Protein AF-A0A3L8SCD1-F1 (afdb_monomer_lite)

Organism: Chloebia gouldiae (NCBI:txid44316)

Sequence (475 aa):
MYPRIKSLVLYIFSITLLAWVFYMKKEAKLAASSAEQKVDVVDHRLQPLVLDSAEHSKCVPNLTFANAFLSLPEPHRVFLTYKHCRNFSVLLRPSRCSKEMFLLLAIKSSPINVDRRVAIRNTWGKEVSIGGRRIRLVFLLGRSEAKIQLQPLHQLLAYENQEFDDILQWDFVDDFFNLTLKELHFLRWFTEDCQHARFVLKGDDDVFVNTYNIVEFLQELDPEQDLFVGDVIANARPIRNTKVKYFIPEPMYGATFYPLYAGGGGYVMSRETVRRLQSTAEDMELFPIDDVFVGMCLAKMSVIPKNHAGFKTFGIQRPFNPFDPCLYKELMVVHRLNPTEMWIMWTLVKDDSIRPSASSKRQVLGTILWALLLVLERRLDRAGTVVPCELLCQHFCDPLHDSQCKLRSTEHDVMSVVGLANLVSAFWDSSRTSCTCDFTTWMWLRAVTEAWPSSENTPTDRLSSQKQNVRAQHL

Secondary structure (DSSP, 8-state):
--HHHHHHHHHHHHHHHHHHHHHHHHHHHHHHHHHTS--------------------PPPP-HHHHHHTTTS-HHHHHHHHHTT-----EEE-PPPPPTTEEEEEEEE--TT-HHHHHHHHHTTT--EEETTEEEEEEEEEEE-S-GGGHHHHHHHHHHHHHHHS-EEEEEEE--STTHHHHHHHHHHHHHHH-TT-SEEEEEETTEEE-HHHHHHHHTTS-TTS--EEEEEE-SPPPB--TTSTTB--GGG--SSSPPPEEEEEEEEEEHHHHHHHHHHHHTSPP-SSHHHHHHHHHHHTTPPPEE-TTEETT---TTS-TT-HHHHHH-SEEE---HHHHHHHHHHHT-TT----SS----SHHHHHHHHHHHHHHHHTTT-----GGGSTTSS---S----------------HHHHHHHHHHHHTTS--------------------------------------------

Structure (mmCIF, N/CA/C/O backbone):
data_AF-A0A3L8SCD1-F1
#
_entry.id   AF-A0A3L8SCD1-F1
#
loop_
_atom_site.group_PDB
_atom_site.id
_atom_site.type_symbol
_atom_site.label_atom_id
_atom_site.label_alt_id
_atom_site.label_comp_id
_atom_site.label_asym_id
_atom_site.label_entity_id
_atom_site.label_seq_id
_atom_site.pdbx_PDB_ins_code
_atom_site.Cartn_x
_atom_site.Cartn_y
_atom_site.Cartn_z
_atom_site.occupancy
_atom_site.B_iso_or_equiv
_atom_site.auth_seq_id
_atom_site.auth_comp_id
_atom_site.auth_asym_id
_atom_site.auth_atom_id
_atom_site.pdbx_PDB_model_num
ATOM 1 N N . MET A 1 1 ? 8.278 74.220 -0.708 1.00 50.81 1 MET A N 1
ATOM 2 C CA . MET A 1 1 ? 9.365 73.435 -1.340 1.00 50.81 1 MET A CA 1
ATOM 3 C C . MET A 1 1 ? 10.064 72.475 -0.351 1.00 50.81 1 MET A C 1
ATOM 5 O O . MET A 1 1 ? 11.264 72.286 -0.444 1.00 50.81 1 MET A O 1
ATOM 9 N N . TYR A 1 2 ? 9.333 71.847 0.588 1.00 57.16 2 TYR A N 1
ATOM 10 C CA . TYR A 1 2 ? 9.911 71.039 1.687 1.00 57.16 2 TYR A CA 1
ATOM 11 C C . TYR A 1 2 ? 9.351 69.602 1.903 1.00 57.16 2 TYR A C 1
ATOM 13 O O . TYR A 1 2 ? 10.031 68.823 2.567 1.00 57.16 2 TYR A O 1
ATOM 21 N N . PRO A 1 3 ? 8.184 69.170 1.363 1.00 55.81 3 PRO A N 1
ATOM 22 C CA . PRO A 1 3 ? 7.676 67.815 1.643 1.00 55.81 3 PRO A CA 1
ATOM 23 C C . PRO A 1 3 ? 8.271 66.716 0.742 1.00 55.81 3 PRO A C 1
ATOM 25 O O . PRO A 1 3 ? 8.407 65.576 1.176 1.00 55.81 3 PRO A O 1
ATOM 28 N N . ARG A 1 4 ? 8.704 67.044 -0.485 1.00 55.81 4 ARG A N 1
ATOM 29 C CA . ARG A 1 4 ? 9.301 66.060 -1.413 1.00 55.81 4 ARG A CA 1
ATOM 30 C C . ARG A 1 4 ? 10.717 65.629 -1.013 1.00 55.81 4 ARG A C 1
ATOM 32 O O . ARG A 1 4 ? 11.086 64.485 -1.238 1.00 55.81 4 ARG A O 1
ATOM 39 N N . ILE A 1 5 ? 11.473 66.510 -0.355 1.00 66.75 5 ILE A N 1
ATOM 40 C CA . ILE A 1 5 ? 12.834 66.216 0.123 1.00 66.75 5 ILE A CA 1
ATOM 41 C C . ILE A 1 5 ? 12.788 65.259 1.321 1.00 66.75 5 ILE A C 1
ATOM 43 O O . ILE A 1 5 ? 13.566 64.315 1.373 1.00 66.75 5 ILE A O 1
ATOM 47 N N . LYS A 1 6 ? 11.823 65.423 2.240 1.00 65.31 6 LYS A N 1
ATOM 48 C CA . LYS A 1 6 ? 11.647 64.504 3.380 1.00 65.31 6 LYS A CA 1
ATOM 49 C C . LYS A 1 6 ? 11.296 63.081 2.936 1.00 65.31 6 LYS A C 1
ATOM 51 O O . LYS A 1 6 ? 11.843 62.126 3.473 1.00 65.31 6 LYS A O 1
ATOM 56 N N . SER A 1 7 ? 10.430 62.948 1.929 1.00 67.56 7 SER A N 1
ATOM 57 C CA . SER A 1 7 ? 10.075 61.642 1.362 1.00 67.56 7 SER A CA 1
ATOM 58 C C . SER A 1 7 ? 11.265 60.986 0.651 1.00 67.56 7 SER A C 1
ATOM 60 O O . SER A 1 7 ? 11.504 59.799 0.850 1.00 67.56 7 SER A O 1
ATOM 62 N N . LEU A 1 8 ? 12.077 61.765 -0.076 1.00 76.19 8 LEU A N 1
ATOM 63 C CA . LEU A 1 8 ? 13.293 61.266 -0.724 1.00 76.19 8 LEU A CA 1
ATOM 64 C C . LEU A 1 8 ? 14.342 60.788 0.297 1.00 76.19 8 LEU A C 1
ATOM 66 O O . LEU A 1 8 ? 14.936 59.730 0.116 1.00 76.19 8 LEU A O 1
ATOM 70 N N . VAL A 1 9 ? 14.535 61.529 1.393 1.00 83.50 9 VAL A N 1
ATOM 71 C CA . VAL A 1 9 ? 15.477 61.160 2.465 1.00 83.50 9 VAL A CA 1
ATOM 72 C C . VAL A 1 9 ? 15.037 59.878 3.176 1.00 83.50 9 VAL A C 1
ATOM 74 O O . VAL A 1 9 ? 15.868 59.005 3.412 1.00 83.50 9 VAL A O 1
ATOM 77 N N . LEU A 1 10 ? 13.738 59.713 3.450 1.00 80.75 10 LEU A N 1
ATOM 78 C CA . LEU A 1 10 ? 13.194 58.477 4.028 1.00 80.75 10 LEU A CA 1
ATOM 79 C C . LEU A 1 10 ? 13.369 57.274 3.091 1.00 80.75 10 LEU A C 1
ATOM 81 O O . LEU A 1 10 ? 13.710 56.183 3.547 1.00 80.75 10 LEU A O 1
ATOM 85 N N . TYR A 1 11 ? 13.194 57.476 1.783 1.00 82.25 11 TYR A N 1
ATOM 86 C CA . TYR A 1 11 ? 13.367 56.416 0.789 1.00 82.25 11 TYR A CA 1
ATOM 87 C C . TYR A 1 11 ? 14.831 55.981 0.662 1.00 82.25 11 TYR A C 1
ATOM 89 O O . TYR A 1 11 ? 15.129 54.788 0.643 1.00 82.25 11 TYR A O 1
ATOM 97 N N . ILE A 1 12 ? 15.757 56.945 0.646 1.00 89.88 12 ILE A N 1
ATOM 98 C CA . ILE A 1 12 ? 17.199 56.671 0.630 1.00 89.88 12 ILE A CA 1
ATOM 99 C C . ILE A 1 12 ? 17.605 55.930 1.907 1.00 89.88 12 ILE A C 1
ATOM 101 O O . ILE A 1 12 ? 18.295 54.919 1.817 1.00 89.88 12 ILE A O 1
ATOM 105 N N . PHE A 1 13 ? 17.111 56.361 3.072 1.00 89.81 13 PHE A N 1
ATOM 106 C CA . PHE A 1 13 ? 17.407 55.706 4.346 1.00 89.81 13 PHE A CA 1
ATOM 107 C C . PHE A 1 13 ? 16.894 54.255 4.384 1.00 89.81 13 PHE A C 1
ATOM 109 O O . PHE A 1 13 ? 17.611 53.350 4.815 1.00 89.81 13 PHE A O 1
ATOM 116 N N . SER A 1 14 ? 15.690 54.006 3.855 1.00 85.88 14 SER A N 1
ATOM 117 C CA . SER A 1 14 ? 15.107 52.662 3.742 1.00 85.88 14 SER A CA 1
ATOM 118 C C . SER A 1 14 ? 15.932 51.741 2.834 1.00 85.88 14 SER A C 1
ATOM 120 O O . SER A 1 14 ? 16.236 50.610 3.217 1.00 85.88 14 SER A O 1
ATOM 122 N N . ILE A 1 15 ? 16.376 52.237 1.673 1.00 89.69 15 ILE A N 1
ATOM 123 C CA . ILE A 1 15 ? 17.223 51.472 0.747 1.00 89.69 15 ILE A CA 1
ATOM 124 C C . ILE A 1 15 ? 18.590 51.178 1.376 1.00 89.69 15 ILE A C 1
ATOM 126 O O . ILE A 1 15 ? 19.076 50.051 1.274 1.00 89.69 15 ILE A O 1
ATOM 130 N N . THR A 1 16 ? 19.195 52.147 2.072 1.00 89.44 16 THR A N 1
ATOM 131 C CA . THR A 1 16 ? 20.474 51.924 2.762 1.00 89.44 16 THR A CA 1
ATOM 132 C C . THR A 1 16 ? 20.347 50.919 3.903 1.00 89.44 16 THR A C 1
ATOM 134 O O . THR A 1 16 ? 21.224 50.074 4.057 1.00 89.44 16 THR A O 1
ATOM 137 N N . LEU A 1 17 ? 19.239 50.939 4.653 1.00 88.94 17 LEU A N 1
ATOM 138 C CA . LEU A 1 17 ? 18.981 49.982 5.729 1.00 88.94 17 LEU A CA 1
ATOM 139 C C . LEU A 1 17 ? 18.789 48.564 5.175 1.00 88.94 17 LEU A C 1
ATOM 141 O O . LEU A 1 17 ? 19.383 47.621 5.689 1.00 88.94 17 LEU A O 1
ATOM 145 N N . LEU A 1 18 ? 18.025 48.412 4.088 1.00 85.75 18 LEU A N 1
ATOM 146 C CA . LEU A 1 18 ? 17.854 47.129 3.400 1.00 85.75 18 LEU A CA 1
ATOM 147 C C . LEU A 1 18 ? 19.187 46.597 2.866 1.00 85.75 18 LEU A C 1
ATOM 149 O O . LEU A 1 18 ? 19.517 45.436 3.102 1.00 85.75 18 LEU A O 1
ATOM 153 N N . ALA A 1 19 ? 19.985 47.440 2.206 1.00 86.38 19 ALA A N 1
ATOM 154 C CA . ALA A 1 19 ? 21.310 47.061 1.723 1.00 86.38 19 ALA A CA 1
ATOM 155 C C . ALA A 1 19 ? 22.234 46.627 2.872 1.00 86.38 19 ALA A C 1
ATOM 157 O O . ALA A 1 19 ? 22.950 45.634 2.740 1.00 86.38 19 ALA A O 1
ATOM 158 N N . TRP A 1 20 ? 22.169 47.309 4.019 1.00 88.88 20 TRP A N 1
ATOM 159 C CA . TRP A 1 20 ? 22.940 46.959 5.209 1.00 88.88 20 TRP A CA 1
ATOM 160 C C . TRP A 1 20 ? 22.483 45.631 5.827 1.00 88.88 20 TRP A C 1
ATOM 162 O O . TRP A 1 20 ? 23.317 44.795 6.160 1.00 88.88 20 TRP A O 1
ATOM 172 N N . VAL A 1 21 ? 21.175 45.357 5.876 1.00 86.50 21 VAL A N 1
ATOM 173 C CA . VAL A 1 21 ? 20.633 44.057 6.317 1.00 86.50 21 VAL A CA 1
ATOM 174 C C . VAL A 1 21 ? 21.069 42.924 5.382 1.00 86.50 21 VAL A C 1
ATOM 176 O O . VAL A 1 21 ? 21.469 41.858 5.851 1.00 86.50 21 VAL A O 1
ATOM 179 N N . PHE A 1 22 ? 21.051 43.140 4.062 1.00 81.19 22 PHE A N 1
ATOM 180 C CA . PHE A 1 22 ? 21.554 42.154 3.099 1.00 81.19 22 PHE A CA 1
ATOM 181 C C . PHE A 1 22 ? 23.067 41.941 3.223 1.00 81.19 22 PHE A C 1
ATOM 183 O O . PHE A 1 22 ? 23.522 40.800 3.135 1.00 81.19 22 PHE A O 1
ATOM 190 N N . TYR A 1 23 ? 23.831 43.006 3.477 1.00 83.38 23 TYR A N 1
ATOM 191 C CA . TYR A 1 23 ? 25.269 42.933 3.724 1.00 83.38 23 TYR A CA 1
ATOM 192 C C . TYR A 1 23 ? 25.578 42.139 5.001 1.00 83.38 23 TYR A C 1
ATOM 194 O O . TYR A 1 23 ? 26.328 41.168 4.950 1.00 83.38 23 TYR A O 1
ATOM 202 N N . MET A 1 24 ? 24.904 42.447 6.113 1.00 80.69 24 MET A N 1
ATOM 203 C CA . MET A 1 24 ? 25.061 41.726 7.382 1.00 80.69 24 MET A CA 1
ATOM 204 C C . MET A 1 24 ? 24.622 40.258 7.279 1.00 80.69 24 MET A C 1
ATOM 206 O O . MET A 1 24 ? 25.261 39.382 7.855 1.00 80.69 24 MET A O 1
ATOM 210 N N . LYS A 1 25 ? 23.583 39.945 6.491 1.00 74.44 25 LYS A N 1
ATOM 211 C CA . LYS A 1 25 ? 23.161 38.558 6.225 1.00 74.44 25 LYS A CA 1
ATOM 212 C C . LYS A 1 25 ? 24.168 37.795 5.355 1.00 74.44 25 LYS A C 1
ATOM 214 O O . LYS A 1 25 ? 24.305 36.581 5.508 1.00 74.44 25 LYS A O 1
ATOM 219 N N . LYS A 1 26 ? 24.867 38.485 4.447 1.00 73.56 26 LYS A N 1
ATOM 220 C CA . LYS A 1 26 ? 25.938 37.913 3.618 1.00 73.56 26 LYS A CA 1
ATOM 221 C C . LYS A 1 26 ? 27.187 37.626 4.455 1.00 73.56 26 LYS A C 1
ATOM 223 O O . LYS A 1 26 ? 27.716 36.524 4.353 1.00 73.56 26 LYS A O 1
ATOM 228 N N . GLU A 1 27 ? 27.580 38.555 5.325 1.00 72.56 27 GLU A N 1
ATOM 229 C CA . GLU A 1 27 ? 28.671 38.367 6.291 1.00 72.56 27 GLU A CA 1
ATOM 230 C C . GLU A 1 27 ? 28.351 37.254 7.298 1.00 72.56 27 GLU A C 1
ATOM 232 O O . GLU A 1 27 ? 29.182 36.384 7.522 1.00 72.56 27 GLU A O 1
ATOM 237 N N . ALA A 1 28 ? 27.117 37.165 7.812 1.00 65.69 28 ALA A N 1
ATOM 238 C CA . ALA A 1 28 ? 26.704 36.058 8.682 1.00 65.69 28 ALA A CA 1
ATOM 239 C C . ALA A 1 28 ? 26.766 34.687 7.974 1.00 65.69 28 ALA A C 1
ATOM 241 O O . ALA A 1 28 ? 27.137 33.689 8.589 1.00 65.69 28 ALA A O 1
ATOM 242 N N . LYS A 1 29 ? 26.451 34.626 6.670 1.00 61.31 29 LYS A N 1
ATOM 243 C CA . LYS A 1 29 ? 26.595 33.405 5.854 1.00 61.31 29 LYS A CA 1
ATOM 244 C C . LYS A 1 29 ? 28.058 33.036 5.582 1.00 61.31 29 LYS A C 1
ATOM 246 O O . LYS A 1 29 ? 28.377 31.851 5.548 1.00 61.31 29 LYS A O 1
ATOM 251 N N . LEU A 1 30 ? 28.931 34.025 5.391 1.00 59.03 30 LEU A N 1
ATOM 252 C CA . LEU A 1 30 ? 30.371 33.822 5.193 1.00 59.03 30 LEU A CA 1
ATOM 253 C C . LEU A 1 30 ? 31.078 33.446 6.507 1.00 59.03 30 LEU A C 1
ATOM 255 O O . LEU A 1 30 ? 31.928 32.561 6.508 1.00 59.03 30 LEU A O 1
ATOM 259 N N . ALA A 1 31 ? 30.659 34.025 7.634 1.00 59.00 31 ALA A N 1
ATOM 260 C CA . ALA A 1 31 ? 31.135 33.669 8.969 1.00 59.00 31 ALA A CA 1
ATOM 261 C C . ALA A 1 31 ? 30.688 32.256 9.388 1.00 59.00 31 ALA A C 1
ATOM 263 O O . ALA A 1 31 ? 31.495 31.506 9.929 1.00 59.00 31 ALA A O 1
ATOM 264 N N . ALA A 1 32 ? 29.453 31.846 9.064 1.00 54.84 32 ALA A N 1
ATOM 265 C CA . ALA A 1 32 ? 28.982 30.474 9.292 1.00 54.84 32 ALA A CA 1
ATOM 266 C C . ALA A 1 32 ? 29.767 29.439 8.461 1.00 54.84 32 ALA A C 1
ATOM 268 O O . ALA A 1 32 ? 30.098 28.374 8.966 1.00 54.84 32 ALA A O 1
ATOM 269 N N . SER A 1 33 ? 30.144 29.785 7.224 1.00 48.91 33 SER A N 1
ATOM 270 C CA . SER A 1 33 ? 31.006 28.955 6.367 1.00 48.91 33 SER A CA 1
ATOM 271 C C . SER A 1 33 ? 32.460 28.878 6.850 1.00 48.91 33 SER A C 1
ATOM 273 O O . SER A 1 33 ? 33.157 27.928 6.508 1.00 48.91 33 SER A O 1
ATOM 275 N N . SER A 1 34 ? 32.936 29.877 7.598 1.00 43.19 34 SER A N 1
ATOM 276 C CA . SER A 1 34 ? 34.303 29.937 8.134 1.00 43.19 34 SER A CA 1
ATOM 277 C C . SER A 1 34 ? 34.434 29.279 9.512 1.00 43.19 34 SER A C 1
ATOM 279 O O . SER A 1 34 ? 35.546 28.926 9.903 1.00 43.19 34 SER A O 1
ATOM 281 N N . ALA A 1 35 ? 33.336 29.140 10.261 1.00 41.75 35 ALA A N 1
ATOM 282 C CA . ALA A 1 35 ? 33.337 28.590 11.617 1.00 41.75 35 ALA A CA 1
ATOM 283 C C . ALA A 1 35 ? 33.267 27.050 11.662 1.00 41.75 35 ALA A C 1
ATOM 285 O O . ALA A 1 35 ? 33.524 26.461 12.706 1.00 41.75 35 ALA A O 1
ATOM 286 N N . GLU A 1 36 ? 32.984 26.383 10.539 1.00 42.34 36 GLU A N 1
ATOM 287 C CA . GLU A 1 36 ? 32.864 24.916 10.462 1.00 42.34 36 GLU A CA 1
ATOM 288 C C . GLU A 1 36 ? 34.211 24.195 10.229 1.00 42.34 36 GLU A C 1
ATOM 290 O O . GLU A 1 36 ? 34.262 22.981 10.052 1.00 42.34 36 GLU A O 1
ATOM 295 N N . GLN A 1 37 ? 35.332 24.926 10.281 1.00 37.56 37 GLN A N 1
ATOM 296 C CA . GLN A 1 37 ? 36.682 24.380 10.109 1.00 37.56 37 GLN A CA 1
ATOM 297 C C . GLN A 1 37 ? 37.613 24.768 11.269 1.00 37.56 37 GLN A C 1
ATOM 299 O O . GLN A 1 37 ? 38.680 25.338 11.061 1.00 37.56 37 GLN A O 1
ATOM 304 N N . LYS A 1 38 ? 37.202 24.479 12.510 1.00 36.12 38 LYS A N 1
ATOM 305 C CA . LYS A 1 38 ? 38.103 24.350 13.672 1.00 36.12 38 LYS A CA 1
ATOM 306 C C . LYS A 1 38 ? 37.355 23.755 14.869 1.00 36.12 38 LYS A C 1
ATOM 308 O O . LYS A 1 38 ? 36.740 24.482 15.639 1.00 36.12 38 LYS A O 1
ATOM 313 N N . VAL A 1 39 ? 37.432 22.437 15.040 1.00 28.58 39 VAL A N 1
ATOM 314 C CA . VAL A 1 39 ? 37.256 21.807 16.356 1.00 28.58 39 VAL A CA 1
ATOM 315 C C . VAL A 1 39 ? 38.375 20.791 16.532 1.00 28.58 39 VAL A C 1
ATOM 317 O O . VAL A 1 39 ? 38.550 19.886 15.716 1.00 28.58 39 VAL A O 1
ATOM 320 N N . ASP A 1 40 ? 39.158 21.038 17.576 1.00 28.59 40 ASP A N 1
ATOM 321 C CA . ASP A 1 40 ? 40.331 20.291 17.996 1.00 28.59 40 ASP A CA 1
ATOM 322 C C . ASP A 1 40 ? 39.981 18.884 18.495 1.00 28.59 40 ASP A C 1
ATOM 324 O O . ASP A 1 40 ? 38.968 18.643 19.153 1.00 28.59 40 ASP A O 1
ATOM 328 N N . VAL A 1 41 ? 40.884 17.959 18.181 1.00 32.47 41 VAL A N 1
ATOM 329 C CA . VAL A 1 41 ? 40.901 16.569 18.630 1.00 32.47 41 VAL A CA 1
ATOM 330 C C . VAL A 1 41 ? 41.228 16.529 20.124 1.00 32.47 41 VAL A C 1
ATOM 332 O O . VAL A 1 41 ? 42.333 16.892 20.523 1.00 32.47 41 VAL A O 1
ATOM 335 N N . VAL A 1 42 ? 40.304 16.021 20.942 1.00 29.77 42 VAL A N 1
ATOM 336 C CA . VAL A 1 42 ? 40.608 15.521 22.290 1.00 29.77 42 VAL A CA 1
ATOM 337 C C . VAL A 1 42 ? 40.140 14.072 22.379 1.00 29.77 42 VAL A C 1
ATOM 339 O O . VAL A 1 42 ? 38.955 13.763 22.274 1.00 29.77 42 VAL A O 1
ATOM 342 N N . ASP A 1 43 ? 41.128 13.193 22.518 1.00 30.45 43 ASP A N 1
ATOM 343 C CA . ASP A 1 43 ? 41.028 11.745 22.659 1.00 30.45 43 ASP A CA 1
ATOM 344 C C . ASP A 1 43 ? 40.399 11.370 24.008 1.00 30.45 43 ASP A C 1
ATOM 346 O O . ASP A 1 43 ? 41.013 11.514 25.066 1.00 30.45 43 ASP A O 1
ATOM 350 N N . HIS A 1 44 ? 39.178 10.842 23.965 1.00 30.98 44 HIS A N 1
ATOM 351 C CA . HIS A 1 44 ? 38.678 9.962 25.010 1.00 30.98 44 HIS A CA 1
ATOM 352 C C . HIS A 1 44 ? 38.287 8.625 24.385 1.00 30.98 44 HIS A C 1
ATOM 354 O O . HIS A 1 44 ? 37.199 8.459 23.837 1.00 30.98 44 HIS A O 1
ATOM 360 N N . ARG A 1 45 ? 39.199 7.653 24.516 1.00 33.31 45 ARG A N 1
ATOM 361 C CA . ARG A 1 45 ? 38.924 6.213 24.445 1.00 33.31 45 ARG A CA 1
ATOM 362 C C . ARG A 1 45 ? 37.601 5.872 25.142 1.00 33.31 45 ARG A C 1
ATOM 364 O O . ARG A 1 45 ? 37.564 5.718 26.362 1.00 33.31 45 ARG A O 1
ATOM 371 N N . LEU A 1 46 ? 36.560 5.624 24.355 1.00 29.59 46 LEU A N 1
ATOM 372 C CA . LEU A 1 46 ? 35.552 4.624 24.683 1.00 29.59 46 LEU A CA 1
ATOM 373 C C . LEU A 1 46 ? 35.695 3.461 23.701 1.00 29.59 46 LEU A C 1
ATOM 375 O O . LEU A 1 46 ? 35.859 3.646 22.497 1.00 29.59 46 LEU A O 1
ATOM 379 N N . GLN A 1 47 ? 35.720 2.261 24.269 1.00 27.61 47 GLN A N 1
ATOM 380 C CA . GLN A 1 47 ? 35.993 0.995 23.599 1.00 27.61 47 GLN A CA 1
ATOM 381 C C . GLN A 1 47 ? 35.012 0.733 22.441 1.00 27.61 47 GLN A C 1
ATOM 383 O O . GLN A 1 47 ? 33.817 0.994 22.597 1.00 27.61 47 GLN A O 1
ATOM 388 N N . PRO A 1 48 ? 35.468 0.160 21.311 1.00 27.86 48 PRO A N 1
ATOM 389 C CA . PRO A 1 48 ? 34.571 -0.296 20.262 1.00 27.86 48 PRO A CA 1
ATOM 390 C C . PRO A 1 48 ? 33.788 -1.502 20.782 1.00 27.86 48 PRO A C 1
ATOM 392 O O . PRO A 1 48 ? 34.364 -2.560 21.048 1.00 27.86 48 PRO A O 1
ATOM 395 N N . LEU A 1 49 ? 32.472 -1.345 20.923 1.00 30.84 49 LEU A N 1
ATOM 396 C CA . LEU A 1 49 ? 31.572 -2.488 20.952 1.00 30.84 49 LEU A CA 1
ATOM 397 C C . LEU A 1 49 ? 31.723 -3.207 19.612 1.00 30.84 49 LEU A C 1
ATOM 399 O O . LEU A 1 49 ? 31.507 -2.631 18.549 1.00 30.84 49 LEU A O 1
ATOM 403 N N . VAL A 1 50 ? 32.190 -4.445 19.722 1.00 27.83 50 VAL A N 1
ATOM 404 C CA . VAL A 1 50 ? 32.423 -5.434 18.677 1.00 27.83 50 VAL A CA 1
ATOM 405 C C . VAL A 1 50 ? 31.316 -5.370 17.621 1.00 27.83 50 VAL A C 1
ATOM 407 O O . VAL A 1 50 ? 30.193 -5.815 17.846 1.00 27.83 50 VAL A O 1
ATOM 410 N N . LEU A 1 51 ? 31.647 -4.793 16.464 1.00 33.47 51 LEU A N 1
ATOM 411 C CA . LEU A 1 51 ? 30.902 -4.997 15.231 1.00 33.47 51 LEU A CA 1
ATOM 412 C C . LEU A 1 51 ? 31.253 -6.409 14.770 1.00 33.47 51 LEU A C 1
ATOM 414 O O . LEU A 1 51 ? 32.274 -6.610 14.111 1.00 33.47 51 LEU A O 1
ATOM 418 N N . ASP A 1 52 ? 30.449 -7.381 15.194 1.00 29.06 52 ASP A N 1
ATOM 419 C CA . ASP A 1 52 ? 30.573 -8.750 14.718 1.00 29.06 52 ASP A CA 1
ATOM 420 C C . ASP A 1 52 ? 30.427 -8.738 13.194 1.00 29.06 52 ASP A C 1
ATOM 422 O O . ASP A 1 52 ? 29.410 -8.339 12.618 1.00 29.06 52 ASP A O 1
ATOM 426 N N . SER A 1 53 ? 31.516 -9.120 12.541 1.00 37.53 53 SER A N 1
ATOM 427 C CA . SER A 1 53 ? 31.653 -9.246 11.105 1.00 37.53 53 SER A CA 1
ATOM 428 C C . SER A 1 53 ? 30.813 -10.421 10.612 1.00 37.53 53 SER A C 1
ATOM 430 O O . SER A 1 53 ? 31.321 -11.521 10.408 1.00 37.53 53 SER A O 1
ATOM 432 N N . ALA A 1 54 ? 29.526 -10.183 10.383 1.00 33.28 54 ALA A N 1
ATOM 433 C CA . ALA A 1 54 ? 28.783 -10.942 9.394 1.00 33.28 54 ALA A CA 1
ATOM 434 C C . ALA A 1 54 ? 29.049 -10.284 8.035 1.00 33.28 54 ALA A C 1
ATOM 436 O O . ALA A 1 54 ? 28.529 -9.201 7.742 1.00 33.28 54 ALA A O 1
ATOM 437 N N . GLU A 1 55 ? 29.885 -10.912 7.205 1.00 39.53 55 GLU A N 1
ATOM 438 C CA . GLU A 1 55 ? 29.889 -10.649 5.766 1.00 39.53 55 GLU A CA 1
ATOM 439 C C . GLU A 1 55 ? 28.457 -10.853 5.260 1.00 39.53 55 GLU A C 1
ATOM 441 O O . GLU A 1 55 ? 28.004 -11.971 5.025 1.00 39.53 55 GLU A O 1
ATOM 446 N N . HIS A 1 56 ? 27.707 -9.757 5.143 1.00 50.19 56 HIS A N 1
ATOM 447 C CA . HIS A 1 56 ? 26.405 -9.764 4.506 1.00 50.19 56 HIS A CA 1
ATOM 448 C C . HIS A 1 56 ? 26.657 -10.218 3.074 1.00 50.19 56 HIS A C 1
ATOM 450 O O . HIS A 1 56 ? 27.361 -9.530 2.329 1.00 50.19 56 HIS A O 1
ATOM 456 N N . SER A 1 57 ? 26.143 -11.390 2.705 1.00 51.03 57 SER A N 1
ATOM 457 C CA . SER A 1 57 ? 26.265 -11.942 1.361 1.00 51.03 57 SER A CA 1
ATOM 458 C C . SER A 1 57 ? 25.735 -10.916 0.356 1.00 51.03 57 SER A C 1
ATOM 460 O O . SER A 1 57 ? 24.525 -10.796 0.153 1.00 51.03 57 SER A O 1
ATOM 462 N N . LYS A 1 58 ? 26.630 -10.120 -0.239 1.00 75.38 58 LYS A N 1
ATOM 463 C CA . LYS A 1 58 ? 26.271 -9.140 -1.264 1.00 75.38 58 LYS A CA 1
ATOM 464 C C . LYS A 1 58 ? 25.661 -9.918 -2.418 1.00 75.38 58 LYS A C 1
ATOM 466 O O . LYS A 1 58 ? 26.310 -10.810 -2.961 1.00 75.38 58 LYS A O 1
ATOM 471 N N . CYS A 1 59 ? 24.416 -9.612 -2.770 1.00 86.62 59 CYS A N 1
ATOM 472 C CA . CYS A 1 59 ? 23.771 -10.340 -3.848 1.00 86.62 59 CYS A CA 1
ATOM 473 C C . CYS A 1 59 ? 24.556 -10.176 -5.157 1.00 86.62 59 CYS A C 1
ATOM 475 O O . CYS A 1 59 ? 24.873 -9.059 -5.573 1.00 86.62 59 CYS A O 1
ATOM 477 N N . VAL A 1 60 ? 24.884 -11.299 -5.792 1.00 89.00 60 VAL A N 1
ATOM 478 C CA . VAL A 1 60 ? 25.693 -11.336 -7.014 1.00 89.00 60 VAL A CA 1
ATOM 479 C C . VAL A 1 60 ? 24.797 -11.063 -8.230 1.00 89.00 60 VAL A C 1
ATOM 481 O O . VAL A 1 60 ? 23.709 -11.642 -8.309 1.00 89.00 60 VAL A O 1
ATOM 484 N N . PRO A 1 61 ? 25.217 -10.207 -9.183 1.00 88.38 61 PRO A N 1
ATOM 485 C CA . PRO A 1 61 ? 24.438 -9.916 -10.385 1.00 88.38 61 PRO A CA 1
ATOM 486 C C . PRO A 1 61 ? 24.277 -11.147 -11.282 1.00 88.38 61 PRO A C 1
ATOM 488 O O . PRO A 1 61 ? 25.226 -11.901 -11.500 1.00 88.38 61 PRO A O 1
ATOM 491 N N . ASN A 1 62 ? 23.098 -11.308 -11.885 1.00 85.31 62 ASN A N 1
ATOM 492 C CA . ASN A 1 62 ? 22.882 -12.308 -12.926 1.00 85.31 62 ASN A CA 1
ATOM 493 C C . ASN A 1 62 ? 23.276 -11.741 -14.303 1.00 85.31 62 ASN A C 1
ATOM 495 O O . ASN A 1 62 ? 22.495 -11.066 -14.978 1.00 85.31 62 ASN A O 1
ATOM 499 N N . LEU A 1 63 ? 24.515 -12.018 -14.718 1.00 78.31 63 LEU A N 1
ATOM 500 C CA . LEU A 1 63 ? 25.114 -11.463 -15.940 1.00 78.31 63 LEU A CA 1
ATOM 501 C C . LEU A 1 63 ? 24.507 -12.011 -17.242 1.00 78.31 63 LEU A C 1
ATOM 503 O O . LEU A 1 63 ? 24.668 -11.388 -18.292 1.00 78.31 63 LEU A O 1
ATOM 507 N N . THR A 1 64 ? 23.763 -13.120 -17.186 1.00 73.38 64 THR A N 1
ATOM 508 C CA . THR A 1 64 ? 23.067 -13.681 -18.354 1.00 73.38 64 THR A CA 1
ATOM 509 C C . THR A 1 64 ? 22.014 -12.706 -18.895 1.00 73.38 64 THR A C 1
ATOM 511 O O . THR A 1 64 ? 21.830 -12.602 -20.105 1.00 73.38 64 THR A O 1
ATOM 514 N N . PHE A 1 65 ? 21.380 -11.921 -18.015 1.00 64.81 65 PHE A N 1
ATOM 515 C CA . PHE A 1 65 ? 20.398 -10.897 -18.392 1.00 64.81 65 PHE A CA 1
ATOM 516 C C . PHE A 1 65 ? 21.030 -9.534 -18.702 1.00 64.81 65 PHE A C 1
ATOM 518 O O . PHE A 1 65 ? 20.499 -8.787 -19.525 1.00 64.81 65 PHE A O 1
ATOM 525 N N . ALA A 1 66 ? 22.176 -9.215 -18.093 1.00 57.09 66 ALA A N 1
ATOM 526 C CA . ALA A 1 66 ? 22.830 -7.912 -18.232 1.00 57.09 66 ALA A CA 1
ATOM 527 C C . ALA A 1 66 ? 23.236 -7.584 -19.685 1.00 57.09 66 ALA A C 1
ATOM 529 O O . ALA A 1 66 ? 23.169 -6.421 -20.093 1.00 57.09 66 ALA A O 1
ATOM 530 N N . ASN A 1 67 ? 23.601 -8.608 -20.468 1.00 61.72 67 ASN A N 1
ATOM 531 C CA . ASN A 1 67 ? 24.049 -8.459 -21.857 1.00 61.72 67 ASN A CA 1
ATOM 532 C C . ASN A 1 67 ? 22.915 -8.580 -22.889 1.00 61.72 67 ASN A C 1
ATOM 534 O O . ASN A 1 67 ? 22.995 -7.973 -23.954 1.00 61.72 67 ASN A O 1
ATOM 538 N N . ALA A 1 68 ? 21.845 -9.321 -22.583 1.00 65.88 68 ALA A N 1
ATOM 539 C CA . ALA A 1 68 ? 20.743 -9.569 -23.519 1.00 65.88 68 ALA A CA 1
ATOM 540 C C . ALA A 1 68 ? 19.822 -8.348 -23.733 1.00 65.88 68 ALA A C 1
ATOM 542 O O . ALA A 1 68 ? 19.069 -8.305 -24.703 1.00 65.88 68 ALA A O 1
ATOM 543 N N . PHE A 1 69 ? 19.887 -7.345 -22.848 1.00 73.06 69 PHE A N 1
ATOM 544 C CA . PHE A 1 69 ? 18.911 -6.252 -22.785 1.00 73.06 69 PHE A CA 1
ATOM 545 C C . PHE A 1 69 ? 19.541 -4.855 -22.697 1.00 73.06 69 PHE A C 1
ATOM 547 O O . PHE A 1 69 ? 19.003 -3.962 -22.042 1.00 73.06 69 PHE A O 1
ATOM 554 N N . LEU A 1 70 ? 20.673 -4.630 -23.374 1.00 77.12 70 LEU A N 1
ATOM 555 C CA . LEU A 1 70 ? 21.335 -3.314 -23.416 1.00 77.12 70 LEU A CA 1
ATOM 556 C C . LEU A 1 70 ? 20.442 -2.189 -23.974 1.00 77.12 70 LEU A C 1
ATOM 558 O O . LEU A 1 70 ? 20.676 -1.024 -23.672 1.00 77.12 70 LEU A O 1
ATOM 562 N N . SER A 1 71 ? 19.410 -2.528 -24.753 1.00 84.12 71 SER A N 1
ATOM 563 C CA . SER A 1 71 ? 18.434 -1.578 -25.298 1.00 84.12 71 SER A CA 1
ATOM 564 C C . SER A 1 71 ? 17.365 -1.127 -24.297 1.00 84.12 71 SER A C 1
ATOM 566 O O . SER A 1 71 ? 16.574 -0.239 -24.618 1.00 84.12 71 SER A O 1
ATOM 568 N N . LEU A 1 72 ? 17.282 -1.750 -23.116 1.00 89.12 72 LEU A N 1
ATOM 569 C CA . LEU A 1 72 ? 16.308 -1.371 -22.098 1.00 89.12 72 LEU A CA 1
ATOM 570 C C . LEU A 1 72 ? 16.805 -0.183 -21.261 1.00 89.12 72 LEU A C 1
ATOM 572 O O . LEU A 1 72 ? 18.012 -0.052 -21.037 1.00 89.12 72 LEU A O 1
ATOM 576 N N . PRO A 1 73 ? 15.885 0.652 -20.740 1.00 91.81 73 PRO A N 1
ATOM 577 C CA . PRO A 1 73 ? 16.235 1.663 -19.752 1.00 91.81 73 PRO A CA 1
ATOM 578 C C . PRO A 1 73 ? 16.962 1.050 -18.549 1.00 91.81 73 PRO A C 1
ATOM 580 O O . PRO A 1 73 ? 16.717 -0.098 -18.169 1.00 91.81 73 PRO A O 1
ATOM 583 N N . GLU A 1 74 ? 17.846 1.833 -17.933 1.00 90.69 74 GLU A N 1
ATOM 584 C CA . GLU A 1 74 ? 18.672 1.392 -16.807 1.00 90.69 74 GLU A CA 1
ATOM 585 C C . GLU A 1 74 ? 17.869 0.748 -15.660 1.00 90.69 74 GLU A C 1
ATOM 587 O O . GLU A 1 74 ? 18.252 -0.356 -15.265 1.00 90.69 74 GLU A O 1
ATOM 592 N N . PRO A 1 75 ? 16.725 1.300 -15.195 1.00 91.69 75 PRO A N 1
ATOM 593 C CA . PRO A 1 75 ? 15.941 0.669 -14.130 1.00 91.69 75 PRO A CA 1
ATOM 594 C C . PRO A 1 75 ? 15.515 -0.768 -14.459 1.00 91.69 75 PRO A C 1
ATOM 596 O O . PRO A 1 75 ? 15.604 -1.658 -13.617 1.00 91.69 75 PRO A O 1
ATOM 599 N N . HIS A 1 76 ? 15.112 -1.037 -15.706 1.00 93.38 76 HIS A N 1
ATOM 600 C CA . HIS A 1 76 ? 14.712 -2.377 -16.154 1.00 93.38 76 HIS A CA 1
ATOM 601 C C . HIS A 1 76 ? 15.899 -3.333 -16.209 1.00 93.38 76 HIS A C 1
ATOM 603 O O . HIS A 1 76 ? 15.769 -4.494 -15.826 1.00 93.38 76 HIS A O 1
ATOM 609 N N . ARG A 1 77 ? 17.065 -2.852 -16.656 1.00 91.19 77 ARG A N 1
ATOM 610 C CA . ARG A 1 77 ? 18.302 -3.648 -16.678 1.00 91.19 77 ARG A CA 1
ATOM 611 C C . ARG A 1 77 ? 18.739 -4.022 -15.266 1.00 91.19 77 ARG A C 1
ATOM 613 O O . ARG A 1 77 ? 19.049 -5.187 -15.024 1.00 91.19 77 ARG A O 1
ATOM 620 N N . VAL A 1 78 ? 18.732 -3.060 -14.343 1.00 91.38 78 VAL A N 1
ATOM 621 C CA . VAL A 1 78 ? 19.062 -3.282 -12.929 1.00 91.38 78 VAL A CA 1
ATOM 622 C C . VAL A 1 78 ? 18.087 -4.286 -12.319 1.00 91.38 78 VAL A C 1
ATOM 624 O O . VAL A 1 78 ? 18.526 -5.296 -11.775 1.00 91.38 78 VAL A O 1
ATOM 627 N N . PHE A 1 79 ? 16.780 -4.092 -12.511 1.00 93.25 79 PHE A N 1
ATOM 628 C CA . PHE A 1 79 ? 15.768 -5.031 -12.030 1.00 93.25 79 PHE A CA 1
ATOM 629 C C . PHE A 1 79 ? 16.003 -6.454 -12.547 1.00 93.25 79 PHE A C 1
ATOM 631 O O . PHE A 1 79 ? 16.100 -7.387 -11.759 1.00 93.25 79 PHE A O 1
ATOM 638 N N . LEU A 1 80 ? 16.171 -6.642 -13.859 1.00 92.25 80 LEU A N 1
ATOM 639 C CA . LEU A 1 80 ? 16.411 -7.971 -14.436 1.00 92.25 80 LEU A CA 1
ATOM 640 C C . LEU A 1 80 ? 17.709 -8.618 -13.938 1.00 92.25 80 LEU A C 1
ATOM 642 O O . LEU A 1 80 ? 17.766 -9.839 -13.806 1.00 92.25 80 LEU A O 1
ATOM 646 N N . THR A 1 81 ? 18.728 -7.808 -13.651 1.00 91.56 81 THR A N 1
ATOM 647 C CA . THR A 1 81 ? 20.027 -8.269 -13.143 1.00 91.56 81 THR A CA 1
ATOM 648 C C . THR A 1 81 ? 19.947 -8.749 -11.694 1.00 91.56 81 THR A C 1
ATOM 650 O O . THR A 1 81 ? 20.709 -9.643 -11.329 1.00 91.56 81 THR A O 1
ATOM 653 N N . TYR A 1 82 ? 19.046 -8.182 -10.882 1.00 92.69 82 TYR A N 1
ATOM 654 C CA . TYR A 1 82 ? 18.976 -8.412 -9.433 1.00 92.69 82 TYR A CA 1
ATOM 655 C C . TYR A 1 82 ? 17.627 -8.955 -8.927 1.00 92.69 82 TYR A C 1
ATOM 657 O O . TYR A 1 82 ? 17.471 -9.148 -7.728 1.00 92.69 82 TYR A O 1
ATOM 665 N N . LYS A 1 83 ? 16.651 -9.273 -9.786 1.00 92.38 83 LYS A N 1
ATOM 666 C CA . LYS A 1 83 ? 15.321 -9.790 -9.377 1.00 92.38 83 LYS A CA 1
ATOM 667 C C . LYS A 1 83 ? 15.353 -11.094 -8.560 1.00 92.38 83 LYS A C 1
ATOM 669 O O . LYS A 1 83 ? 14.368 -11.444 -7.909 1.00 92.38 83 LYS A O 1
ATOM 674 N N . HIS A 1 84 ? 16.453 -11.850 -8.606 1.00 92.81 84 HIS A N 1
ATOM 675 C CA . HIS A 1 84 ? 16.670 -13.041 -7.770 1.00 92.81 84 HIS A CA 1
ATOM 676 C C . HIS A 1 84 ? 17.157 -12.698 -6.353 1.00 92.81 84 HIS A C 1
ATOM 678 O O . HIS A 1 84 ? 17.091 -13.541 -5.463 1.00 92.81 84 HIS A O 1
ATOM 684 N N . CYS A 1 85 ? 17.619 -11.469 -6.123 1.00 94.12 85 CYS A N 1
ATOM 685 C CA . CYS A 1 85 ? 18.055 -10.962 -4.829 1.00 94.12 85 CYS A CA 1
ATOM 686 C C . CYS A 1 85 ? 16.844 -10.594 -3.977 1.00 94.12 85 CYS A C 1
ATOM 688 O O . CYS A 1 85 ? 16.298 -9.504 -4.104 1.00 94.12 85 CYS A O 1
ATOM 690 N N . ARG A 1 86 ? 16.414 -11.513 -3.114 1.00 95.06 86 ARG A N 1
ATOM 691 C CA . ARG A 1 86 ? 15.171 -11.363 -2.336 1.00 95.06 86 ARG A CA 1
ATOM 692 C C . ARG A 1 86 ? 15.375 -11.198 -0.840 1.00 95.06 86 ARG A C 1
ATOM 694 O O . ARG A 1 86 ? 14.406 -10.999 -0.121 1.00 95.06 86 ARG A O 1
ATOM 701 N N . ASN A 1 87 ? 16.599 -11.362 -0.353 1.00 94.81 87 ASN A N 1
ATOM 702 C CA . ASN A 1 87 ? 16.873 -11.486 1.074 1.00 94.81 87 ASN A CA 1
ATOM 703 C C . ASN A 1 87 ? 17.689 -10.286 1.545 1.00 94.81 87 ASN A C 1
ATOM 705 O O . ASN A 1 87 ? 18.904 -10.246 1.364 1.00 94.81 87 ASN A O 1
ATOM 709 N N . PHE A 1 88 ? 16.998 -9.323 2.147 1.00 95.50 88 PHE A N 1
ATOM 710 C CA . PHE A 1 88 ? 17.586 -8.147 2.781 1.00 95.50 88 PHE A CA 1
ATOM 711 C C . PHE A 1 88 ? 17.348 -8.174 4.292 1.00 95.50 88 PHE A C 1
ATOM 713 O O . PHE A 1 88 ? 16.293 -8.613 4.759 1.00 95.50 88 PHE A O 1
ATOM 720 N N . SER A 1 89 ? 18.339 -7.719 5.057 1.00 95.31 89 SER A N 1
ATOM 721 C CA . SER A 1 89 ? 18.254 -7.638 6.513 1.00 95.31 89 SER A CA 1
ATOM 722 C C . SER A 1 89 ? 17.251 -6.570 6.953 1.00 95.31 89 SER A C 1
ATOM 724 O O . SER A 1 89 ? 16.992 -5.594 6.245 1.00 95.31 89 SER A O 1
ATOM 726 N N . VAL A 1 90 ? 16.671 -6.773 8.135 1.00 96.06 90 VAL A N 1
ATOM 727 C CA . VAL A 1 90 ? 15.825 -5.781 8.804 1.00 96.06 90 VAL A CA 1
ATOM 728 C C . VAL A 1 90 ? 16.737 -4.813 9.560 1.00 96.06 90 VAL A C 1
ATOM 730 O O . VAL A 1 90 ? 17.541 -5.250 10.378 1.00 96.06 90 VAL A O 1
ATOM 733 N N . LEU A 1 91 ? 16.619 -3.517 9.279 1.00 94.88 91 LEU A N 1
ATOM 734 C CA . LEU A 1 91 ? 17.365 -2.437 9.932 1.00 94.88 91 LEU A CA 1
ATOM 735 C C . LEU A 1 91 ? 16.615 -1.887 11.148 1.00 94.88 91 LEU A C 1
ATOM 737 O O . LEU A 1 91 ? 17.211 -1.673 12.199 1.00 94.88 91 LEU A O 1
ATOM 741 N N . LEU A 1 92 ? 15.303 -1.686 11.006 1.00 95.81 92 LEU A N 1
ATOM 742 C CA . LEU A 1 92 ? 14.401 -1.257 12.074 1.00 95.81 92 LEU A CA 1
ATOM 743 C C . LEU A 1 92 ? 13.218 -2.218 12.119 1.00 95.81 92 LEU A C 1
ATOM 745 O O . LEU A 1 92 ? 12.649 -2.556 11.076 1.00 95.81 92 LEU A O 1
ATOM 749 N N . ARG A 1 93 ? 12.888 -2.685 13.324 1.00 95.62 93 ARG A N 1
ATOM 750 C CA . ARG A 1 93 ? 11.828 -3.661 13.579 1.00 95.62 93 ARG A CA 1
ATOM 751 C C . ARG A 1 93 ? 10.998 -3.164 14.767 1.00 95.62 93 ARG A C 1
ATOM 753 O O . ARG A 1 93 ? 11.575 -3.025 15.846 1.00 95.62 93 ARG A O 1
ATOM 760 N N . PRO A 1 94 ? 9.690 -2.920 14.596 1.00 94.69 94 PRO A N 1
ATOM 761 C CA . PRO A 1 94 ? 8.821 -2.531 15.689 1.00 94.69 94 PRO A CA 1
ATOM 762 C C . PRO A 1 94 ? 8.511 -3.745 16.572 1.00 94.69 94 PRO A C 1
ATOM 764 O O . PRO A 1 94 ? 8.769 -4.899 16.201 1.00 94.69 94 PRO A O 1
ATOM 767 N N . SER A 1 95 ? 7.915 -3.507 17.738 1.00 93.81 95 SER A N 1
ATOM 768 C CA . SER A 1 95 ? 7.452 -4.585 18.612 1.00 93.81 95 SER A CA 1
ATOM 769 C C . SER A 1 95 ? 6.446 -5.511 17.916 1.00 93.81 95 SER A C 1
ATOM 771 O O . SER A 1 95 ? 5.711 -5.121 17.006 1.00 93.81 95 SER A O 1
ATOM 773 N N . ARG A 1 96 ? 6.359 -6.764 18.371 1.00 92.81 96 ARG A N 1
ATOM 774 C CA . ARG A 1 96 ? 5.416 -7.746 17.810 1.00 92.81 96 ARG A CA 1
ATOM 775 C C . ARG A 1 96 ? 3.964 -7.319 17.981 1.00 92.81 96 ARG A C 1
ATOM 777 O O . ARG A 1 96 ? 3.591 -6.681 18.964 1.00 92.81 96 ARG A O 1
ATOM 784 N N . CYS A 1 97 ? 3.117 -7.721 17.042 1.00 92.25 97 CYS A N 1
ATOM 785 C CA . CYS A 1 97 ? 1.689 -7.467 17.132 1.00 92.25 97 CYS A CA 1
ATOM 786 C C . CYS A 1 97 ? 1.042 -8.266 18.267 1.00 92.25 97 CYS A C 1
ATOM 788 O O . CYS A 1 97 ? 1.384 -9.417 18.542 1.00 92.25 97 CYS A O 1
ATOM 790 N N . SER A 1 98 ? 0.042 -7.659 18.905 1.00 88.69 98 SER A N 1
ATOM 791 C CA . SER A 1 98 ? -0.768 -8.341 19.909 1.00 88.69 98 SER A CA 1
ATOM 792 C C . SER A 1 98 ? -1.678 -9.401 19.281 1.00 88.69 98 SER A C 1
ATOM 794 O O . SER A 1 98 ? -2.124 -9.262 18.142 1.00 88.69 98 SER A O 1
ATOM 796 N N . LYS A 1 99 ? -2.018 -10.436 20.058 1.00 89.12 99 LYS A N 1
ATOM 797 C CA . LYS A 1 99 ? -2.861 -11.557 19.609 1.00 89.12 99 LYS A CA 1
ATOM 798 C C . LYS A 1 99 ? -4.300 -11.173 19.247 1.00 89.12 99 LYS A C 1
ATOM 800 O O . LYS A 1 99 ? -4.947 -11.921 18.526 1.00 89.12 99 LYS A O 1
ATOM 805 N N . GLU A 1 100 ? -4.806 -10.034 19.718 1.00 87.38 100 GLU A N 1
ATOM 806 C CA . GLU A 1 100 ? -6.185 -9.585 19.446 1.00 87.38 100 GLU A CA 1
ATOM 807 C C . GLU A 1 100 ? -6.220 -8.351 18.528 1.00 87.38 100 GLU A C 1
ATOM 809 O O . GLU A 1 100 ? -7.125 -7.520 18.604 1.00 87.38 100 GLU A O 1
ATOM 814 N N . MET A 1 101 ? -5.212 -8.200 17.667 1.00 94.94 101 MET A N 1
ATOM 815 C CA . MET A 1 101 ? -5.206 -7.145 16.659 1.00 94.94 101 MET A CA 1
ATOM 816 C C . MET A 1 101 ? -6.315 -7.378 15.630 1.00 94.94 101 MET A C 1
ATOM 818 O O . MET A 1 101 ? -6.410 -8.447 15.026 1.00 94.94 101 MET A O 1
ATOM 822 N N . PHE A 1 102 ? -7.150 -6.364 15.412 1.00 97.56 102 PHE A N 1
ATOM 823 C CA . PHE A 1 102 ? -8.205 -6.432 14.409 1.00 97.56 102 PHE A CA 1
ATOM 824 C C . PHE A 1 102 ? -7.673 -6.026 13.033 1.00 97.56 102 PHE A C 1
ATOM 826 O O . PHE A 1 102 ? -7.756 -6.812 12.094 1.00 97.56 102 PHE A O 1
ATOM 833 N N . LEU A 1 103 ? -7.083 -4.834 12.929 1.00 98.12 103 LEU A N 1
ATOM 834 C CA . LEU A 1 103 ? -6.619 -4.270 11.664 1.00 98.12 103 LEU A CA 1
ATOM 835 C C . LEU A 1 103 ? -5.169 -3.800 11.777 1.00 98.12 103 LEU A C 1
ATOM 837 O O . LEU A 1 103 ? -4.831 -3.023 12.669 1.00 98.12 103 LEU A O 1
ATOM 841 N N . LEU A 1 104 ? -4.334 -4.237 10.842 1.00 98.44 104 LEU A N 1
ATOM 842 C CA . LEU A 1 104 ? -3.008 -3.675 10.613 1.00 98.44 104 LEU A CA 1
ATOM 843 C C . LEU A 1 104 ? -3.070 -2.698 9.433 1.00 98.44 104 LEU A C 1
ATOM 845 O O . LEU A 1 104 ? -3.443 -3.088 8.329 1.00 98.44 104 LEU A O 1
ATOM 849 N N . LEU A 1 105 ? -2.680 -1.446 9.650 1.00 98.62 105 LEU A N 1
ATOM 850 C CA . LEU A 1 105 ? -2.436 -0.465 8.596 1.00 98.62 105 LEU A CA 1
ATOM 851 C C . LEU A 1 105 ? -0.961 -0.564 8.191 1.00 98.62 105 LEU A C 1
ATOM 853 O O . LEU A 1 105 ? -0.086 -0.158 8.952 1.00 98.62 105 LEU A O 1
ATOM 857 N N . ALA A 1 106 ? -0.685 -1.120 7.015 1.00 98.50 106 ALA A N 1
ATOM 858 C CA . ALA A 1 106 ? 0.658 -1.304 6.474 1.00 98.50 106 ALA A CA 1
ATOM 859 C C . ALA A 1 106 ? 0.917 -0.283 5.356 1.00 98.50 106 ALA A C 1
ATOM 861 O O . ALA A 1 106 ? 0.501 -0.465 4.209 1.00 98.50 106 ALA A O 1
ATOM 862 N N . ILE A 1 107 ? 1.574 0.825 5.695 1.00 98.62 107 ILE A N 1
ATOM 863 C CA . ILE A 1 107 ? 1.669 1.997 4.818 1.00 98.62 107 ILE A CA 1
ATOM 864 C C . ILE A 1 107 ? 3.050 2.083 4.172 1.00 98.62 107 ILE A C 1
ATOM 866 O O . ILE A 1 107 ? 4.065 2.242 4.852 1.00 98.62 107 ILE A O 1
ATOM 870 N N . LYS A 1 108 ? 3.102 2.011 2.839 1.00 98.50 108 LYS A N 1
ATOM 871 C CA . LYS A 1 108 ? 4.327 2.234 2.065 1.00 98.50 108 LYS A CA 1
ATOM 872 C C . LYS A 1 108 ? 4.763 3.692 2.223 1.00 98.50 108 LYS A C 1
ATOM 874 O O . LYS A 1 108 ? 4.025 4.602 1.867 1.00 98.50 108 LYS A O 1
ATOM 879 N N . SER A 1 109 ? 5.979 3.902 2.720 1.00 97.56 109 SER A N 1
ATOM 880 C CA . SER A 1 109 ? 6.597 5.226 2.864 1.00 97.56 109 SER A CA 1
ATOM 881 C C . SER A 1 109 ? 8.059 5.164 2.427 1.00 97.56 109 SER A C 1
ATOM 883 O O . SER A 1 109 ? 8.634 4.085 2.317 1.00 97.56 109 SER A O 1
ATOM 885 N N . SER A 1 110 ? 8.674 6.323 2.198 1.00 95.12 110 SER A N 1
ATOM 886 C CA . SER A 1 110 ? 10.128 6.462 2.029 1.00 95.12 110 SER A CA 1
ATOM 887 C C . SER A 1 110 ? 10.741 7.162 3.248 1.00 95.12 110 SER A C 1
ATOM 889 O O . SER A 1 110 ? 10.057 8.006 3.834 1.00 95.12 110 SER A O 1
ATOM 891 N N . PRO A 1 111 ? 12.010 6.898 3.627 1.00 94.19 111 PRO A N 1
ATOM 892 C CA . PRO A 1 111 ? 12.720 7.623 4.686 1.00 94.19 111 PRO A CA 1
ATOM 893 C C . PRO A 1 111 ? 12.482 9.137 4.714 1.00 94.19 111 PRO A C 1
ATOM 895 O O . PRO A 1 111 ? 12.195 9.693 5.772 1.00 94.19 111 PRO A O 1
ATOM 898 N N . ILE A 1 112 ? 12.514 9.780 3.543 1.00 93.00 112 ILE A N 1
ATOM 899 C CA . ILE A 1 112 ? 12.388 11.237 3.392 1.00 93.00 112 ILE A CA 1
ATOM 900 C C . ILE A 1 112 ? 10.978 11.786 3.681 1.00 93.00 112 ILE A C 1
ATOM 902 O O . ILE A 1 112 ? 10.847 12.966 3.988 1.00 93.00 112 ILE A O 1
ATOM 906 N N . ASN A 1 113 ? 9.934 10.952 3.633 1.00 95.50 113 ASN A N 1
ATOM 907 C CA . ASN A 1 113 ? 8.528 11.364 3.767 1.00 95.50 113 ASN A CA 1
ATOM 908 C C . ASN A 1 113 ? 8.082 11.485 5.238 1.00 95.50 113 ASN A C 1
ATOM 910 O O . ASN A 1 113 ? 7.041 10.964 5.642 1.00 95.50 113 ASN A O 1
ATOM 914 N N . VAL A 1 114 ? 8.897 12.140 6.065 1.00 95.00 114 VAL A N 1
ATOM 915 C CA . VAL A 1 114 ? 8.644 12.291 7.509 1.00 95.00 114 VAL A CA 1
ATOM 916 C C . VAL A 1 114 ? 7.339 13.056 7.759 1.00 95.00 114 VAL A C 1
ATOM 918 O O . VAL A 1 114 ? 6.546 12.682 8.618 1.00 95.00 114 VAL A O 1
ATOM 921 N N . ASP A 1 115 ? 7.076 14.100 6.975 1.00 96.44 115 ASP A N 1
ATOM 922 C CA . ASP A 1 115 ? 5.872 14.931 7.053 1.00 96.44 115 ASP A CA 1
ATOM 923 C C . ASP A 1 115 ? 4.581 14.147 6.764 1.00 96.44 115 ASP A C 1
ATOM 925 O O . ASP A 1 115 ? 3.584 14.321 7.471 1.00 96.44 115 ASP A O 1
ATOM 929 N N . ARG A 1 116 ? 4.611 13.243 5.776 1.00 98.19 116 ARG A N 1
ATOM 930 C CA . ARG A 1 116 ? 3.500 12.331 5.468 1.00 98.19 116 ARG A CA 1
ATOM 931 C C . ARG A 1 116 ? 3.228 11.391 6.632 1.00 98.19 116 ARG A C 1
ATOM 933 O O . ARG A 1 116 ? 2.095 11.329 7.103 1.00 98.19 116 ARG A O 1
ATOM 940 N N . ARG A 1 117 ? 4.264 10.732 7.162 1.00 98.12 117 ARG A N 1
ATOM 941 C CA . ARG A 1 117 ? 4.118 9.838 8.324 1.00 98.12 117 ARG A CA 1
ATOM 942 C C . ARG A 1 117 ? 3.566 10.573 9.543 1.00 98.12 117 ARG A C 1
ATOM 944 O O . ARG A 1 117 ? 2.635 10.090 10.183 1.00 98.12 117 ARG A O 1
ATOM 951 N N . VAL A 1 118 ? 4.064 11.780 9.823 1.00 97.62 118 VAL A N 1
ATOM 952 C CA . VAL A 1 118 ? 3.545 12.639 10.899 1.00 97.62 118 VAL A CA 1
ATOM 953 C C . VAL A 1 118 ? 2.068 12.977 10.683 1.00 97.62 118 VAL A C 1
ATOM 955 O O . VAL A 1 118 ? 1.289 12.878 11.632 1.00 97.62 118 VAL A O 1
ATOM 958 N N . ALA A 1 119 ? 1.651 13.346 9.469 1.00 98.38 119 ALA A N 1
ATOM 959 C CA . ALA A 1 119 ? 0.242 13.622 9.191 1.00 98.38 119 ALA A CA 1
ATOM 960 C C . ALA A 1 119 ? -0.640 12.390 9.411 1.00 98.38 119 ALA A C 1
ATOM 962 O O . ALA A 1 119 ? -1.671 12.493 10.074 1.00 98.38 119 ALA A O 1
ATOM 963 N N . ILE A 1 120 ? -0.202 11.219 8.951 1.00 98.56 120 ILE A N 1
ATOM 964 C CA . ILE A 1 120 ? -0.926 9.954 9.113 1.00 98.56 120 ILE A CA 1
ATOM 965 C C . ILE A 1 120 ? -1.104 9.604 10.595 1.00 98.56 120 ILE A C 1
ATOM 967 O O . ILE A 1 120 ? -2.237 9.390 11.033 1.00 98.56 120 ILE A O 1
ATOM 971 N N . ARG A 1 121 ? -0.027 9.633 11.394 1.00 97.75 121 ARG A N 1
ATOM 972 C CA . ARG A 1 121 ? -0.073 9.342 12.844 1.00 97.75 121 ARG A CA 1
ATOM 973 C C . ARG A 1 121 ? -1.051 10.225 13.607 1.00 97.75 121 ARG A C 1
ATOM 975 O O . ARG A 1 121 ? -1.665 9.794 14.578 1.00 97.75 121 ARG A O 1
ATOM 982 N N . ASN A 1 122 ? -1.177 11.479 13.188 1.00 96.62 122 ASN A N 1
ATOM 983 C CA . ASN A 1 122 ? -2.030 12.444 13.865 1.00 96.62 122 ASN A CA 1
ATOM 984 C C . ASN A 1 122 ? -3.446 12.541 13.275 1.00 96.62 122 ASN A C 1
ATOM 986 O O . ASN A 1 122 ? -4.283 13.273 13.808 1.00 96.62 122 ASN A O 1
ATOM 990 N N . THR A 1 123 ? -3.729 11.807 12.198 1.00 97.19 123 THR A N 1
ATOM 991 C CA . THR A 1 123 ? -5.039 11.787 11.544 1.00 97.19 123 THR A CA 1
ATOM 992 C C . THR A 1 123 ? -5.626 10.377 11.563 1.00 97.19 123 THR A C 1
ATOM 994 O O . THR A 1 123 ? -5.987 9.880 12.633 1.00 97.19 123 THR A O 1
ATOM 997 N N . TRP A 1 124 ? -5.750 9.737 10.403 1.00 96.75 124 TRP A N 1
ATOM 998 C CA . TRP A 1 124 ? -6.437 8.463 10.233 1.00 96.75 124 TRP A CA 1
ATOM 999 C C . TRP A 1 124 ? -5.623 7.253 10.686 1.00 96.75 124 TRP A C 1
ATOM 1001 O O . TRP A 1 124 ? -6.212 6.233 11.030 1.00 96.75 124 TRP A O 1
ATOM 1011 N N . GLY A 1 125 ? -4.294 7.358 10.714 1.00 96.25 125 GLY A N 1
ATOM 1012 C CA . GLY A 1 125 ? -3.397 6.282 11.134 1.00 96.25 125 GLY A CA 1
ATOM 1013 C C . GLY A 1 125 ? -3.147 6.240 12.639 1.00 96.25 125 GLY A C 1
ATOM 1014 O O . GLY A 1 125 ? -2.372 5.408 13.099 1.00 96.25 125 GLY A O 1
ATOM 1015 N N . LYS A 1 126 ? -3.771 7.133 13.415 1.00 91.31 126 LYS A N 1
ATOM 1016 C CA . LYS A 1 126 ? -3.620 7.149 14.869 1.00 91.31 126 LYS A CA 1
ATOM 1017 C C . LYS A 1 126 ? -4.019 5.792 15.448 1.00 91.31 126 LYS A C 1
ATOM 1019 O O . LYS A 1 126 ? -5.143 5.346 15.229 1.00 91.31 126 LYS A O 1
ATOM 1024 N N . GLU A 1 127 ? -3.125 5.170 16.214 1.00 80.19 127 GLU A N 1
ATOM 1025 C CA . GLU A 1 127 ? -3.436 3.936 16.934 1.00 80.19 127 GLU A CA 1
ATOM 1026 C C . GLU A 1 127 ? -4.580 4.196 17.921 1.00 80.19 127 GLU A C 1
ATOM 1028 O O . GLU A 1 127 ? -4.490 5.025 18.831 1.00 80.19 127 GLU A O 1
ATOM 1033 N N . VAL A 1 128 ? -5.701 3.521 17.679 1.00 84.06 128 VAL A N 1
ATOM 1034 C CA . VAL A 1 128 ? -6.934 3.650 18.451 1.00 84.06 128 VAL A CA 1
ATOM 1035 C C . VAL A 1 128 ? -7.668 2.313 18.483 1.00 84.06 128 VAL A C 1
ATOM 1037 O O . VAL A 1 128 ? -7.479 1.440 17.633 1.00 84.06 128 VAL A O 1
ATOM 1040 N N . SER A 1 129 ? -8.555 2.171 19.465 1.00 88.31 129 SER A N 1
ATOM 1041 C CA . SER A 1 129 ? -9.588 1.139 19.456 1.00 88.31 129 SER A CA 1
ATOM 1042 C C . SER A 1 129 ? -10.885 1.744 18.918 1.00 88.31 129 SER A C 1
ATOM 1044 O O . SER A 1 129 ? -11.398 2.701 19.498 1.00 88.31 129 SER A O 1
ATOM 1046 N N . ILE A 1 130 ? -11.414 1.209 17.814 1.00 91.00 130 ILE A N 1
ATOM 1047 C CA . ILE A 1 130 ? -12.703 1.627 17.237 1.00 91.00 130 ILE A CA 1
ATOM 1048 C C . ILE A 1 130 ? -13.729 0.541 17.552 1.00 91.00 130 ILE A C 1
ATOM 1050 O O . ILE A 1 130 ? -13.622 -0.578 17.060 1.00 91.00 130 ILE A O 1
ATOM 1054 N N . GLY A 1 131 ? -14.702 0.832 18.421 1.00 89.06 131 GLY A N 1
ATOM 1055 C CA . GLY A 1 131 ? -15.708 -0.159 18.827 1.00 89.06 131 GLY A CA 1
ATOM 1056 C C . GLY A 1 131 ? -15.095 -1.441 19.412 1.00 89.06 131 GLY A C 1
ATOM 1057 O O . GLY A 1 131 ? -15.515 -2.539 19.059 1.00 89.06 131 GLY A O 1
ATOM 1058 N N . GLY A 1 132 ? -14.039 -1.311 20.226 1.00 91.56 132 GLY A N 1
ATOM 1059 C CA . GLY A 1 132 ? -13.310 -2.444 20.815 1.00 91.56 132 GLY A CA 1
ATOM 1060 C C . GLY A 1 132 ? -12.306 -3.131 19.877 1.00 91.56 132 GLY A C 1
ATOM 1061 O O . GLY A 1 132 ? -11.599 -4.041 20.306 1.00 91.56 132 GLY A O 1
ATOM 1062 N N . ARG A 1 133 ? -12.208 -2.707 18.612 1.00 94.38 133 ARG A N 1
ATOM 1063 C CA . ARG A 1 133 ? -11.304 -3.289 17.613 1.00 94.38 133 ARG A CA 1
ATOM 1064 C C . ARG A 1 133 ? -9.991 -2.521 17.577 1.00 94.38 133 ARG A C 1
ATOM 1066 O O . ARG A 1 133 ? -9.963 -1.344 17.226 1.00 94.38 133 ARG A O 1
ATOM 1073 N N . ARG A 1 134 ? -8.904 -3.202 17.941 1.00 95.25 134 ARG A N 1
ATOM 1074 C CA . ARG A 1 134 ? -7.557 -2.622 17.993 1.00 95.25 134 ARG A CA 1
ATOM 1075 C C . ARG A 1 134 ? -6.959 -2.486 16.598 1.00 95.25 134 ARG A C 1
ATOM 1077 O O . ARG A 1 134 ? -6.920 -3.466 15.849 1.00 95.25 134 ARG A O 1
ATOM 1084 N N . ILE A 1 135 ? -6.476 -1.288 16.288 1.00 96.00 135 ILE A N 1
ATOM 1085 C CA . ILE A 1 135 ? -5.845 -0.945 15.014 1.00 96.00 135 ILE A CA 1
ATOM 1086 C C . ILE A 1 135 ? -4.396 -0.568 15.282 1.00 96.00 135 ILE A C 1
ATOM 1088 O O . ILE A 1 135 ? -4.156 0.265 16.149 1.00 96.00 135 ILE A O 1
ATOM 1092 N N . ARG A 1 136 ? -3.453 -1.129 14.525 1.00 95.75 136 ARG A N 1
ATOM 1093 C CA . ARG A 1 136 ? -2.038 -0.743 14.595 1.00 95.75 136 ARG A CA 1
ATOM 1094 C C . ARG A 1 136 ? -1.564 -0.197 13.262 1.00 95.75 136 ARG A C 1
ATOM 1096 O O . ARG A 1 136 ? -1.934 -0.726 12.219 1.00 95.75 136 ARG A O 1
ATOM 1103 N N . LEU A 1 137 ? -0.714 0.818 13.314 1.00 97.75 137 LEU A N 1
ATOM 1104 C CA . LEU A 1 137 ? -0.016 1.375 12.165 1.00 97.75 137 LEU A CA 1
ATOM 1105 C C . LEU A 1 137 ? 1.418 0.843 12.104 1.00 97.75 137 LEU A C 1
ATOM 1107 O O . LEU A 1 137 ? 2.083 0.747 13.132 1.00 97.75 137 LEU A O 1
ATOM 1111 N N . VAL A 1 138 ? 1.882 0.513 10.900 1.00 98.12 138 VAL A N 1
ATOM 1112 C CA . VAL A 1 138 ? 3.298 0.316 10.582 1.00 98.12 138 VAL A CA 1
ATOM 1113 C C . VAL A 1 138 ? 3.628 0.966 9.239 1.00 98.12 138 VAL A C 1
ATOM 1115 O O . VAL A 1 138 ? 2.871 0.853 8.271 1.00 98.12 138 VAL A O 1
ATOM 1118 N N . PHE A 1 139 ? 4.775 1.628 9.162 1.00 98.69 139 PHE A N 1
ATOM 1119 C CA . PHE A 1 139 ? 5.334 2.176 7.935 1.00 98.69 139 PHE A CA 1
ATOM 1120 C C . PHE A 1 139 ? 6.388 1.236 7.355 1.00 98.69 139 PHE A C 1
ATOM 1122 O O . PHE A 1 139 ? 7.258 0.746 8.070 1.00 98.69 139 PHE A O 1
ATOM 1129 N N . LEU A 1 140 ? 6.319 1.011 6.043 1.00 98.69 140 LEU A N 1
ATOM 1130 C CA . LEU A 1 140 ? 7.189 0.102 5.299 1.00 98.69 140 LEU A CA 1
ATOM 1131 C C . LEU A 1 140 ? 8.229 0.901 4.506 1.00 98.69 140 LEU A C 1
ATOM 1133 O O . LEU A 1 140 ? 7.874 1.590 3.542 1.00 98.69 140 LEU A O 1
ATOM 1137 N N . LEU A 1 141 ? 9.500 0.809 4.894 1.00 97.88 141 LEU A N 1
ATOM 1138 C CA . LEU A 1 141 ? 10.604 1.608 4.358 1.00 97.88 141 LEU A CA 1
ATOM 1139 C C . LEU A 1 141 ? 11.732 0.724 3.803 1.00 97.88 141 LEU A C 1
ATOM 1141 O O . LEU A 1 141 ? 12.039 -0.346 4.325 1.00 97.88 141 LEU A O 1
ATOM 1145 N N . GLY A 1 142 ? 12.403 1.218 2.767 1.00 96.00 142 GLY A N 1
ATOM 1146 C CA . GLY A 1 142 ? 13.772 0.828 2.438 1.00 96.00 142 GLY A CA 1
ATOM 1147 C C . GLY A 1 142 ? 14.780 1.866 2.942 1.00 96.00 142 GLY A C 1
ATOM 1148 O O . GLY A 1 142 ? 14.505 2.704 3.807 1.00 96.00 142 GLY A O 1
ATOM 1149 N N . ARG A 1 143 ? 15.974 1.850 2.366 1.00 92.50 143 ARG A N 1
ATOM 1150 C CA . ARG A 1 143 ? 16.985 2.896 2.515 1.00 92.50 143 ARG A CA 1
ATOM 1151 C C . ARG A 1 143 ? 16.754 4.025 1.530 1.00 92.50 143 ARG A C 1
ATOM 1153 O O . ARG A 1 143 ? 16.305 3.813 0.410 1.00 92.50 143 ARG A O 1
ATOM 1160 N N . SER A 1 144 ? 17.152 5.224 1.931 1.00 88.12 144 SER A N 1
ATOM 1161 C CA . SER A 1 144 ? 17.153 6.371 1.032 1.00 88.12 144 SER A CA 1
ATOM 1162 C C . SER A 1 144 ? 18.262 6.242 -0.014 1.00 88.12 144 SER A C 1
ATOM 1164 O O . SER A 1 144 ? 19.393 5.887 0.320 1.00 88.12 144 SER A O 1
ATOM 1166 N N . GLU A 1 145 ? 17.968 6.603 -1.263 1.00 75.81 145 GLU A N 1
ATOM 1167 C CA . GLU A 1 145 ? 18.983 6.795 -2.310 1.00 75.81 145 GLU A CA 1
ATOM 1168 C C . GLU A 1 145 ? 19.860 8.031 -2.071 1.00 75.81 145 GLU A C 1
ATOM 1170 O O . GLU A 1 145 ? 20.966 8.137 -2.611 1.00 75.81 145 GLU A O 1
ATOM 1175 N N . ALA A 1 146 ? 19.375 8.992 -1.278 1.00 70.94 146 ALA A N 1
ATOM 1176 C CA . ALA A 1 146 ? 19.970 10.315 -1.149 1.00 70.94 146 ALA A CA 1
ATOM 1177 C C . ALA A 1 146 ? 21.274 10.292 -0.332 1.00 70.94 146 ALA A C 1
ATOM 1179 O O . ALA A 1 146 ? 21.296 10.626 0.853 1.00 70.94 146 ALA A O 1
ATOM 1180 N N . LYS A 1 147 ? 22.392 9.967 -0.998 1.00 63.91 147 LYS A N 1
ATOM 1181 C CA . LYS A 1 147 ? 23.745 9.892 -0.408 1.00 63.91 147 LYS A CA 1
ATOM 1182 C C . LYS A 1 147 ? 24.144 11.126 0.411 1.00 63.91 147 LYS A C 1
ATOM 1184 O O . LYS A 1 147 ? 24.875 10.995 1.385 1.00 63.91 147 LYS A O 1
ATOM 1189 N N . ILE A 1 148 ? 23.656 12.307 0.031 1.00 59.84 148 ILE A N 1
ATOM 1190 C CA . ILE A 1 148 ? 24.058 13.600 0.609 1.00 59.84 148 ILE A CA 1
ATOM 1191 C C . ILE A 1 148 ? 23.449 13.838 2.007 1.00 59.84 148 ILE A C 1
ATOM 1193 O O . ILE A 1 148 ? 23.995 14.616 2.779 1.00 59.84 148 ILE A O 1
ATOM 1197 N N . GLN A 1 149 ? 22.359 13.153 2.377 1.00 63.50 149 GLN A N 1
ATOM 1198 C CA . GLN A 1 149 ? 21.645 13.374 3.649 1.00 63.50 149 GLN A CA 1
ATOM 1199 C C . GLN A 1 149 ? 21.528 12.107 4.511 1.00 63.50 149 GLN A C 1
ATOM 1201 O O . GLN A 1 149 ? 20.716 12.059 5.433 1.00 63.50 149 GLN A O 1
ATOM 1206 N N . LEU A 1 150 ? 22.334 11.075 4.231 1.00 70.56 150 LEU A N 1
ATOM 1207 C CA . LEU A 1 150 ? 22.154 9.752 4.834 1.00 70.56 150 LEU A CA 1
ATOM 1208 C C . LEU A 1 150 ? 22.279 9.768 6.369 1.00 70.56 150 LEU A C 1
ATOM 1210 O O . LEU A 1 150 ? 21.441 9.190 7.051 1.00 70.56 150 LEU A O 1
ATOM 1214 N N . GLN A 1 151 ? 23.286 10.455 6.922 1.00 75.38 151 GLN A N 1
ATOM 1215 C CA . GLN A 1 151 ? 23.553 10.428 8.369 1.00 75.38 151 GLN A CA 1
ATOM 1216 C C . GLN A 1 151 ? 22.481 11.156 9.205 1.00 75.38 151 GLN A C 1
ATOM 1218 O O . GLN A 1 151 ? 21.920 10.518 10.098 1.00 75.38 151 GLN A O 1
ATOM 1223 N N . PRO A 1 152 ? 22.106 12.422 8.913 1.00 83.50 152 PRO A N 1
ATOM 1224 C CA . PRO A 1 152 ? 21.023 13.083 9.645 1.00 83.50 152 PRO A CA 1
ATOM 1225 C C . PRO A 1 152 ? 19.683 12.355 9.501 1.00 83.50 152 PRO A C 1
ATOM 1227 O O . PRO A 1 152 ? 18.921 12.259 10.459 1.00 83.50 152 PRO A O 1
ATOM 1230 N N . LEU A 1 153 ? 19.404 11.798 8.317 1.00 85.62 153 LEU A N 1
ATOM 1231 C CA . LEU A 1 153 ? 18.167 11.063 8.070 1.00 85.62 153 LEU A CA 1
ATOM 1232 C C . LEU A 1 153 ? 18.112 9.744 8.850 1.00 85.62 153 LEU A C 1
ATOM 1234 O O . LEU A 1 153 ? 17.060 9.397 9.375 1.00 85.62 153 LEU A O 1
ATOM 1238 N N . HIS A 1 154 ? 19.231 9.024 8.963 1.00 86.06 154 HIS A N 1
ATOM 1239 C CA . HIS A 1 154 ? 19.309 7.807 9.776 1.00 86.06 154 HIS A CA 1
ATOM 1240 C C . HIS A 1 154 ? 19.085 8.103 11.262 1.00 86.06 154 HIS A C 1
ATOM 1242 O O . HIS A 1 154 ? 18.347 7.376 11.918 1.00 86.06 154 HIS A O 1
ATOM 1248 N N . GLN A 1 155 ? 19.673 9.183 11.785 1.00 88.56 155 GLN A N 1
ATOM 1249 C CA . GLN A 1 155 ? 19.450 9.605 13.172 1.00 88.56 155 GLN A CA 1
ATOM 1250 C C . GLN A 1 155 ? 17.989 9.999 13.414 1.00 88.56 155 GLN A C 1
ATOM 1252 O O . GLN A 1 155 ? 17.404 9.598 14.417 1.00 88.56 155 GLN A O 1
ATOM 1257 N N . LEU A 1 156 ? 17.379 10.725 12.471 1.00 90.81 156 LEU A N 1
ATOM 1258 C CA . LEU A 1 156 ? 15.969 11.096 12.548 1.00 90.81 156 LEU A CA 1
ATOM 1259 C C . LEU A 1 156 ? 15.048 9.870 12.523 1.00 90.81 156 LEU A C 1
ATOM 1261 O O . LEU A 1 156 ? 14.121 9.806 13.321 1.00 90.81 156 LEU A O 1
ATOM 1265 N N . LEU A 1 157 ? 15.314 8.890 11.654 1.00 92.88 157 LEU A N 1
ATOM 1266 C CA . LEU A 1 157 ? 14.555 7.636 11.613 1.00 92.88 157 LEU A CA 1
ATOM 1267 C C . LEU A 1 157 ? 14.733 6.803 12.885 1.00 92.88 157 LEU A C 1
ATOM 1269 O O . LEU A 1 157 ? 13.770 6.206 13.353 1.00 92.88 157 LEU A O 1
ATOM 1273 N N . ALA A 1 158 ? 15.941 6.761 13.452 1.00 92.06 158 ALA A N 1
ATOM 1274 C CA . ALA A 1 158 ? 16.191 6.066 14.711 1.00 92.06 158 ALA A CA 1
ATOM 1275 C C . ALA A 1 158 ? 15.396 6.702 15.862 1.00 92.06 158 ALA A C 1
ATOM 1277 O O . ALA A 1 158 ? 14.759 5.983 16.629 1.00 92.06 158 ALA A O 1
ATOM 1278 N N . TYR A 1 159 ? 15.377 8.037 15.929 1.00 94.31 159 TYR A N 1
ATOM 1279 C CA . TYR A 1 159 ? 14.546 8.779 16.875 1.00 94.31 159 TYR A CA 1
ATOM 1280 C C . TYR A 1 159 ? 13.054 8.510 16.643 1.00 94.31 159 TYR A C 1
ATOM 1282 O O . TYR A 1 159 ? 12.339 8.144 17.565 1.00 94.31 159 TYR A O 1
ATOM 1290 N N . GLU A 1 160 ? 12.587 8.602 15.397 1.00 95.75 160 GLU A N 1
ATOM 1291 C CA . GLU A 1 160 ? 11.193 8.328 15.041 1.00 95.75 160 GLU A CA 1
ATOM 1292 C C . GLU A 1 160 ? 10.765 6.905 15.439 1.00 95.75 160 GLU A C 1
ATOM 1294 O O . GLU A 1 160 ? 9.704 6.719 16.028 1.00 95.75 160 GLU A O 1
ATOM 1299 N N . ASN A 1 161 ? 11.608 5.904 15.180 1.00 94.56 161 ASN A N 1
ATOM 1300 C CA . ASN A 1 161 ? 11.343 4.523 15.571 1.00 94.56 161 ASN A CA 1
ATOM 1301 C C . ASN A 1 161 ? 11.298 4.350 17.096 1.00 94.56 161 ASN A C 1
ATOM 1303 O O . ASN A 1 161 ? 10.454 3.611 17.594 1.00 94.56 161 ASN A O 1
ATOM 1307 N N . GLN A 1 162 ? 12.185 5.027 17.831 1.00 95.44 162 GLN A N 1
ATOM 1308 C CA . GLN A 1 162 ? 12.197 4.996 19.294 1.00 95.44 162 GLN A CA 1
ATOM 1309 C C . GLN A 1 162 ? 10.924 5.608 19.897 1.00 95.44 162 GLN A C 1
ATOM 1311 O O . GLN A 1 162 ? 10.419 5.093 20.891 1.00 95.44 162 GLN A O 1
ATOM 1316 N N . GLU A 1 163 ? 10.413 6.688 19.307 1.00 95.62 163 GLU A N 1
ATOM 1317 C CA . GLU A 1 163 ? 9.230 7.390 19.811 1.00 95.62 163 GLU A CA 1
ATOM 1318 C C . GLU A 1 163 ? 7.913 6.682 19.462 1.00 95.62 163 GLU A C 1
ATOM 1320 O O . GLU A 1 163 ? 6.982 6.696 20.268 1.00 95.62 163 GLU A O 1
ATOM 1325 N N . PHE A 1 164 ? 7.807 6.081 18.270 1.00 95.94 164 PHE A N 1
ATOM 1326 C CA . PHE A 1 164 ? 6.521 5.597 17.747 1.00 95.94 164 PHE A CA 1
ATOM 1327 C C . PHE A 1 164 ? 6.395 4.076 17.601 1.00 95.94 164 PHE A C 1
ATOM 1329 O O . PHE A 1 164 ? 5.270 3.597 17.501 1.00 95.94 164 PHE A O 1
ATOM 1336 N N . ASP A 1 165 ? 7.497 3.315 17.593 1.00 95.88 165 ASP A N 1
ATOM 1337 C CA . ASP A 1 165 ? 7.486 1.844 17.465 1.00 95.88 165 ASP A CA 1
ATOM 1338 C C . ASP A 1 165 ? 6.621 1.321 16.289 1.00 95.88 165 ASP A C 1
ATOM 1340 O O . ASP A 1 165 ? 5.903 0.315 16.375 1.00 95.88 165 ASP A O 1
ATOM 1344 N N . ASP A 1 166 ? 6.677 2.042 15.165 1.00 97.06 166 ASP A N 1
ATOM 1345 C CA . ASP A 1 166 ? 5.842 1.816 13.982 1.00 97.06 166 ASP A CA 1
ATOM 1346 C C . ASP A 1 166 ? 6.630 1.796 12.661 1.00 97.06 166 ASP A C 1
ATOM 1348 O O . ASP A 1 166 ? 6.032 1.905 11.593 1.00 97.06 166 ASP A O 1
ATOM 1352 N N . ILE A 1 167 ? 7.958 1.628 12.691 1.00 97.88 167 ILE A N 1
ATOM 1353 C CA . ILE A 1 167 ? 8.794 1.603 11.479 1.00 97.88 167 ILE A CA 1
ATOM 1354 C C . ILE A 1 167 ? 9.359 0.208 11.222 1.00 97.88 167 ILE A C 1
ATOM 1356 O O . ILE A 1 167 ? 10.120 -0.339 12.016 1.00 97.88 167 ILE A O 1
ATOM 1360 N N . LEU A 1 168 ? 9.051 -0.325 10.040 1.00 98.00 168 LEU A N 1
ATOM 1361 C CA . LEU A 1 168 ? 9.727 -1.470 9.441 1.00 98.00 168 LEU A CA 1
ATOM 1362 C C . LEU A 1 168 ? 10.654 -0.989 8.337 1.00 98.00 168 LEU A C 1
ATOM 1364 O O . LEU A 1 168 ? 10.193 -0.443 7.334 1.00 98.00 168 LEU A O 1
ATOM 1368 N N . GLN A 1 169 ? 11.955 -1.214 8.505 1.00 97.75 169 GLN A N 1
ATOM 1369 C CA . GLN A 1 169 ? 12.951 -0.830 7.512 1.00 97.75 169 GLN A CA 1
ATOM 1370 C C . GLN A 1 169 ? 13.809 -2.020 7.096 1.00 97.75 169 GLN A C 1
ATOM 1372 O O . GLN A 1 169 ? 14.345 -2.720 7.951 1.00 97.75 169 GLN A O 1
ATOM 1377 N N . TRP A 1 170 ? 14.004 -2.201 5.790 1.00 97.50 170 TRP A N 1
ATOM 1378 C CA . TRP A 1 170 ? 14.894 -3.221 5.224 1.00 97.50 170 TRP A CA 1
ATOM 1379 C C . TRP A 1 170 ? 16.085 -2.612 4.476 1.00 97.50 170 TRP A C 1
ATOM 1381 O O . TRP A 1 170 ? 16.020 -1.490 3.972 1.00 97.50 170 TRP A O 1
ATOM 1391 N N . ASP A 1 171 ? 17.175 -3.375 4.363 1.00 94.75 171 ASP A N 1
ATOM 1392 C CA . ASP A 1 171 ? 18.452 -2.940 3.774 1.00 94.75 171 ASP A CA 1
ATOM 1393 C C . ASP A 1 171 ? 18.496 -2.953 2.225 1.00 94.75 171 ASP A C 1
ATOM 1395 O O . ASP A 1 171 ? 19.528 -3.208 1.602 1.00 94.75 171 ASP A O 1
ATOM 1399 N N . PHE A 1 172 ? 17.389 -2.634 1.553 1.00 94.75 172 PHE A N 1
ATOM 1400 C CA . PHE A 1 172 ? 17.357 -2.392 0.101 1.00 94.75 172 PHE A CA 1
ATOM 1401 C C . PHE A 1 172 ? 17.060 -0.925 -0.198 1.00 94.75 172 PHE A C 1
ATOM 1403 O O . PHE A 1 172 ? 16.587 -0.191 0.661 1.00 94.75 172 PHE A O 1
ATOM 1410 N N . VAL A 1 173 ? 17.379 -0.470 -1.404 1.00 93.06 173 VAL A N 1
ATOM 1411 C CA . VAL A 1 173 ? 17.131 0.913 -1.825 1.00 93.06 173 VAL A CA 1
ATOM 1412 C C . VAL A 1 173 ? 15.644 1.122 -2.112 1.00 93.06 173 VAL A C 1
ATOM 1414 O O . VAL A 1 173 ? 15.048 0.365 -2.873 1.00 93.06 173 VAL A O 1
ATOM 1417 N N . ASP A 1 174 ? 15.044 2.141 -1.506 1.00 92.50 174 ASP A N 1
ATOM 1418 C CA . ASP A 1 174 ? 13.621 2.440 -1.646 1.00 92.50 174 ASP A CA 1
ATOM 1419 C C . ASP A 1 174 ? 13.326 3.169 -2.964 1.00 92.50 174 ASP A C 1
ATOM 1421 O O . ASP A 1 174 ? 13.248 4.398 -3.019 1.00 92.50 174 ASP A O 1
ATOM 1425 N N . ASP A 1 175 ? 13.197 2.385 -4.032 1.00 91.88 175 ASP A N 1
ATOM 142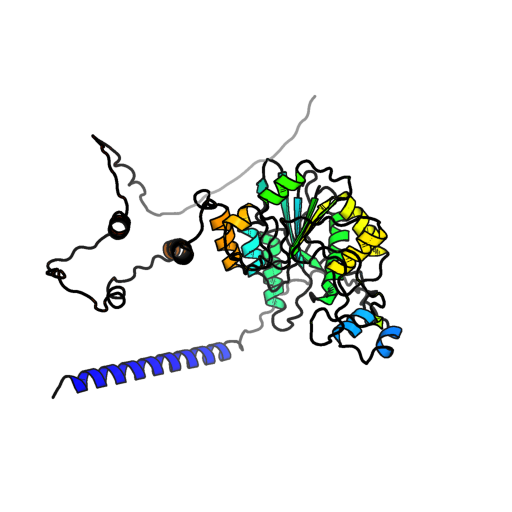6 C CA . ASP A 1 175 ? 12.843 2.844 -5.371 1.00 91.88 175 ASP A CA 1
ATOM 1427 C C . ASP A 1 175 ? 11.535 2.198 -5.866 1.00 91.88 175 ASP A C 1
ATOM 1429 O O . ASP A 1 175 ? 10.979 1.281 -5.254 1.00 91.88 175 ASP A O 1
ATOM 1433 N N . PHE A 1 176 ? 11.030 2.691 -7.000 1.00 94.12 176 PHE A N 1
ATOM 1434 C CA . PHE A 1 176 ? 9.762 2.238 -7.571 1.00 94.12 176 PHE A CA 1
ATOM 1435 C C . PHE A 1 176 ? 9.757 0.745 -7.959 1.00 94.12 176 PHE A C 1
ATOM 1437 O O . PHE A 1 176 ? 8.743 0.081 -7.771 1.00 94.12 176 PHE A O 1
ATOM 1444 N N . PHE A 1 177 ? 10.863 0.196 -8.472 1.00 95.56 177 PHE A N 1
ATOM 1445 C CA . PHE A 1 177 ? 10.940 -1.211 -8.899 1.00 95.56 177 PHE A CA 1
ATOM 1446 C C . PHE A 1 177 ? 11.194 -2.167 -7.725 1.00 95.56 177 PHE A C 1
ATOM 1448 O O . PHE A 1 177 ? 10.836 -3.345 -7.797 1.00 95.56 177 PHE A O 1
ATOM 1455 N N . ASN A 1 178 ? 11.726 -1.652 -6.619 1.00 96.75 178 ASN A N 1
ATOM 1456 C CA . ASN A 1 178 ? 11.899 -2.367 -5.360 1.00 96.75 178 ASN A CA 1
ATOM 1457 C C . ASN A 1 178 ? 10.646 -2.328 -4.474 1.00 96.75 178 ASN A C 1
ATOM 1459 O O . ASN A 1 178 ? 10.635 -2.968 -3.422 1.00 96.75 178 ASN A O 1
ATOM 1463 N N . LEU A 1 179 ? 9.553 -1.673 -4.884 1.00 97.06 179 LEU A N 1
ATOM 1464 C CA . LEU A 1 179 ? 8.271 -1.780 -4.172 1.00 97.06 179 LEU A CA 1
ATOM 1465 C C . LEU A 1 179 ? 7.790 -3.235 -4.072 1.00 97.06 179 LEU A C 1
ATOM 1467 O O . LEU A 1 179 ? 7.205 -3.626 -3.067 1.00 97.06 179 LEU A O 1
ATOM 1471 N N . THR A 1 180 ? 8.105 -4.068 -5.061 1.00 97.50 180 THR A N 1
ATOM 1472 C CA . THR A 1 180 ? 7.798 -5.503 -5.016 1.00 97.50 180 THR A CA 1
ATOM 1473 C C . THR A 1 180 ? 8.656 -6.248 -3.990 1.00 97.50 180 THR A C 1
ATOM 1475 O O . THR A 1 180 ? 8.171 -7.165 -3.332 1.00 97.50 180 THR A O 1
ATOM 1478 N N . LEU A 1 181 ? 9.914 -5.834 -3.790 1.00 97.56 181 LEU A N 1
ATOM 1479 C CA . LEU A 1 181 ? 10.735 -6.342 -2.684 1.00 97.56 181 LEU A CA 1
ATOM 1480 C C . LEU A 1 181 ? 10.161 -5.907 -1.336 1.00 97.56 181 LEU A C 1
ATOM 1482 O O . LEU A 1 181 ? 10.078 -6.724 -0.423 1.00 97.56 181 LEU A O 1
ATOM 1486 N N . LYS A 1 182 ? 9.714 -4.650 -1.228 1.00 98.19 182 LYS A N 1
ATOM 1487 C CA . LYS A 1 182 ? 9.011 -4.142 -0.044 1.00 98.19 182 LYS A CA 1
ATOM 1488 C C . LYS A 1 182 ? 7.771 -4.979 0.268 1.00 98.19 182 LYS A C 1
ATOM 1490 O O . LYS A 1 182 ? 7.564 -5.326 1.427 1.00 98.19 182 LYS A O 1
ATOM 1495 N N . GLU A 1 183 ? 7.002 -5.357 -0.753 1.00 98.19 183 GLU A N 1
ATOM 1496 C CA . GLU A 1 183 ? 5.841 -6.238 -0.600 1.00 98.19 183 GLU A CA 1
ATOM 1497 C C . GLU A 1 183 ? 6.230 -7.623 -0.081 1.00 98.19 183 GLU A C 1
ATOM 1499 O O . GLU A 1 183 ? 5.697 -8.076 0.929 1.00 98.19 183 GLU A O 1
ATOM 1504 N N . LEU A 1 184 ? 7.205 -8.277 -0.718 1.00 98.38 184 LEU A N 1
ATOM 1505 C CA . LEU A 1 184 ? 7.687 -9.593 -0.294 1.00 98.38 184 LEU A CA 1
ATOM 1506 C C . LEU A 1 184 ? 8.150 -9.581 1.171 1.00 98.38 184 LEU A C 1
ATOM 1508 O O . LEU A 1 184 ? 7.805 -10.460 1.961 1.00 98.38 184 LEU A O 1
ATOM 1512 N N . HIS A 1 185 ? 8.920 -8.563 1.544 1.00 98.44 185 HIS A N 1
ATOM 1513 C CA . HIS A 1 185 ? 9.438 -8.406 2.894 1.00 98.44 185 HIS A CA 1
ATOM 1514 C C . HIS A 1 185 ? 8.350 -8.108 3.930 1.00 98.44 185 HIS A C 1
ATOM 1516 O O . HIS A 1 185 ? 8.401 -8.649 5.038 1.00 98.44 185 HIS A O 1
ATOM 1522 N N . PHE A 1 186 ? 7.347 -7.309 3.567 1.00 98.62 186 PHE A N 1
ATOM 1523 C CA . PHE A 1 186 ? 6.173 -7.087 4.400 1.00 98.62 186 PHE A CA 1
ATOM 1524 C C . PHE A 1 186 ? 5.404 -8.390 4.657 1.00 98.62 186 PHE A C 1
ATOM 1526 O O . PHE A 1 186 ? 5.101 -8.694 5.811 1.00 98.62 186 PHE A O 1
ATOM 1533 N N . LEU A 1 187 ? 5.146 -9.187 3.614 1.00 98.62 187 LEU A N 1
ATOM 1534 C CA . LEU A 1 187 ? 4.442 -10.467 3.735 1.00 98.62 187 LEU A CA 1
ATOM 1535 C C . LEU A 1 187 ? 5.178 -11.434 4.679 1.00 98.62 187 LEU A C 1
ATOM 1537 O O . LEU A 1 187 ? 4.550 -12.036 5.552 1.00 98.62 187 LEU A O 1
ATOM 1541 N N . ARG A 1 188 ? 6.512 -11.532 4.567 1.00 98.12 188 ARG A N 1
ATOM 1542 C CA . ARG A 1 188 ? 7.352 -12.314 5.495 1.00 98.12 188 ARG A CA 1
ATOM 1543 C C . ARG A 1 188 ? 7.198 -11.832 6.934 1.00 98.12 188 ARG A C 1
ATOM 1545 O O . ARG A 1 188 ? 6.838 -12.613 7.814 1.00 98.12 188 ARG A O 1
ATOM 1552 N N . TRP A 1 189 ? 7.399 -10.533 7.161 1.00 98.19 189 TRP A N 1
ATOM 1553 C CA . TRP A 1 189 ? 7.292 -9.944 8.494 1.00 98.19 189 TRP A CA 1
ATOM 1554 C C . TRP A 1 189 ? 5.907 -10.161 9.114 1.00 98.19 189 TRP A C 1
ATOM 1556 O O . TRP A 1 189 ? 5.810 -10.522 10.287 1.00 98.19 189 TRP A O 1
ATOM 1566 N N . PHE A 1 190 ? 4.837 -10.016 8.326 1.00 98.19 190 PHE A N 1
ATOM 1567 C CA . PHE A 1 190 ? 3.478 -10.277 8.790 1.00 98.19 190 PHE A CA 1
ATOM 1568 C C . PHE A 1 190 ? 3.347 -11.698 9.339 1.00 98.19 190 PHE A C 1
ATOM 1570 O O . PHE A 1 190 ? 2.859 -11.880 10.453 1.00 98.19 190 PHE A O 1
ATOM 1577 N N . THR A 1 191 ? 3.817 -12.706 8.600 1.00 96.38 191 THR A N 1
ATOM 1578 C CA . THR A 1 191 ? 3.714 -14.107 9.035 1.00 96.38 191 THR A CA 1
ATOM 1579 C C . THR A 1 191 ? 4.563 -14.440 10.266 1.00 96.38 191 THR A C 1
ATOM 1581 O O . THR A 1 191 ? 4.212 -15.357 11.005 1.00 96.38 191 THR A O 1
ATOM 1584 N N . GLU A 1 192 ? 5.629 -13.682 10.531 1.00 95.25 192 GLU A N 1
ATOM 1585 C CA . GLU A 1 192 ? 6.506 -13.885 11.691 1.00 95.25 192 GLU A CA 1
ATOM 1586 C C . GLU A 1 192 ? 6.019 -13.156 12.952 1.00 95.25 192 GLU A C 1
ATOM 1588 O O . GLU A 1 192 ? 5.957 -13.743 14.033 1.00 95.25 192 GLU A O 1
ATOM 1593 N N . ASP A 1 193 ? 5.670 -11.874 12.825 1.00 95.81 193 ASP A N 1
ATOM 1594 C CA . ASP A 1 193 ? 5.453 -10.981 13.970 1.00 95.81 193 ASP A CA 1
ATOM 1595 C C . ASP A 1 193 ? 4.022 -10.454 14.089 1.00 95.81 193 ASP A C 1
ATOM 1597 O O . ASP A 1 193 ? 3.658 -9.920 15.142 1.00 95.81 193 ASP A O 1
ATOM 1601 N N . CYS A 1 194 ? 3.212 -10.589 13.035 1.00 96.44 194 CYS A N 1
ATOM 1602 C CA . CYS A 1 194 ? 1.864 -10.027 12.975 1.00 96.44 194 CYS A CA 1
ATOM 1603 C C . CYS A 1 194 ? 0.760 -10.998 12.547 1.00 96.44 194 CYS A C 1
ATOM 1605 O O . CYS A 1 194 ? -0.365 -10.579 12.281 1.00 96.44 194 CYS A O 1
ATOM 1607 N N . GLN A 1 195 ? 1.033 -12.304 12.580 1.00 95.50 195 GLN A N 1
ATOM 1608 C CA . GLN A 1 195 ? 0.148 -13.343 12.043 1.00 95.50 195 GLN A CA 1
ATOM 1609 C C . GLN A 1 195 ? -1.249 -13.408 12.679 1.00 95.50 195 GLN A C 1
ATOM 1611 O O . GLN A 1 195 ? -2.126 -14.091 12.166 1.00 95.50 195 GLN A O 1
ATOM 1616 N N . HIS A 1 196 ? -1.465 -12.749 13.819 1.00 94.88 196 HIS A N 1
ATOM 1617 C CA . HIS A 1 196 ? -2.750 -12.746 14.515 1.00 94.88 196 HIS A CA 1
ATOM 1618 C C . HIS A 1 196 ? -3.676 -11.599 14.104 1.00 94.88 196 HIS A C 1
ATOM 1620 O O . HIS A 1 196 ? -4.863 -11.666 14.425 1.00 94.88 196 HIS A O 1
ATOM 1626 N N . ALA A 1 197 ? -3.176 -10.587 13.388 1.00 97.62 197 ALA A N 1
ATOM 1627 C CA . ALA A 1 197 ? -4.022 -9.531 12.848 1.00 97.62 197 ALA A CA 1
ATOM 1628 C C . ALA A 1 197 ? -5.089 -10.138 11.928 1.00 97.62 197 ALA A C 1
ATOM 1630 O O . ALA A 1 197 ? -4.772 -10.964 11.074 1.00 97.62 197 ALA A O 1
ATOM 1631 N N . ARG A 1 198 ? -6.359 -9.771 12.132 1.00 98.19 198 ARG A N 1
ATOM 1632 C CA . ARG A 1 198 ? -7.480 -10.339 11.361 1.00 98.19 198 ARG A CA 1
ATOM 1633 C C . ARG A 1 198 ? -7.495 -9.830 9.922 1.00 98.19 198 ARG A C 1
ATOM 1635 O O . ARG A 1 198 ? -7.755 -10.599 9.002 1.00 98.19 198 ARG A O 1
ATOM 1642 N N . PHE A 1 199 ? -7.186 -8.551 9.744 1.00 98.69 199 PHE A N 1
ATOM 1643 C CA . PHE A 1 199 ? -7.155 -7.891 8.448 1.00 98.69 199 PHE A CA 1
ATOM 1644 C C . PHE A 1 199 ? -5.929 -6.993 8.312 1.00 98.69 199 PHE A C 1
ATOM 1646 O O . PHE A 1 199 ? -5.394 -6.480 9.299 1.00 98.69 199 PHE A O 1
ATOM 1653 N N . VAL A 1 200 ? -5.524 -6.765 7.069 1.00 98.75 200 VAL A N 1
ATOM 1654 C CA . VAL A 1 200 ? -4.471 -5.825 6.689 1.00 98.75 200 VAL A CA 1
ATOM 1655 C C . VAL A 1 200 ? -5.052 -4.837 5.694 1.00 98.75 200 VAL A C 1
ATOM 1657 O O . VAL A 1 200 ? -5.565 -5.251 4.660 1.00 98.75 200 VAL A O 1
ATOM 1660 N N . LEU A 1 201 ? -4.933 -3.541 5.968 1.00 98.62 201 LEU A N 1
ATOM 1661 C CA . LEU A 1 201 ? -5.059 -2.505 4.951 1.00 98.62 201 LEU A CA 1
ATOM 1662 C C . LEU A 1 201 ? -3.656 -2.105 4.522 1.00 98.62 201 LEU A C 1
ATOM 1664 O O . LEU A 1 201 ? -2.888 -1.589 5.333 1.00 98.62 201 LEU A O 1
ATOM 1668 N N . LYS A 1 202 ? -3.334 -2.318 3.249 1.00 98.06 202 LYS A N 1
ATOM 1669 C CA . LYS A 1 202 ? -2.112 -1.795 2.641 1.00 98.06 202 LYS A CA 1
ATOM 1670 C C . LYS A 1 202 ? -2.449 -0.530 1.856 1.00 98.06 202 LYS A C 1
ATOM 1672 O O . LYS A 1 202 ? -3.488 -0.481 1.201 1.00 98.06 202 LYS A O 1
ATOM 1677 N N . GLY A 1 203 ? -1.583 0.477 1.904 1.00 97.31 203 GLY A N 1
ATOM 1678 C CA . GLY A 1 203 ? -1.756 1.723 1.151 1.00 97.31 203 GLY A CA 1
ATOM 1679 C C . GLY A 1 203 ? -0.459 2.512 0.988 1.00 97.31 203 GLY A C 1
ATOM 1680 O O . GLY A 1 203 ? 0.584 2.117 1.514 1.00 97.31 203 GLY A O 1
ATOM 1681 N N . ASP A 1 204 ? -0.535 3.618 0.253 1.00 98.00 204 ASP A N 1
ATOM 1682 C CA . ASP A 1 204 ? 0.553 4.591 0.095 1.00 98.00 204 ASP A CA 1
ATOM 1683 C C . ASP A 1 204 ? 0.485 5.682 1.184 1.00 98.00 204 ASP A C 1
ATOM 1685 O O . ASP A 1 204 ? -0.546 5.895 1.818 1.00 98.00 204 ASP A O 1
ATOM 1689 N N . ASP A 1 205 ? 1.579 6.408 1.413 1.00 97.94 205 ASP A N 1
ATOM 1690 C CA . ASP A 1 205 ? 1.642 7.498 2.399 1.00 97.94 205 ASP A CA 1
ATOM 1691 C C . ASP A 1 205 ? 0.998 8.828 1.937 1.00 97.94 205 ASP A C 1
ATOM 1693 O O . ASP A 1 205 ? 1.022 9.816 2.673 1.00 97.94 205 ASP A O 1
ATOM 1697 N N . ASP A 1 206 ? 0.408 8.872 0.738 1.00 97.56 206 ASP A N 1
ATOM 1698 C CA . ASP A 1 206 ? -0.335 10.019 0.192 1.00 97.56 206 ASP A CA 1
ATOM 1699 C C . ASP A 1 206 ? -1.836 9.768 0.014 1.00 97.56 206 ASP A C 1
ATOM 1701 O O . ASP A 1 206 ? -2.499 10.490 -0.734 1.00 97.56 206 ASP A O 1
ATOM 1705 N N . VAL A 1 207 ? -2.400 8.783 0.715 1.00 97.69 207 VAL A N 1
ATOM 1706 C CA . VAL A 1 207 ? -3.848 8.538 0.711 1.00 97.69 207 VAL A CA 1
ATOM 1707 C C . VAL A 1 207 ? -4.530 9.018 1.978 1.00 97.69 207 VAL A C 1
ATOM 1709 O O . VAL A 1 207 ? -3.943 9.095 3.055 1.00 97.69 207 VAL A O 1
ATOM 1712 N N . PHE A 1 208 ? -5.816 9.316 1.847 1.00 97.88 208 PHE A N 1
ATOM 1713 C CA . PHE A 1 208 ? -6.716 9.433 2.981 1.00 97.88 208 PHE A CA 1
ATOM 1714 C C . PHE A 1 208 ? -7.408 8.094 3.222 1.00 97.88 208 PHE A C 1
ATOM 1716 O O . PHE A 1 208 ? -7.949 7.515 2.278 1.00 97.88 208 PHE A O 1
ATOM 1723 N N . VAL A 1 209 ? -7.450 7.645 4.479 1.00 98.06 209 VAL A N 1
ATOM 1724 C CA . VAL A 1 209 ? -8.197 6.451 4.887 1.00 98.06 209 VAL A CA 1
ATOM 1725 C C . VAL A 1 209 ? -9.284 6.839 5.884 1.00 98.06 209 VAL A C 1
ATOM 1727 O O . VAL A 1 209 ? -8.995 7.385 6.944 1.00 98.06 209 VAL A O 1
ATOM 1730 N N . ASN A 1 210 ? -10.542 6.518 5.596 1.00 97.44 210 ASN A N 1
ATOM 1731 C CA . ASN A 1 210 ? -11.586 6.557 6.613 1.00 97.44 210 ASN A CA 1
ATOM 1732 C C . ASN A 1 210 ? -11.569 5.236 7.393 1.00 97.44 210 ASN A C 1
ATOM 1734 O O . ASN A 1 210 ? -12.206 4.253 7.011 1.00 97.44 210 ASN A O 1
ATOM 1738 N N . THR A 1 211 ? -10.801 5.196 8.484 1.00 96.81 211 THR A N 1
ATOM 1739 C CA . THR A 1 211 ? -10.613 3.972 9.275 1.00 96.81 211 THR A CA 1
ATOM 1740 C C . THR A 1 211 ? -11.889 3.477 9.951 1.00 96.81 211 THR A C 1
ATOM 1742 O O . THR A 1 211 ? -12.009 2.274 10.173 1.00 96.81 211 THR A O 1
ATOM 1745 N N . TYR A 1 212 ? -12.870 4.348 10.208 1.00 95.69 212 TYR A N 1
ATOM 1746 C CA . TYR A 1 212 ? -14.179 3.940 10.727 1.00 95.69 212 TYR A CA 1
ATOM 1747 C C . TYR A 1 212 ? -14.933 3.088 9.705 1.00 95.69 212 TYR A C 1
ATOM 1749 O O . TYR A 1 212 ? -15.348 1.980 10.033 1.00 95.69 212 TYR A O 1
ATOM 1757 N N . ASN A 1 213 ? -14.999 3.546 8.453 1.00 97.00 213 ASN A N 1
ATOM 1758 C CA . ASN A 1 213 ? -15.680 2.827 7.372 1.00 97.00 213 ASN A CA 1
ATOM 1759 C C . ASN A 1 213 ? -14.990 1.498 7.045 1.00 97.00 213 ASN A C 1
ATOM 1761 O O . ASN A 1 213 ? -15.651 0.506 6.750 1.00 97.00 213 ASN A O 1
ATOM 1765 N N . ILE A 1 214 ? -13.654 1.456 7.120 1.00 97.94 214 ILE A N 1
ATOM 1766 C CA . ILE A 1 214 ? -12.904 0.200 6.976 1.00 97.94 214 ILE A CA 1
ATOM 1767 C C . ILE A 1 214 ? -13.298 -0.783 8.080 1.00 97.94 214 ILE A C 1
ATOM 1769 O O . ILE A 1 214 ? -13.585 -1.942 7.795 1.00 97.94 214 ILE A O 1
ATOM 1773 N N . VAL A 1 215 ? -13.321 -0.340 9.340 1.00 97.38 215 VAL A N 1
ATOM 1774 C CA . VAL A 1 215 ? -13.696 -1.209 10.460 1.00 97.38 215 VAL A CA 1
ATOM 1775 C C . VAL A 1 215 ? -15.131 -1.701 10.318 1.00 97.38 215 VAL A C 1
ATOM 1777 O O . VAL A 1 215 ? -15.358 -2.898 10.470 1.00 97.38 215 VAL A O 1
ATOM 1780 N N . GLU A 1 216 ? -16.068 -0.815 9.985 1.00 96.81 216 GLU A N 1
ATOM 1781 C CA . GLU A 1 216 ? -17.476 -1.155 9.767 1.00 96.81 216 GLU A CA 1
ATOM 1782 C C . GLU A 1 216 ? -17.650 -2.202 8.661 1.00 96.81 216 GLU A C 1
ATOM 1784 O O . GLU A 1 216 ? -18.375 -3.176 8.843 1.00 96.81 216 GLU A O 1
ATOM 1789 N N . PHE A 1 217 ? -16.936 -2.060 7.544 1.00 97.69 217 PHE A N 1
ATOM 1790 C CA . PHE A 1 217 ? -16.990 -3.019 6.442 1.00 97.69 217 PHE A CA 1
ATOM 1791 C C . PHE A 1 217 ? -16.454 -4.405 6.813 1.00 97.69 217 PHE A C 1
ATOM 1793 O O . PHE A 1 217 ? -16.993 -5.420 6.377 1.00 97.69 217 PHE A O 1
ATOM 1800 N N . LEU A 1 218 ? -15.394 -4.460 7.619 1.00 98.19 218 LEU A N 1
ATOM 1801 C CA . LEU A 1 218 ? -14.712 -5.712 7.956 1.00 98.19 218 LEU A CA 1
ATOM 1802 C C . LEU A 1 218 ? -15.322 -6.440 9.153 1.00 98.19 218 LEU A C 1
ATOM 1804 O O . LEU A 1 218 ? -14.971 -7.589 9.409 1.00 98.19 218 LEU A O 1
ATOM 1808 N N . GLN A 1 219 ? -16.184 -5.781 9.926 1.00 95.25 219 GLN A N 1
ATOM 1809 C CA . GLN A 1 219 ? -16.548 -6.248 11.260 1.00 95.25 219 GLN A CA 1
ATOM 1810 C C . GLN A 1 219 ? -17.287 -7.592 11.297 1.00 95.25 219 GLN A C 1
ATOM 1812 O O . GLN A 1 219 ? -17.128 -8.316 12.279 1.00 95.25 219 GLN A O 1
ATOM 1817 N N . GLU A 1 220 ? -18.032 -7.908 10.236 1.00 93.94 220 GLU A N 1
ATOM 1818 C CA . GLU A 1 220 ? -18.818 -9.141 10.073 1.00 93.94 220 GLU A CA 1
ATOM 1819 C C . GLU A 1 220 ? -18.133 -10.171 9.157 1.00 93.94 220 GLU A C 1
ATOM 1821 O O . GLU A 1 220 ? -18.705 -11.216 8.850 1.00 93.94 220 GLU A O 1
ATOM 1826 N N . LEU A 1 221 ? -16.920 -9.881 8.673 1.00 97.69 221 LEU A N 1
ATOM 1827 C CA . LEU A 1 221 ? -16.201 -10.776 7.771 1.00 97.69 221 LEU A CA 1
ATOM 1828 C C . LEU A 1 221 ? -15.335 -11.766 8.553 1.00 97.69 221 LEU A C 1
ATOM 1830 O O . LEU A 1 221 ? -14.737 -11.433 9.578 1.00 97.69 221 LEU A O 1
ATOM 1834 N N . ASP A 1 222 ? -15.237 -12.987 8.030 1.00 97.88 222 ASP A N 1
ATOM 1835 C CA . ASP A 1 222 ? -14.371 -14.026 8.577 1.00 97.88 222 ASP A CA 1
ATOM 1836 C C . ASP A 1 222 ? -12.923 -13.832 8.082 1.00 97.88 222 ASP A C 1
ATOM 1838 O O . ASP A 1 222 ? -12.680 -13.920 6.874 1.00 97.88 222 ASP A O 1
ATOM 1842 N N . PRO A 1 223 ? -11.943 -13.569 8.971 1.00 97.81 223 PRO A N 1
ATOM 1843 C CA . PRO A 1 223 ? -10.544 -13.422 8.575 1.00 97.81 223 PRO A CA 1
ATOM 1844 C C . PRO A 1 223 ? -9.887 -14.726 8.096 1.00 97.81 223 PRO A C 1
ATOM 1846 O O . PRO A 1 223 ? -8.806 -14.660 7.508 1.00 97.81 223 PRO A O 1
ATOM 1849 N N . GLU A 1 224 ? -10.514 -15.884 8.334 1.00 97.81 224 GLU A N 1
ATOM 1850 C CA . GLU A 1 224 ? -10.042 -17.189 7.852 1.00 97.81 224 GLU A CA 1
ATOM 1851 C C . GLU A 1 224 ? -10.497 -17.499 6.420 1.00 97.81 224 GLU A C 1
ATOM 1853 O O . GLU A 1 224 ? -10.078 -18.499 5.843 1.00 97.81 224 GLU A O 1
ATOM 1858 N N . GLN A 1 225 ? -11.341 -16.652 5.824 1.00 98.06 225 GLN A N 1
ATOM 1859 C CA . GLN A 1 225 ? -11.725 -16.769 4.421 1.00 98.06 225 GLN A CA 1
ATOM 1860 C C . GLN A 1 225 ? -10.972 -15.770 3.555 1.00 98.06 225 GLN A C 1
ATOM 1862 O O . GLN A 1 225 ? -10.620 -14.674 3.997 1.00 98.06 225 GLN A O 1
ATOM 1867 N N . ASP A 1 226 ? -10.757 -16.125 2.289 1.00 98.38 226 ASP A N 1
ATOM 1868 C CA . ASP A 1 226 ? -10.097 -15.223 1.358 1.00 98.38 226 ASP A CA 1
ATOM 1869 C C . ASP A 1 226 ? -10.895 -13.938 1.133 1.00 98.38 226 ASP A C 1
ATOM 1871 O O . ASP A 1 226 ? -12.054 -13.936 0.702 1.00 98.38 226 ASP A O 1
ATOM 1875 N N . LEU A 1 227 ? -10.216 -12.821 1.367 1.00 98.62 227 LEU A N 1
ATOM 1876 C CA . LEU A 1 227 ? -10.710 -11.484 1.117 1.00 98.62 227 LEU A CA 1
ATOM 1877 C C . LEU A 1 227 ? -9.575 -10.668 0.516 1.00 98.62 227 LEU A C 1
ATOM 1879 O O . LEU A 1 227 ? -8.535 -10.490 1.141 1.00 98.62 227 LEU A O 1
ATOM 1883 N N . PHE A 1 228 ? -9.814 -10.121 -0.670 1.00 98.75 228 PHE A N 1
ATOM 1884 C CA . PHE A 1 228 ? -8.971 -9.097 -1.270 1.00 98.75 228 PHE A CA 1
ATOM 1885 C C . PHE A 1 228 ? -9.884 -8.049 -1.904 1.00 98.75 228 PHE A C 1
ATOM 1887 O O . PHE A 1 228 ? -10.603 -8.358 -2.856 1.00 98.75 228 PHE A O 1
ATOM 1894 N N . VAL A 1 229 ? -9.914 -6.836 -1.354 1.00 98.62 229 VAL A N 1
ATOM 1895 C CA . VAL A 1 229 ? -10.874 -5.787 -1.731 1.00 98.62 229 VAL A CA 1
ATOM 1896 C C . VAL A 1 229 ? -10.155 -4.470 -1.988 1.00 98.62 229 VAL A C 1
ATOM 1898 O O . VAL A 1 229 ? -9.362 -4.029 -1.163 1.00 98.62 229 VAL A O 1
ATOM 1901 N N . GLY A 1 230 ? -10.464 -3.816 -3.105 1.00 98.31 230 GLY A N 1
ATOM 1902 C CA . GLY A 1 230 ? -9.903 -2.511 -3.450 1.00 98.31 230 G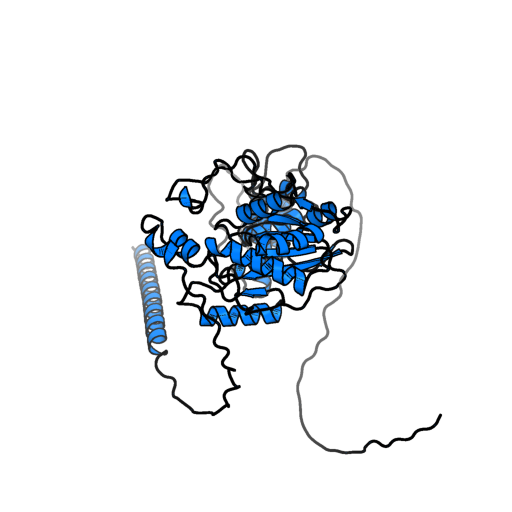LY A CA 1
ATOM 1903 C C . GLY A 1 230 ? -10.555 -1.906 -4.691 1.00 98.31 230 GLY A C 1
ATOM 1904 O O . GLY A 1 230 ? -11.664 -2.284 -5.066 1.00 98.31 230 GLY A O 1
ATOM 1905 N N . ASP A 1 231 ? -9.852 -0.980 -5.338 1.00 97.81 231 ASP A N 1
ATOM 1906 C CA . ASP A 1 231 ? -10.215 -0.428 -6.651 1.00 97.81 231 ASP A CA 1
ATOM 1907 C C . ASP A 1 231 ? -9.630 -1.335 -7.744 1.00 97.81 231 ASP A C 1
ATOM 1909 O O . ASP A 1 231 ? -8.443 -1.241 -8.071 1.00 97.81 231 ASP A O 1
ATOM 1913 N N . VAL A 1 232 ? -10.423 -2.305 -8.212 1.00 98.12 232 VAL A N 1
ATOM 1914 C CA . VAL A 1 232 ? -9.938 -3.407 -9.060 1.00 98.12 232 VAL A CA 1
ATOM 1915 C C . VAL A 1 232 ? -9.922 -3.004 -10.526 1.00 98.12 232 VAL A C 1
ATOM 1917 O O . VAL A 1 232 ? -10.942 -2.654 -11.118 1.00 98.12 232 VAL A O 1
ATOM 1920 N N . ILE A 1 233 ? -8.750 -3.140 -11.135 1.00 97.19 233 ILE A N 1
ATOM 1921 C CA . ILE A 1 233 ? -8.482 -2.809 -12.524 1.00 97.19 233 ILE A CA 1
ATOM 1922 C C . ILE A 1 233 ? -8.534 -4.095 -13.353 1.00 97.19 233 ILE A C 1
ATOM 1924 O O . ILE A 1 233 ? -7.797 -5.053 -13.114 1.00 97.19 233 ILE A O 1
ATOM 1928 N N . ALA A 1 234 ? -9.405 -4.097 -14.362 1.00 96.62 234 ALA A N 1
ATOM 1929 C CA . ALA A 1 234 ? -9.545 -5.176 -15.332 1.00 96.62 234 ALA A CA 1
ATOM 1930 C C . ALA A 1 234 ? -9.029 -4.752 -16.710 1.00 96.62 234 ALA A C 1
ATOM 1932 O O . ALA A 1 234 ? -9.067 -3.574 -17.063 1.00 96.62 234 ALA A O 1
ATOM 1933 N N . ASN A 1 235 ? -8.583 -5.725 -17.513 1.00 96.00 235 ASN A N 1
ATOM 1934 C CA . ASN A 1 235 ? -8.126 -5.513 -18.893 1.00 96.00 235 ASN A CA 1
ATOM 1935 C C . ASN A 1 235 ? -7.027 -4.438 -19.034 1.00 96.00 235 ASN A C 1
ATOM 1937 O O . ASN A 1 235 ? -6.898 -3.802 -20.084 1.00 96.00 235 ASN A O 1
ATOM 1941 N N . ALA A 1 236 ? -6.221 -4.230 -17.989 1.00 96.62 236 ALA A N 1
ATOM 1942 C CA . ALA A 1 236 ? -5.082 -3.328 -18.049 1.00 96.62 236 ALA A CA 1
ATOM 1943 C C . ALA A 1 236 ? -4.021 -3.891 -18.992 1.00 96.62 236 ALA A C 1
ATOM 1945 O O . ALA A 1 236 ? -3.673 -5.069 -18.918 1.00 96.62 236 ALA A O 1
ATOM 1946 N N . ARG A 1 237 ? -3.484 -3.040 -19.864 1.00 97.50 237 ARG A N 1
ATOM 1947 C CA . ARG A 1 237 ? -2.400 -3.408 -20.776 1.00 97.50 237 ARG A CA 1
ATOM 1948 C C . ARG A 1 237 ? -1.062 -2.895 -20.246 1.00 97.50 237 ARG A C 1
ATOM 1950 O O . ARG A 1 237 ? -1.017 -1.765 -19.751 1.00 97.50 237 ARG A O 1
ATOM 1957 N N . PRO A 1 238 ? 0.033 -3.654 -20.409 1.00 97.31 238 PRO A N 1
ATOM 1958 C CA . PRO A 1 238 ? 1.370 -3.131 -20.179 1.00 97.31 238 PRO A CA 1
ATOM 1959 C C . PRO A 1 238 ? 1.609 -1.878 -21.022 1.00 97.31 238 PRO A C 1
ATOM 1961 O O . PRO A 1 238 ? 1.413 -1.880 -22.241 1.00 97.31 238 PRO A O 1
ATOM 1964 N N . ILE A 1 239 ? 2.042 -0.791 -20.387 1.00 96.69 239 ILE A N 1
ATOM 1965 C CA . ILE A 1 239 ? 2.324 0.443 -21.115 1.00 96.69 239 ILE A CA 1
ATOM 1966 C C . ILE A 1 239 ? 3.663 0.281 -21.831 1.00 96.69 239 ILE A C 1
ATOM 1968 O O . ILE A 1 239 ? 4.697 0.083 -21.200 1.00 96.69 239 ILE A O 1
ATOM 1972 N N . ARG A 1 240 ? 3.654 0.405 -23.162 1.00 95.31 240 ARG A N 1
ATOM 1973 C CA . ARG A 1 240 ? 4.851 0.265 -24.011 1.00 95.31 240 ARG A CA 1
ATOM 1974 C C . ARG A 1 240 ? 5.545 1.598 -24.338 1.00 95.31 240 ARG A C 1
ATOM 1976 O O . ARG A 1 240 ? 6.447 1.642 -25.165 1.00 95.31 240 ARG A O 1
ATOM 1983 N N . ASN A 1 241 ? 5.136 2.692 -23.693 1.00 94.44 241 ASN A N 1
ATOM 1984 C CA . ASN A 1 241 ? 5.754 4.011 -23.846 1.00 94.44 241 ASN A CA 1
ATOM 1985 C C . ASN A 1 241 ? 6.912 4.189 -22.852 1.00 94.44 241 ASN A C 1
ATOM 1987 O O . ASN A 1 241 ? 6.666 4.301 -21.656 1.00 94.44 241 ASN A O 1
ATOM 1991 N N . THR A 1 242 ? 8.149 4.296 -23.341 1.00 92.06 242 THR A N 1
ATOM 1992 C CA . THR A 1 242 ? 9.372 4.442 -22.522 1.00 92.06 242 THR A CA 1
ATOM 1993 C C . THR A 1 242 ? 9.428 5.712 -21.671 1.00 92.06 242 THR A C 1
ATOM 1995 O O . THR A 1 242 ? 10.248 5.799 -20.763 1.00 92.06 242 THR A O 1
ATOM 1998 N N . LYS A 1 243 ? 8.573 6.707 -21.942 1.00 91.94 243 LYS A N 1
ATOM 1999 C CA . LYS A 1 243 ? 8.572 8.004 -21.244 1.00 91.94 243 LYS A CA 1
ATOM 2000 C C . LYS A 1 243 ? 7.777 8.015 -19.939 1.00 91.94 243 LYS A C 1
ATOM 2002 O O . LYS A 1 243 ? 7.763 9.038 -19.260 1.00 91.94 243 LYS A O 1
ATOM 2007 N N . VAL A 1 244 ? 7.069 6.936 -19.605 1.00 94.19 244 VAL A N 1
ATOM 2008 C CA . VAL A 1 244 ? 6.257 6.872 -18.382 1.00 94.19 244 VAL A CA 1
ATOM 2009 C C . VAL A 1 244 ? 6.856 5.907 -17.368 1.00 94.19 244 VAL A C 1
ATOM 2011 O O . VAL A 1 244 ? 7.439 4.890 -17.731 1.00 94.19 244 VAL A O 1
ATOM 2014 N N . LYS A 1 245 ? 6.646 6.192 -16.078 1.00 92.50 245 LYS A N 1
ATOM 2015 C CA . LYS A 1 245 ? 7.179 5.378 -14.972 1.00 92.50 245 LYS A CA 1
ATOM 2016 C C . LYS A 1 245 ? 6.718 3.912 -14.992 1.00 92.50 245 LYS A C 1
ATOM 2018 O O . LYS A 1 245 ? 7.450 3.034 -14.563 1.00 92.50 245 LYS A O 1
ATOM 2023 N N . TYR A 1 246 ? 5.523 3.654 -15.526 1.00 95.31 246 TYR A N 1
ATOM 2024 C CA . TYR A 1 246 ? 4.914 2.322 -15.628 1.00 95.31 246 TYR A CA 1
ATOM 2025 C C . TYR A 1 246 ? 5.249 1.597 -16.945 1.00 95.31 246 TYR A C 1
ATOM 2027 O O . TYR A 1 246 ? 4.533 0.679 -17.348 1.00 95.31 246 TYR A O 1
ATOM 2035 N N . PHE A 1 247 ? 6.288 2.035 -17.663 1.00 96.56 247 PHE A N 1
ATOM 2036 C CA . PHE A 1 247 ? 6.749 1.361 -18.871 1.00 96.56 247 PHE A CA 1
ATOM 2037 C C . PHE A 1 247 ? 7.160 -0.080 -18.558 1.00 96.56 247 PHE A C 1
ATOM 2039 O O . PHE A 1 247 ? 8.003 -0.300 -17.692 1.00 96.56 247 PHE A O 1
ATOM 2046 N N . ILE A 1 248 ? 6.626 -1.049 -19.300 1.00 96.88 248 ILE A N 1
ATOM 2047 C CA . ILE A 1 248 ? 7.060 -2.448 -19.249 1.00 96.88 248 ILE A CA 1
ATOM 2048 C C . ILE A 1 248 ? 7.328 -2.917 -20.682 1.00 96.88 248 ILE A C 1
ATOM 2050 O O . ILE A 1 248 ? 6.418 -2.863 -21.514 1.00 96.88 248 ILE A O 1
ATOM 2054 N N . PRO A 1 249 ? 8.546 -3.373 -21.013 1.00 93.69 249 PRO A N 1
ATOM 2055 C CA . PRO A 1 249 ? 8.883 -3.831 -22.356 1.00 93.69 249 PRO A CA 1
ATOM 2056 C C . PRO A 1 249 ? 8.335 -5.243 -22.631 1.00 93.69 249 PRO A C 1
ATOM 2058 O O . PRO A 1 249 ? 8.122 -6.029 -21.708 1.00 93.69 249 PRO A O 1
ATOM 2061 N N . GLU A 1 250 ? 8.135 -5.577 -23.910 1.00 92.94 250 GLU A N 1
ATOM 2062 C CA . GLU A 1 250 ? 7.602 -6.881 -24.350 1.00 92.94 250 GLU A CA 1
ATOM 2063 C C . GLU A 1 250 ? 8.368 -8.085 -23.767 1.00 92.94 250 GLU A C 1
ATOM 2065 O O . GLU A 1 250 ? 7.719 -8.982 -23.232 1.00 92.94 250 GLU A O 1
ATOM 2070 N N . PRO A 1 251 ? 9.721 -8.102 -23.739 1.00 90.00 251 PRO A N 1
ATOM 2071 C CA . PRO A 1 251 ? 10.464 -9.243 -23.200 1.00 90.00 251 PRO A CA 1
ATOM 2072 C C . PRO A 1 251 ? 10.280 -9.479 -21.696 1.00 90.00 251 PRO A C 1
ATOM 2074 O O . PRO A 1 251 ? 10.607 -10.556 -21.214 1.00 90.00 251 PRO A O 1
ATOM 2077 N N . MET A 1 252 ? 9.786 -8.488 -20.944 1.00 91.62 252 MET A N 1
ATOM 2078 C CA . MET A 1 252 ? 9.487 -8.646 -19.514 1.00 91.62 252 MET A CA 1
ATOM 2079 C C . MET A 1 252 ? 8.061 -9.131 -19.263 1.00 91.62 252 MET A C 1
ATOM 2081 O O . MET A 1 252 ? 7.781 -9.679 -18.201 1.00 91.62 252 MET A O 1
ATOM 2085 N N . TYR A 1 253 ? 7.149 -8.906 -20.209 1.00 95.44 253 TYR A N 1
ATOM 2086 C CA . TYR A 1 253 ? 5.766 -9.347 -20.098 1.00 95.44 253 TYR A CA 1
ATOM 2087 C C . TYR A 1 253 ? 5.133 -9.425 -21.484 1.00 95.44 253 TYR A C 1
ATOM 2089 O O . TYR A 1 253 ? 4.789 -8.387 -22.051 1.00 95.44 253 TYR A O 1
ATOM 2097 N N . GLY A 1 254 ? 4.986 -10.639 -22.018 1.00 95.06 254 GLY A N 1
ATOM 2098 C CA . GLY A 1 254 ? 4.485 -10.871 -23.381 1.00 95.06 254 GLY A CA 1
ATOM 2099 C C . GLY A 1 254 ? 2.966 -11.033 -23.498 1.00 95.06 254 GLY A C 1
ATOM 2100 O O . GLY A 1 254 ? 2.436 -11.108 -24.602 1.00 95.06 254 GLY A O 1
ATOM 2101 N N . ALA A 1 255 ? 2.236 -11.118 -22.382 1.00 96.06 255 ALA A N 1
ATOM 2102 C CA . ALA A 1 255 ? 0.781 -11.220 -22.437 1.00 96.06 255 ALA A CA 1
ATOM 2103 C C . ALA A 1 255 ? 0.140 -9.853 -22.723 1.00 96.06 255 ALA A C 1
ATOM 2105 O O . ALA A 1 255 ? 0.642 -8.800 -22.326 1.00 96.06 255 ALA A O 1
ATOM 2106 N N . THR A 1 256 ? -1.009 -9.872 -23.403 1.00 97.00 256 THR A N 1
ATOM 2107 C CA . THR A 1 256 ? -1.717 -8.648 -23.810 1.00 97.00 256 THR A CA 1
ATOM 2108 C C . THR A 1 256 ? -2.265 -7.858 -22.624 1.00 97.00 256 THR A C 1
ATOM 2110 O O . THR A 1 256 ? -2.291 -6.628 -22.667 1.00 97.00 256 THR A O 1
ATOM 2113 N N . PHE A 1 257 ? -2.715 -8.555 -21.582 1.00 98.00 257 PHE A N 1
ATOM 2114 C CA . PHE A 1 257 ? -3.368 -7.967 -20.420 1.00 98.00 257 PHE A CA 1
ATOM 2115 C C . PHE A 1 257 ? -2.739 -8.489 -19.136 1.00 98.00 257 PHE A C 1
ATOM 2117 O O . PHE A 1 257 ? -2.415 -9.672 -19.056 1.00 98.00 257 PHE A O 1
ATOM 2124 N N . TYR A 1 258 ? -2.620 -7.617 -18.138 1.00 98.31 258 TYR A N 1
ATOM 2125 C CA . TYR A 1 258 ? -2.346 -8.030 -16.767 1.00 98.31 258 TYR A CA 1
ATOM 2126 C C . TYR A 1 258 ? -3.527 -8.823 -16.185 1.00 98.31 258 TYR A C 1
ATOM 2128 O O . TYR A 1 258 ? -4.670 -8.617 -16.615 1.00 98.31 258 TYR A O 1
ATOM 2136 N N . PRO A 1 259 ? -3.281 -9.706 -15.195 1.00 97.88 259 PRO A N 1
ATOM 2137 C CA . PRO A 1 259 ? -4.357 -10.274 -14.384 1.00 97.88 259 PRO A CA 1
ATOM 2138 C C . PRO A 1 259 ? -5.105 -9.167 -13.628 1.00 97.88 259 PRO A C 1
ATOM 2140 O O . PRO A 1 259 ? -4.642 -8.029 -13.563 1.00 97.88 259 PRO A O 1
ATOM 2143 N N . LEU A 1 260 ? -6.255 -9.498 -13.037 1.00 98.12 260 LEU A N 1
ATOM 2144 C CA . LEU A 1 260 ? -6.966 -8.564 -12.161 1.00 98.12 260 LEU A CA 1
ATOM 2145 C C . LEU A 1 260 ? -6.072 -8.164 -10.979 1.00 98.12 260 LEU A C 1
ATOM 2147 O O . LEU A 1 260 ? -5.479 -9.023 -10.329 1.00 98.12 260 LEU A O 1
ATOM 2151 N N . TYR A 1 261 ? -6.010 -6.870 -10.686 1.00 98.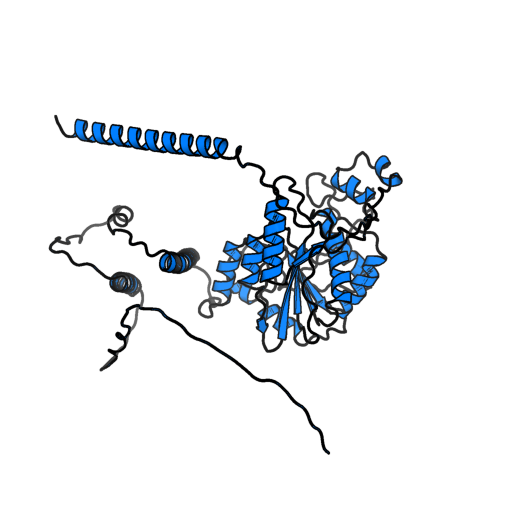19 261 TYR A N 1
ATOM 2152 C CA . TYR A 1 261 ? -5.261 -6.327 -9.552 1.00 98.19 261 TYR A CA 1
ATOM 2153 C C . TYR A 1 261 ? -5.959 -5.081 -8.999 1.00 98.19 261 TYR A C 1
ATOM 2155 O O . TYR A 1 261 ? -6.718 -4.436 -9.720 1.00 98.19 261 TYR A O 1
ATOM 2163 N N . ALA A 1 262 ? -5.727 -4.740 -7.730 1.00 97.44 262 ALA A N 1
ATOM 2164 C CA . ALA A 1 262 ? -6.194 -3.473 -7.164 1.00 97.44 262 ALA A CA 1
ATOM 2165 C C . ALA A 1 262 ? -5.135 -2.377 -7.328 1.00 97.44 262 ALA A C 1
ATOM 2167 O O . ALA A 1 262 ? -3.945 -2.664 -7.252 1.00 97.44 262 ALA A O 1
ATOM 2168 N N . GLY A 1 263 ? -5.554 -1.129 -7.544 1.00 91.56 263 GLY A N 1
ATOM 2169 C CA . GLY A 1 263 ? -4.635 0.008 -7.651 1.00 91.56 263 GLY A CA 1
ATOM 2170 C C . GLY A 1 263 ? -3.854 0.306 -6.359 1.00 91.56 263 GLY A C 1
ATOM 2171 O O . GLY A 1 263 ? -4.333 0.058 -5.252 1.00 91.56 263 GLY A O 1
ATOM 2172 N N . GLY A 1 264 ? -2.669 0.907 -6.504 1.00 83.81 264 GLY A N 1
ATOM 2173 C CA . GLY A 1 264 ? -1.699 1.094 -5.414 1.00 83.81 264 GLY A CA 1
ATOM 2174 C C . GLY A 1 264 ? -2.085 2.033 -4.282 1.00 83.81 264 GLY A C 1
ATOM 2175 O O . GLY A 1 264 ? -1.482 1.955 -3.214 1.00 83.81 264 GLY A O 1
ATOM 2176 N N . GLY A 1 265 ? -3.127 2.852 -4.466 1.00 88.38 265 GLY A N 1
ATOM 2177 C CA . GLY A 1 265 ? -3.633 3.726 -3.404 1.00 88.38 265 GLY A CA 1
ATOM 2178 C C . GLY A 1 265 ? -4.130 2.950 -2.177 1.00 88.38 265 GLY A C 1
ATOM 2179 O O . GLY A 1 265 ? -4.081 3.464 -1.064 1.00 88.38 265 GLY A O 1
ATOM 2180 N N . GLY A 1 266 ? -4.555 1.697 -2.349 1.00 95.62 266 GLY A N 1
ATOM 2181 C CA . GLY A 1 266 ? -4.725 0.780 -1.230 1.00 95.62 266 GLY A CA 1
ATOM 2182 C C . GLY A 1 266 ? -5.787 -0.289 -1.435 1.00 95.62 266 GLY A C 1
ATOM 2183 O O . GLY A 1 266 ? -6.676 -0.177 -2.281 1.00 95.62 266 GLY A O 1
ATOM 2184 N N . TYR A 1 267 ? -5.683 -1.331 -0.621 1.00 98.56 267 TYR A N 1
ATOM 2185 C CA . TYR A 1 267 ? -6.580 -2.482 -0.597 1.00 98.56 267 TYR A CA 1
ATOM 2186 C C . TYR A 1 267 ? -6.570 -3.141 0.780 1.00 98.56 267 TYR A C 1
ATOM 2188 O O . TYR A 1 267 ? -5.642 -2.964 1.573 1.00 98.56 267 TYR A O 1
ATOM 2196 N N . VAL A 1 268 ? -7.614 -3.917 1.055 1.00 98.69 268 VAL A N 1
ATOM 2197 C CA . VAL A 1 268 ? -7.748 -4.708 2.276 1.00 98.69 268 VAL A CA 1
ATOM 2198 C C . VAL A 1 268 ? -7.649 -6.192 1.967 1.00 98.69 268 VAL A C 1
ATOM 2200 O O . VAL A 1 268 ? -8.210 -6.672 0.980 1.00 98.69 268 VAL A O 1
ATOM 2203 N N . MET A 1 269 ? -6.962 -6.911 2.849 1.00 98.69 269 MET A N 1
ATOM 2204 C CA . MET A 1 269 ? -6.770 -8.353 2.802 1.00 98.69 269 MET A CA 1
ATOM 2205 C C . MET A 1 269 ? -7.174 -8.999 4.129 1.00 98.69 269 MET A C 1
ATOM 2207 O O . MET A 1 269 ? -6.950 -8.414 5.193 1.00 98.69 269 MET A O 1
ATOM 2211 N N . SER A 1 270 ? -7.736 -10.208 4.084 1.00 98.75 270 SER A N 1
ATOM 2212 C CA . SER A 1 270 ? -7.880 -11.050 5.280 1.00 98.75 270 SER A CA 1
ATOM 2213 C C . SER A 1 270 ? -6.560 -11.710 5.663 1.00 98.75 270 SER A C 1
ATOM 2215 O O . SER A 1 270 ? -5.640 -11.835 4.849 1.00 98.75 270 SER A O 1
ATOM 2217 N N . ARG A 1 271 ? -6.479 -12.172 6.913 1.00 98.19 271 ARG A N 1
ATOM 2218 C CA . ARG A 1 271 ? -5.359 -12.966 7.422 1.00 98.19 271 ARG A CA 1
ATOM 2219 C C . ARG A 1 271 ? -5.033 -14.153 6.519 1.00 98.19 271 ARG A C 1
ATOM 2221 O O . ARG A 1 271 ? -3.859 -14.349 6.199 1.00 98.19 271 ARG A O 1
ATOM 2228 N N . GLU A 1 272 ? -6.046 -14.915 6.108 1.00 98.25 272 GLU A N 1
ATOM 2229 C CA . GLU A 1 272 ? -5.836 -16.081 5.248 1.00 98.25 272 GLU A CA 1
ATOM 2230 C C . GLU A 1 272 ? -5.232 -15.681 3.898 1.00 98.25 272 GLU A C 1
ATOM 2232 O O . GLU A 1 272 ? -4.208 -16.228 3.483 1.00 98.25 272 GLU A O 1
ATOM 2237 N N . THR A 1 273 ? -5.770 -14.638 3.261 1.00 98.62 273 THR A N 1
ATOM 2238 C CA . THR A 1 273 ? -5.225 -14.129 1.998 1.00 98.62 273 THR A CA 1
ATOM 2239 C C . THR A 1 273 ? -3.768 -13.688 2.141 1.00 98.62 273 THR A C 1
ATOM 2241 O O . THR A 1 273 ? -2.960 -14.018 1.276 1.00 98.62 273 THR A O 1
ATOM 2244 N N . VAL A 1 274 ? -3.381 -13.013 3.231 1.00 98.50 274 VAL A N 1
ATOM 2245 C CA . VAL A 1 274 ? -1.980 -12.600 3.451 1.00 98.50 274 VAL A CA 1
ATOM 2246 C C . VAL A 1 274 ? -1.052 -13.807 3.645 1.00 98.50 274 VAL A C 1
ATOM 2248 O O . VAL A 1 274 ? 0.041 -13.829 3.075 1.00 98.50 274 VAL A O 1
ATOM 2251 N N . ARG A 1 275 ? -1.477 -14.849 4.379 1.00 98.00 275 ARG A N 1
ATOM 2252 C CA . ARG A 1 275 ? -0.698 -16.098 4.524 1.00 98.00 275 ARG A CA 1
ATOM 2253 C C . ARG A 1 275 ? -0.483 -16.795 3.180 1.00 98.00 275 ARG A C 1
ATOM 2255 O O . ARG A 1 275 ? 0.637 -17.200 2.860 1.00 98.00 275 ARG A O 1
ATOM 2262 N N . ARG A 1 276 ? -1.542 -16.921 2.376 1.00 98.31 276 ARG A N 1
ATOM 2263 C CA . ARG A 1 276 ? -1.470 -17.536 1.041 1.00 98.31 276 ARG A CA 1
ATOM 2264 C C . ARG A 1 276 ? -0.626 -16.700 0.079 1.00 98.31 276 ARG A C 1
ATOM 2266 O O . ARG A 1 276 ? 0.183 -17.265 -0.659 1.00 98.31 276 ARG A O 1
ATOM 2273 N N . LEU A 1 277 ? -0.746 -15.372 0.131 1.00 98.44 277 LEU A N 1
ATOM 2274 C CA . LEU A 1 277 ? 0.081 -14.453 -0.652 1.00 98.44 277 LEU A CA 1
ATOM 2275 C C . LEU A 1 277 ? 1.562 -14.590 -0.315 1.00 98.44 277 LEU A C 1
ATOM 2277 O O . LEU A 1 277 ? 2.361 -14.641 -1.243 1.00 98.44 277 LEU A O 1
ATOM 2281 N N . GLN A 1 278 ? 1.928 -14.696 0.968 1.00 98.12 278 GLN A N 1
ATOM 2282 C CA . GLN A 1 278 ? 3.326 -14.861 1.375 1.00 98.12 278 GLN A CA 1
ATOM 2283 C C . GLN A 1 278 ? 3.949 -16.088 0.702 1.00 98.12 278 GLN A C 1
ATOM 2285 O O . GLN A 1 278 ? 4.915 -15.938 -0.041 1.00 98.12 278 GLN A O 1
ATOM 2290 N N . SER A 1 279 ? 3.355 -17.272 0.876 1.00 97.31 279 SER A N 1
ATOM 2291 C CA . SER A 1 279 ? 3.869 -18.504 0.254 1.00 97.31 279 SER A CA 1
ATOM 2292 C C . SER A 1 279 ? 3.900 -18.427 -1.278 1.00 97.31 279 SER A C 1
ATOM 2294 O O . SER A 1 279 ? 4.885 -18.803 -1.907 1.00 97.31 279 SER A O 1
ATOM 2296 N N . THR A 1 280 ? 2.861 -17.855 -1.892 1.00 98.38 280 THR A N 1
ATOM 2297 C CA . THR A 1 280 ? 2.776 -17.709 -3.352 1.00 98.38 280 THR A CA 1
ATOM 2298 C C . THR A 1 280 ? 3.849 -16.766 -3.900 1.00 98.38 280 THR A C 1
ATOM 2300 O O . THR A 1 280 ? 4.427 -17.051 -4.952 1.00 98.38 280 THR A O 1
ATOM 2303 N N . ALA A 1 281 ? 4.123 -15.661 -3.200 1.00 98.19 281 ALA A N 1
ATOM 2304 C CA . ALA A 1 281 ? 5.105 -14.654 -3.589 1.00 98.19 281 ALA A CA 1
ATOM 2305 C C . ALA A 1 281 ? 6.547 -15.182 -3.530 1.00 98.19 281 ALA A C 1
ATOM 2307 O O . ALA A 1 281 ? 7.357 -14.804 -4.379 1.00 98.19 281 ALA A O 1
ATOM 2308 N N . GLU A 1 282 ? 6.864 -16.085 -2.594 1.00 96.94 282 GLU A N 1
ATOM 2309 C CA . GLU A 1 282 ? 8.174 -16.757 -2.551 1.00 96.94 282 GLU A CA 1
ATOM 2310 C C . GLU A 1 282 ? 8.440 -17.567 -3.829 1.00 96.94 282 GLU A C 1
ATOM 2312 O O . GLU A 1 282 ? 9.546 -17.529 -4.368 1.00 96.94 282 GLU A O 1
ATOM 2317 N N . ASP A 1 283 ? 7.408 -18.222 -4.367 1.00 96.31 283 ASP A N 1
ATOM 2318 C CA . ASP A 1 283 ? 7.498 -19.103 -5.540 1.00 96.31 283 ASP A CA 1
ATOM 2319 C C . ASP A 1 283 ? 7.329 -18.379 -6.887 1.00 96.31 283 ASP A C 1
ATOM 2321 O O . ASP A 1 283 ? 7.346 -19.004 -7.952 1.00 96.31 283 ASP A O 1
ATOM 2325 N N . MET A 1 284 ? 7.058 -17.077 -6.873 1.00 96.50 284 MET A N 1
ATOM 2326 C CA . MET A 1 284 ? 6.816 -16.283 -8.078 1.00 96.50 284 MET A CA 1
ATOM 2327 C C . MET A 1 284 ? 8.052 -15.494 -8.478 1.00 96.50 284 MET A C 1
ATOM 2329 O O . MET A 1 284 ? 8.818 -15.059 -7.626 1.00 96.50 284 MET A O 1
ATOM 2333 N N . GLU A 1 285 ? 8.246 -15.243 -9.770 1.00 94.69 285 GLU A N 1
ATOM 2334 C CA . GLU A 1 285 ? 9.238 -14.270 -10.227 1.00 94.69 285 GLU A CA 1
ATOM 2335 C C . GLU A 1 285 ? 8.777 -12.843 -9.901 1.00 94.69 285 GLU A C 1
ATOM 2337 O O . GLU A 1 285 ? 7.623 -12.499 -10.155 1.00 94.69 285 GLU A O 1
ATOM 2342 N N . LEU A 1 286 ? 9.665 -12.010 -9.342 1.00 96.56 286 LEU A N 1
ATOM 2343 C CA . LEU A 1 286 ? 9.319 -10.624 -9.030 1.00 96.56 286 LEU A CA 1
ATOM 2344 C C . LEU A 1 286 ? 8.971 -9.859 -10.306 1.00 96.56 286 LEU A C 1
ATOM 2346 O O . LEU A 1 286 ? 9.609 -10.029 -11.346 1.00 96.56 286 LEU A O 1
ATOM 2350 N N . PHE A 1 287 ? 8.017 -8.941 -10.186 1.00 97.56 287 PHE A N 1
ATOM 2351 C CA . PHE A 1 287 ? 7.611 -8.042 -11.259 1.00 97.56 287 PHE A CA 1
ATOM 2352 C C . PHE A 1 287 ? 7.813 -6.574 -10.836 1.00 97.56 287 PHE A C 1
ATOM 2354 O O . PHE A 1 287 ? 7.597 -6.283 -9.665 1.00 97.56 287 PHE A O 1
ATOM 2361 N N . PRO A 1 288 ? 8.208 -5.633 -11.719 1.00 96.50 288 PRO A N 1
ATOM 2362 C CA . PRO A 1 288 ? 8.589 -4.269 -11.309 1.00 96.50 288 PRO A CA 1
ATOM 2363 C C . PRO A 1 288 ? 7.456 -3.383 -10.776 1.00 96.50 288 PRO A C 1
ATOM 2365 O O . PRO A 1 288 ? 7.719 -2.288 -10.293 1.00 96.50 288 PRO A O 1
ATOM 2368 N N . ILE A 1 289 ? 6.200 -3.802 -10.939 1.00 97.81 289 ILE A N 1
ATOM 2369 C CA . ILE A 1 289 ? 5.022 -3.064 -10.472 1.00 97.81 289 ILE A CA 1
ATOM 2370 C C . ILE A 1 289 ? 4.382 -3.903 -9.365 1.00 97.81 289 ILE A C 1
ATOM 2372 O O . ILE A 1 289 ? 3.829 -4.965 -9.657 1.00 97.81 289 ILE A O 1
ATOM 2376 N N . ASP A 1 290 ? 4.464 -3.434 -8.121 1.00 97.88 290 ASP A N 1
ATOM 2377 C CA . ASP A 1 290 ? 4.077 -4.187 -6.920 1.00 97.88 290 ASP A CA 1
ATOM 2378 C C . ASP A 1 290 ? 2.611 -4.621 -6.946 1.00 97.88 290 ASP A C 1
ATOM 2380 O O . ASP A 1 290 ? 2.304 -5.783 -6.693 1.00 97.88 290 ASP A O 1
ATOM 2384 N N . ASP A 1 291 ? 1.703 -3.733 -7.340 1.00 97.56 291 ASP A N 1
ATOM 2385 C CA . ASP A 1 291 ? 0.277 -4.067 -7.386 1.00 97.56 291 ASP A CA 1
ATOM 2386 C C . ASP A 1 291 ? -0.047 -5.129 -8.447 1.00 97.56 291 ASP A C 1
ATOM 2388 O O . ASP A 1 291 ? -0.867 -6.021 -8.223 1.00 97.56 291 ASP A O 1
ATOM 2392 N N . VAL A 1 292 ? 0.634 -5.075 -9.598 1.00 98.25 292 VAL A N 1
ATOM 2393 C CA . VAL A 1 292 ? 0.489 -6.092 -10.650 1.00 98.25 292 VAL A CA 1
ATOM 2394 C C . VAL A 1 292 ? 1.087 -7.417 -10.185 1.00 98.25 292 VAL A C 1
ATOM 2396 O O . VAL A 1 292 ? 0.488 -8.460 -10.437 1.00 98.25 292 VAL A O 1
ATOM 2399 N N . PHE A 1 293 ? 2.220 -7.393 -9.473 1.00 98.56 293 PHE A N 1
ATOM 2400 C CA . PHE A 1 293 ? 2.803 -8.589 -8.863 1.00 98.56 293 PHE A CA 1
ATOM 2401 C C . PHE A 1 293 ? 1.824 -9.255 -7.888 1.00 98.56 293 PHE A C 1
ATOM 2403 O O . PHE A 1 293 ? 1.594 -10.460 -7.980 1.00 98.56 293 PHE A O 1
ATOM 2410 N N . VAL A 1 294 ? 1.178 -8.476 -7.014 1.00 98.50 294 VAL A N 1
ATOM 2411 C CA . VAL A 1 294 ? 0.135 -8.995 -6.116 1.00 98.50 294 VAL A CA 1
ATOM 2412 C C . VAL A 1 294 ? -1.025 -9.585 -6.921 1.00 98.50 294 VAL A C 1
ATOM 2414 O O . VAL A 1 294 ? -1.441 -10.706 -6.641 1.00 98.50 294 VAL A O 1
ATOM 2417 N N . GLY A 1 295 ? -1.492 -8.915 -7.980 1.00 98.50 295 GLY A N 1
ATOM 2418 C CA . GLY A 1 295 ? -2.513 -9.460 -8.887 1.00 98.50 295 GLY A CA 1
ATOM 2419 C C . GLY A 1 295 ? -2.118 -10.783 -9.555 1.00 98.50 295 GLY A C 1
ATOM 2420 O O . GLY A 1 295 ? -2.938 -11.694 -9.683 1.00 98.50 295 GLY A O 1
ATOM 2421 N N . MET A 1 296 ? -0.849 -10.937 -9.937 1.00 98.62 296 MET A N 1
ATOM 2422 C CA . MET A 1 296 ? -0.313 -12.204 -10.443 1.00 98.62 296 MET A CA 1
ATOM 2423 C C . MET A 1 296 ? -0.345 -13.298 -9.368 1.00 98.62 296 MET A C 1
ATOM 2425 O O . MET A 1 296 ? -0.725 -14.430 -9.671 1.00 98.62 296 MET A O 1
ATOM 2429 N N . CYS A 1 297 ? 0.004 -12.973 -8.118 1.00 98.75 297 CYS A N 1
ATOM 2430 C CA . CYS A 1 297 ? -0.061 -13.922 -7.005 1.00 98.75 297 CYS A CA 1
ATOM 2431 C C . CYS A 1 297 ? -1.508 -14.357 -6.745 1.00 98.75 297 CYS A C 1
ATOM 2433 O O . CYS A 1 297 ? -1.778 -15.553 -6.644 1.00 98.75 297 CYS A O 1
ATOM 2435 N N . LEU A 1 298 ? -2.449 -13.406 -6.723 1.00 98.69 298 LEU A N 1
ATOM 2436 C CA . LEU A 1 298 ? -3.884 -13.671 -6.576 1.00 98.69 298 LEU A CA 1
ATOM 2437 C C . LEU A 1 298 ? -4.402 -14.618 -7.666 1.00 98.69 298 LEU A C 1
ATOM 2439 O O . LEU A 1 298 ? -5.091 -15.593 -7.364 1.00 98.69 298 LEU A O 1
ATOM 2443 N N . ALA A 1 299 ? -4.004 -14.387 -8.921 1.00 98.38 299 ALA A N 1
ATOM 2444 C CA . ALA A 1 299 ? -4.345 -15.271 -10.030 1.00 98.38 299 ALA A CA 1
ATOM 2445 C C . ALA A 1 299 ? -3.774 -16.687 -9.836 1.00 98.38 299 ALA A C 1
ATOM 2447 O O . ALA A 1 299 ? -4.501 -17.665 -10.009 1.00 98.38 299 ALA A O 1
ATOM 2448 N N . LYS A 1 300 ? -2.506 -16.814 -9.414 1.00 98.44 300 LYS A N 1
ATOM 2449 C CA . LYS A 1 300 ? -1.863 -18.114 -9.143 1.00 98.44 300 LYS A CA 1
ATOM 2450 C C . LYS A 1 300 ? -2.566 -18.888 -8.023 1.00 98.44 300 LYS A C 1
ATOM 2452 O O . LYS A 1 300 ? -2.719 -20.101 -8.130 1.00 98.44 300 LYS A O 1
ATOM 2457 N N . MET A 1 301 ? -3.039 -18.202 -6.983 1.00 97.69 301 MET A N 1
ATOM 2458 C CA . MET A 1 301 ? -3.763 -18.819 -5.863 1.00 97.69 301 MET A CA 1
ATOM 2459 C C . MET A 1 301 ? -5.286 -18.917 -6.078 1.00 97.69 301 MET A C 1
ATOM 2461 O O . MET A 1 301 ? -6.003 -19.346 -5.174 1.00 97.69 301 MET A O 1
ATOM 2465 N N . SER A 1 302 ? -5.784 -18.567 -7.272 1.00 98.06 302 SER A N 1
ATOM 2466 C CA . SER A 1 302 ? -7.213 -18.584 -7.634 1.00 98.06 302 SER A CA 1
ATOM 2467 C C . SER A 1 302 ? -8.108 -17.742 -6.711 1.00 98.06 302 SER A C 1
ATOM 2469 O O . SER A 1 302 ? -9.261 -18.091 -6.464 1.00 98.06 302 SER A O 1
ATOM 2471 N N . VAL A 1 303 ? -7.590 -16.617 -6.210 1.00 98.31 303 VAL A N 1
ATOM 2472 C CA . VAL A 1 303 ? -8.366 -15.632 -5.445 1.00 98.31 303 VAL A CA 1
ATOM 2473 C C . VAL A 1 303 ? -8.722 -14.468 -6.353 1.00 98.31 303 VAL A C 1
ATOM 2475 O O . VAL A 1 303 ? -7.861 -13.854 -6.979 1.00 98.31 303 VAL A O 1
ATOM 2478 N N . ILE A 1 304 ? -10.014 -14.161 -6.433 1.00 97.75 304 ILE A N 1
ATOM 2479 C CA . ILE A 1 304 ? -10.525 -13.091 -7.289 1.00 97.75 304 ILE A CA 1
ATOM 2480 C C . ILE A 1 304 ? -10.594 -11.799 -6.462 1.00 97.75 304 ILE A C 1
ATOM 2482 O O . ILE A 1 304 ? -11.381 -11.749 -5.510 1.00 97.75 304 ILE A O 1
ATOM 2486 N N . PRO A 1 305 ? -9.821 -10.748 -6.803 1.00 98.19 305 PRO A N 1
ATOM 2487 C CA . PRO A 1 305 ? -9.936 -9.463 -6.126 1.00 98.19 305 PRO A CA 1
ATOM 2488 C C . PRO A 1 305 ? -11.317 -8.850 -6.386 1.00 98.19 305 PRO A C 1
ATOM 2490 O O . PRO A 1 305 ? -11.819 -8.850 -7.513 1.00 98.19 305 PRO A O 1
ATOM 2493 N N . LYS A 1 306 ? -11.941 -8.313 -5.338 1.00 98.25 306 LYS A N 1
ATOM 2494 C CA . LYS A 1 306 ? -13.288 -7.735 -5.378 1.00 98.25 306 LYS A CA 1
ATOM 2495 C C . LYS A 1 306 ? -13.213 -6.213 -5.449 1.00 98.25 306 LYS A C 1
ATOM 2497 O O . LYS A 1 306 ? -12.575 -5.572 -4.616 1.00 98.25 306 LYS A O 1
ATOM 2502 N N . ASN A 1 307 ? -13.896 -5.635 -6.433 1.00 98.06 307 ASN A N 1
ATOM 2503 C CA . ASN A 1 307 ? -14.009 -4.187 -6.550 1.00 98.06 307 ASN A CA 1
ATOM 2504 C C . ASN A 1 307 ? -14.933 -3.620 -5.464 1.00 98.06 307 ASN A C 1
ATOM 2506 O O . ASN A 1 307 ? -16.020 -4.157 -5.252 1.00 98.06 307 ASN A O 1
ATOM 2510 N N . HIS A 1 308 ? -14.553 -2.506 -4.839 1.00 97.62 308 HIS A N 1
ATOM 2511 C CA . HIS A 1 308 ? -15.402 -1.802 -3.880 1.00 97.62 308 HIS A CA 1
ATOM 2512 C C . HIS A 1 308 ? -15.411 -0.294 -4.139 1.00 97.62 308 HIS A C 1
ATOM 2514 O O . HIS A 1 308 ? -14.371 0.358 -4.199 1.00 97.62 308 HIS A O 1
ATOM 2520 N N . ALA A 1 309 ? -16.610 0.288 -4.247 1.00 95.94 309 ALA A N 1
ATOM 2521 C CA . ALA A 1 309 ? -16.795 1.682 -4.660 1.00 95.94 309 ALA A CA 1
ATOM 2522 C C . ALA A 1 309 ? -16.174 2.711 -3.697 1.00 95.94 309 ALA A C 1
ATOM 2524 O O . ALA A 1 309 ? -15.883 3.831 -4.122 1.00 95.94 309 ALA A O 1
ATOM 2525 N N . GLY A 1 310 ? -15.954 2.322 -2.437 1.00 96.75 310 GLY A N 1
ATOM 2526 C CA . GLY A 1 310 ? -15.283 3.124 -1.413 1.00 96.75 310 GLY A CA 1
ATOM 2527 C C . GLY A 1 310 ? -13.783 3.346 -1.646 1.00 96.75 310 GLY A C 1
ATOM 2528 O O . GLY A 1 310 ? -13.210 4.224 -1.008 1.00 96.75 310 GLY A O 1
ATOM 2529 N N . PHE A 1 311 ? -13.145 2.595 -2.547 1.00 97.94 311 PHE A N 1
ATOM 2530 C CA . PHE A 1 311 ? -11.737 2.780 -2.901 1.00 97.94 311 PHE A CA 1
ATOM 2531 C C . PHE A 1 311 ? -11.637 3.628 -4.171 1.00 97.94 311 PHE A C 1
ATOM 2533 O O . PHE A 1 311 ? -12.210 3.289 -5.205 1.00 97.94 311 PHE A O 1
ATOM 2540 N N . LYS A 1 312 ? -10.930 4.758 -4.087 1.00 96.31 312 LYS A N 1
ATOM 2541 C CA . LYS A 1 312 ? -10.712 5.718 -5.178 1.00 96.31 312 LYS A CA 1
ATOM 2542 C C . LYS A 1 312 ? -9.217 5.923 -5.393 1.00 96.31 312 LYS A C 1
ATOM 2544 O O . LYS A 1 312 ? -8.659 6.951 -5.009 1.00 96.31 312 LYS A O 1
ATOM 2549 N N . THR A 1 313 ? -8.560 4.944 -6.013 1.00 92.44 313 THR A N 1
ATOM 2550 C CA . THR A 1 313 ? -7.096 4.965 -6.214 1.00 92.44 313 THR A CA 1
ATOM 2551 C C . THR A 1 313 ? -6.657 5.888 -7.352 1.00 92.44 313 THR A C 1
ATOM 2553 O O . THR A 1 313 ? -5.498 6.280 -7.420 1.00 92.44 313 THR A O 1
ATOM 2556 N N . PHE A 1 314 ? -7.599 6.315 -8.195 1.00 90.44 314 PHE A N 1
ATOM 2557 C CA . PHE A 1 314 ? -7.422 7.388 -9.180 1.00 90.44 314 PHE A CA 1
ATOM 2558 C C . PHE A 1 314 ? -8.045 8.717 -8.726 1.00 90.44 314 PHE A C 1
ATOM 2560 O O . PHE A 1 314 ? -8.249 9.618 -9.540 1.00 90.44 314 PHE A O 1
ATOM 2567 N N . GLY A 1 315 ? -8.391 8.830 -7.445 1.00 91.06 315 GLY A N 1
ATOM 2568 C CA . GLY A 1 315 ? -9.067 9.985 -6.875 1.00 91.06 315 GLY A CA 1
ATOM 2569 C C . GLY A 1 315 ? -10.513 10.166 -7.301 1.00 91.06 315 GLY A C 1
ATOM 2570 O O . GLY A 1 315 ? -11.090 9.401 -8.077 1.00 91.06 315 GLY A O 1
ATOM 2571 N N . ILE A 1 316 ? -11.124 11.198 -6.731 1.00 89.81 316 ILE A N 1
ATOM 2572 C CA . ILE A 1 316 ? -12.499 11.584 -7.032 1.00 89.81 316 ILE A CA 1
ATOM 2573 C C . ILE A 1 316 ? -12.494 12.327 -8.369 1.00 89.81 316 ILE A C 1
ATOM 2575 O O . ILE A 1 316 ? -11.922 13.408 -8.506 1.00 89.81 316 ILE A O 1
ATOM 2579 N N . GLN A 1 317 ? -13.119 11.717 -9.369 1.00 87.06 317 GLN A N 1
ATOM 2580 C CA . GLN A 1 317 ? -13.181 12.251 -10.724 1.00 87.06 317 GLN A CA 1
ATOM 2581 C C . GLN A 1 317 ? -14.298 13.294 -10.867 1.00 87.06 317 GLN A C 1
ATOM 2583 O O . GLN A 1 317 ? -15.300 13.279 -10.147 1.00 87.06 317 GLN A O 1
ATOM 2588 N N . ARG A 1 318 ? -14.144 14.192 -11.846 1.00 82.69 318 ARG A N 1
ATOM 2589 C CA . ARG A 1 318 ? -15.193 15.155 -12.216 1.00 82.69 318 ARG A CA 1
ATOM 2590 C C . ARG A 1 318 ? -16.483 14.419 -12.622 1.00 82.69 318 ARG A C 1
ATOM 2592 O O . ARG A 1 318 ? -16.393 13.337 -13.200 1.00 82.69 318 ARG A O 1
ATOM 2599 N N . PRO A 1 319 ? -17.674 14.994 -12.364 1.00 83.38 319 PRO A N 1
ATOM 2600 C CA . PRO A 1 319 ? -17.939 16.387 -11.973 1.00 83.38 319 PRO A CA 1
ATOM 2601 C C . PRO A 1 319 ? -17.847 16.674 -10.466 1.00 83.38 319 PRO A C 1
ATOM 2603 O O . PRO A 1 319 ? -18.055 17.816 -10.062 1.00 83.38 319 PRO A O 1
ATOM 2606 N N . PHE A 1 320 ? -17.549 15.672 -9.640 1.00 83.94 320 PHE A N 1
ATOM 2607 C CA . PHE A 1 320 ? -17.467 15.840 -8.193 1.00 83.94 320 PHE A CA 1
ATOM 2608 C C . PHE A 1 320 ? -16.277 16.714 -7.791 1.00 83.94 320 PHE A C 1
ATOM 2610 O O . PHE A 1 320 ? -15.239 16.718 -8.457 1.00 83.94 320 PHE A O 1
ATOM 2617 N N . ASN A 1 321 ? -16.434 17.463 -6.695 1.00 87.44 321 ASN A N 1
ATOM 2618 C CA . ASN A 1 321 ? -15.332 18.200 -6.092 1.00 87.44 321 ASN A CA 1
ATOM 2619 C C . ASN A 1 321 ? -14.428 17.206 -5.337 1.00 87.44 321 ASN A C 1
ATOM 2621 O O . ASN A 1 321 ? -14.894 16.605 -4.368 1.00 87.44 321 ASN A O 1
ATOM 2625 N N . PRO A 1 322 ? -13.145 17.048 -5.719 1.00 87.69 322 PRO A N 1
ATOM 2626 C CA . PRO A 1 322 ? -12.246 16.108 -5.054 1.00 87.69 322 PRO A CA 1
ATOM 2627 C C . PRO A 1 322 ? -11.939 16.448 -3.594 1.00 87.69 322 PRO A C 1
ATOM 2629 O O . PRO A 1 322 ? -11.383 15.613 -2.886 1.00 87.69 322 PRO A O 1
ATOM 2632 N N . PHE A 1 323 ? -12.298 17.653 -3.145 1.00 90.00 323 PHE A N 1
ATOM 2633 C CA . PHE A 1 323 ? -12.116 18.128 -1.777 1.00 90.00 323 PHE A CA 1
ATOM 2634 C C . PHE A 1 323 ? -13.454 18.363 -1.049 1.00 90.00 323 PHE A C 1
ATOM 2636 O O . PHE A 1 323 ? -13.557 19.259 -0.216 1.00 90.00 323 PHE A O 1
ATOM 2643 N N . ASP A 1 324 ? -14.504 17.607 -1.392 1.00 91.56 324 ASP A N 1
ATOM 2644 C CA . ASP A 1 324 ? -15.796 17.622 -0.688 1.00 91.56 324 ASP A CA 1
ATOM 2645 C C . ASP A 1 324 ? -15.802 16.632 0.493 1.00 91.56 324 ASP A C 1
ATOM 2647 O O . ASP A 1 324 ? -15.848 15.423 0.251 1.00 91.56 324 ASP A O 1
ATOM 2651 N N . PRO A 1 325 ? -15.820 17.097 1.759 1.00 93.12 325 PRO A N 1
ATOM 2652 C CA . PRO A 1 325 ? -15.783 16.222 2.932 1.00 93.12 325 PRO A CA 1
ATOM 2653 C C . PRO A 1 325 ? -16.939 15.224 3.015 1.00 93.12 325 PRO A C 1
ATOM 2655 O O . PRO A 1 325 ? -16.772 14.154 3.595 1.00 93.12 325 PRO A O 1
ATOM 2658 N N . CYS A 1 326 ? -18.095 15.528 2.414 1.00 91.81 326 CYS A N 1
ATOM 2659 C CA . CYS A 1 326 ? -19.252 14.634 2.437 1.00 91.81 326 CYS A CA 1
ATOM 2660 C C . CYS A 1 326 ? -18.971 13.332 1.683 1.00 91.81 326 CYS A C 1
ATOM 2662 O O . CYS A 1 326 ? -19.432 12.274 2.095 1.00 91.81 326 CYS A O 1
ATOM 2664 N N . LEU A 1 327 ? -18.168 13.386 0.615 1.00 93.00 327 LEU A N 1
ATOM 2665 C CA . LEU A 1 327 ? -17.749 12.183 -0.102 1.00 93.00 327 LEU A CA 1
ATOM 2666 C C . LEU A 1 327 ? -16.814 11.333 0.763 1.00 93.00 327 LEU A C 1
ATOM 2668 O O . LEU A 1 327 ? -16.952 10.117 0.810 1.00 93.00 327 LEU A O 1
ATOM 2672 N N . TYR A 1 328 ? -15.894 11.958 1.496 1.00 94.88 328 TYR A N 1
ATOM 2673 C CA . TYR A 1 328 ? -14.934 11.245 2.346 1.00 94.88 328 TYR A CA 1
ATOM 2674 C C . TYR A 1 328 ? -15.588 10.580 3.568 1.00 94.88 328 TYR A C 1
ATOM 2676 O O . TYR A 1 328 ? -15.030 9.617 4.096 1.00 94.88 328 TYR A O 1
ATOM 2684 N N . LYS A 1 329 ? -16.777 11.041 3.988 1.00 94.19 329 LYS A N 1
ATOM 2685 C CA . LYS A 1 329 ? -17.591 10.357 5.006 1.00 94.19 329 LYS A CA 1
ATOM 2686 C C . LYS A 1 329 ? -18.080 8.982 4.546 1.00 94.19 329 LYS A C 1
ATOM 2688 O O . LYS A 1 329 ? -18.154 8.089 5.373 1.00 94.19 329 LYS A O 1
ATOM 2693 N N . GLU A 1 330 ? -18.328 8.793 3.251 1.00 93.12 330 GLU A N 1
ATOM 2694 C CA . GLU A 1 330 ? -18.842 7.535 2.675 1.00 93.12 330 GLU A CA 1
ATOM 2695 C C . GLU A 1 330 ? -17.739 6.659 2.053 1.00 93.12 330 GLU A C 1
ATOM 2697 O O . GLU A 1 330 ? -17.893 5.453 1.860 1.00 93.12 330 GLU A O 1
ATOM 2702 N N . LEU A 1 331 ? -16.604 7.261 1.694 1.00 96.38 331 LEU A N 1
ATOM 2703 C CA . LEU A 1 331 ? -15.483 6.562 1.070 1.00 96.38 331 LEU A CA 1
ATOM 2704 C C . LEU A 1 331 ? -14.567 5.915 2.114 1.00 96.38 331 LEU A C 1
ATOM 2706 O O . LEU A 1 331 ? -14.589 6.246 3.294 1.00 96.38 331 LEU A O 1
ATOM 2710 N N . MET A 1 332 ? -13.750 4.970 1.661 1.00 97.62 332 MET A N 1
ATOM 2711 C CA . MET A 1 332 ? -12.813 4.212 2.491 1.00 97.62 332 MET A CA 1
ATOM 2712 C C . MET A 1 332 ? -11.375 4.660 2.269 1.00 97.62 332 MET A C 1
ATOM 2714 O O . MET A 1 332 ? -10.674 4.953 3.231 1.00 97.62 332 MET A O 1
ATOM 2718 N N . VAL A 1 333 ? -10.941 4.729 1.009 1.00 98.06 333 VAL A N 1
ATOM 2719 C CA . VAL A 1 333 ? -9.577 5.120 0.631 1.00 98.06 333 VAL A CA 1
ATOM 2720 C C . VAL A 1 333 ? -9.644 6.070 -0.553 1.00 98.06 333 VAL A C 1
ATOM 2722 O O . VAL A 1 333 ? -10.302 5.767 -1.549 1.00 98.06 333 VAL A O 1
ATOM 2725 N N . VAL A 1 334 ? -8.949 7.205 -0.471 1.00 97.50 334 VAL A N 1
ATOM 2726 C CA . VAL A 1 334 ? -8.901 8.203 -1.548 1.00 97.50 334 VAL A CA 1
ATOM 2727 C C . VAL A 1 334 ? -7.462 8.636 -1.810 1.00 97.50 334 VAL A C 1
ATOM 2729 O O . VAL A 1 334 ? -6.787 9.147 -0.918 1.00 97.50 334 VAL A O 1
ATOM 2732 N N . HIS A 1 335 ? -7.011 8.460 -3.054 1.00 95.81 335 HIS A N 1
ATOM 2733 C CA . HIS A 1 335 ? -5.731 8.966 -3.557 1.00 95.81 335 HIS A CA 1
ATOM 2734 C C . HIS A 1 335 ? -5.951 10.278 -4.331 1.00 95.81 335 HIS A C 1
ATOM 2736 O O . HIS A 1 335 ? -6.879 10.374 -5.120 1.00 95.81 335 HIS A O 1
ATOM 2742 N N . ARG A 1 336 ? -5.179 11.349 -4.172 1.00 94.12 336 ARG A N 1
ATOM 2743 C CA . ARG A 1 336 ? -4.112 11.608 -3.199 1.00 94.12 336 ARG A CA 1
ATOM 2744 C C . ARG A 1 336 ? -4.403 12.878 -2.428 1.00 94.12 336 ARG A C 1
ATOM 2746 O O . ARG A 1 336 ? -4.984 13.807 -2.991 1.00 94.12 336 ARG A O 1
ATOM 2753 N N . LEU A 1 337 ? -3.939 12.927 -1.188 1.00 95.12 337 LEU A N 1
ATOM 2754 C CA . LEU A 1 337 ? -3.902 14.133 -0.373 1.00 95.12 337 LEU A CA 1
ATOM 2755 C C . LEU A 1 337 ? -2.468 14.363 0.093 1.00 95.12 337 LEU A C 1
ATOM 2757 O O . LEU A 1 337 ? -1.796 13.450 0.571 1.00 95.12 337 LEU A O 1
ATOM 2761 N N . ASN A 1 338 ? -1.999 15.602 -0.019 1.00 96.00 338 ASN A N 1
ATOM 2762 C CA . ASN A 1 338 ? -0.769 16.007 0.652 1.00 96.00 338 ASN A CA 1
ATOM 2763 C C . ASN A 1 338 ? -0.982 16.081 2.185 1.00 96.00 338 ASN A C 1
ATOM 2765 O O . ASN A 1 338 ? -2.126 16.062 2.648 1.00 96.00 338 ASN A O 1
ATOM 2769 N N . PRO A 1 339 ? 0.085 16.196 2.998 1.00 97.50 339 PRO A N 1
ATOM 2770 C CA . PRO A 1 339 ? -0.039 16.226 4.456 1.00 97.50 339 PRO A CA 1
ATOM 2771 C C . PRO A 1 339 ? -1.038 17.269 4.973 1.00 97.50 339 PRO A C 1
ATOM 2773 O O . PRO A 1 339 ? -1.890 16.954 5.798 1.00 97.50 339 PRO A O 1
ATOM 2776 N N . THR A 1 340 ? -0.989 18.506 4.472 1.00 97.00 340 THR A N 1
ATOM 2777 C CA . THR A 1 340 ? -1.893 19.583 4.906 1.00 97.00 340 THR A CA 1
ATOM 2778 C C . THR A 1 340 ? -3.345 19.299 4.527 1.00 97.00 340 THR A C 1
ATOM 2780 O O . THR A 1 340 ? -4.240 19.465 5.353 1.00 97.00 340 THR A O 1
ATOM 2783 N N . GLU A 1 341 ? -3.580 18.829 3.302 1.00 96.50 341 GLU A N 1
ATOM 2784 C CA . GLU A 1 341 ? -4.901 18.402 2.832 1.00 96.50 341 GLU A CA 1
ATOM 2785 C C . GLU A 1 341 ? -5.469 17.280 3.704 1.00 96.50 341 GLU A C 1
ATOM 2787 O O . GLU A 1 341 ? -6.638 17.336 4.077 1.00 96.50 341 GLU A O 1
ATOM 2792 N N . MET A 1 342 ? -4.642 16.300 4.076 1.00 96.62 342 MET A N 1
ATOM 2793 C CA . MET A 1 342 ? -5.028 15.177 4.932 1.00 96.62 342 MET A CA 1
ATOM 2794 C C . MET A 1 342 ? -5.505 15.647 6.310 1.00 96.62 342 MET A C 1
ATOM 2796 O O . MET A 1 342 ? -6.553 15.207 6.779 1.00 96.62 342 MET A O 1
ATOM 2800 N N . TRP A 1 343 ? -4.786 16.585 6.934 1.00 96.12 343 TRP A N 1
ATOM 2801 C CA . TRP A 1 343 ? -5.179 17.195 8.209 1.00 96.12 343 TRP A CA 1
ATOM 2802 C C . TRP A 1 343 ? -6.510 17.942 8.128 1.00 96.12 343 TRP A C 1
ATOM 2804 O O . TRP A 1 343 ? -7.382 17.762 8.984 1.00 96.12 343 TRP A O 1
ATOM 2814 N N . ILE A 1 344 ? -6.669 18.777 7.097 1.00 96.00 344 ILE A N 1
ATOM 2815 C CA . ILE A 1 344 ? -7.898 19.543 6.878 1.00 96.00 344 ILE A CA 1
ATOM 2816 C C . ILE A 1 344 ? -9.061 18.577 6.654 1.00 96.00 344 ILE A C 1
ATOM 2818 O O . ILE A 1 344 ? -10.066 18.658 7.354 1.00 96.00 344 ILE A O 1
ATOM 2822 N N . MET A 1 345 ? -8.904 17.622 5.736 1.00 96.25 345 MET A N 1
ATOM 2823 C CA . MET A 1 345 ? -9.955 16.668 5.401 1.00 96.25 345 MET A CA 1
ATOM 2824 C C . MET A 1 345 ? -10.348 15.811 6.604 1.00 96.25 345 MET A C 1
ATOM 2826 O O . MET A 1 345 ? -11.534 15.653 6.869 1.00 96.25 345 MET A O 1
ATOM 2830 N N . TRP A 1 346 ? -9.384 15.323 7.390 1.00 95.56 346 TRP A N 1
ATOM 2831 C CA . TRP A 1 346 ? -9.676 14.562 8.608 1.00 95.56 346 TRP A CA 1
ATOM 2832 C C . TRP A 1 346 ? -10.484 15.372 9.621 1.00 95.56 346 TRP A C 1
ATOM 2834 O O . TRP A 1 346 ? -11.422 14.850 10.220 1.00 95.56 346 TRP A O 1
ATOM 2844 N N . THR A 1 347 ? -10.164 16.658 9.771 1.00 94.56 347 THR A N 1
ATOM 2845 C CA . THR A 1 347 ? -10.913 17.563 10.653 1.00 94.56 347 THR A CA 1
ATOM 2846 C C . THR A 1 347 ? -12.347 17.755 10.156 1.00 94.56 347 THR A C 1
ATOM 2848 O O . THR A 1 347 ? -13.281 17.647 10.943 1.00 94.56 347 THR A O 1
ATOM 2851 N N . LEU A 1 348 ? -12.534 17.971 8.850 1.00 94.88 348 LEU A N 1
ATOM 2852 C CA . LEU A 1 348 ? -13.854 18.192 8.248 1.00 94.88 348 LEU A CA 1
ATOM 2853 C C . LEU A 1 348 ? -14.724 16.922 8.238 1.00 94.88 348 LEU A C 1
ATOM 2855 O O . LEU A 1 348 ? -15.926 16.990 8.469 1.00 94.88 348 LEU A O 1
ATOM 2859 N N . VAL A 1 349 ? -14.136 15.749 7.999 1.00 93.25 349 VAL A N 1
ATOM 2860 C CA . VAL A 1 349 ? -14.860 14.464 7.995 1.00 93.25 349 VAL A CA 1
ATOM 2861 C C . VAL A 1 349 ? -15.369 14.100 9.389 1.00 93.25 349 VAL A C 1
ATOM 2863 O O . VAL A 1 349 ? -16.429 13.492 9.505 1.00 93.25 349 VAL A O 1
ATOM 2866 N N . LYS A 1 350 ? -14.659 14.497 10.451 1.00 89.94 350 LYS A N 1
ATOM 2867 C CA . LYS A 1 350 ? -15.108 14.285 11.836 1.00 89.94 350 LYS A CA 1
ATOM 2868 C C . LYS A 1 350 ? -16.098 15.324 12.347 1.00 89.94 350 LYS A C 1
ATOM 2870 O O . LYS A 1 350 ? -16.611 15.167 13.450 1.00 89.94 350 LYS A O 1
ATOM 2875 N N . ASP A 1 351 ? -16.344 16.385 11.590 1.00 89.62 351 ASP A N 1
ATOM 2876 C CA . ASP A 1 351 ? -17.293 17.411 11.986 1.00 89.62 351 ASP A CA 1
ATOM 2877 C C . ASP A 1 351 ? -18.721 16.978 11.620 1.00 89.62 351 ASP A C 1
ATOM 2879 O O . ASP A 1 351 ? -19.113 16.944 10.448 1.00 89.62 351 ASP A O 1
ATOM 2883 N N . ASP A 1 352 ? -19.518 16.632 12.631 1.00 84.19 352 ASP A N 1
ATOM 2884 C CA . ASP A 1 352 ? -20.920 16.222 12.475 1.00 84.19 352 ASP A CA 1
ATOM 2885 C C . ASP A 1 352 ? -21.838 17.358 11.990 1.00 84.19 352 ASP A C 1
ATOM 2887 O O . ASP A 1 352 ? -22.945 17.096 11.498 1.00 84.19 352 ASP A O 1
ATOM 2891 N N . SER A 1 353 ? -21.392 18.617 12.090 1.00 84.50 353 SER A N 1
ATOM 2892 C CA . SER A 1 353 ? -22.115 19.768 11.539 1.00 84.50 353 SER A CA 1
ATOM 2893 C C . SER A 1 353 ? -22.048 19.812 10.010 1.00 84.50 353 SER A C 1
ATOM 2895 O O . SER A 1 353 ? -22.970 20.313 9.360 1.00 84.50 353 SER A O 1
ATOM 2897 N N . ILE A 1 354 ? -21.011 19.212 9.416 1.00 77.00 354 ILE A N 1
ATOM 2898 C CA . ILE A 1 354 ? -20.858 19.094 7.967 1.00 77.00 354 ILE A CA 1
ATOM 2899 C C . ILE A 1 354 ? -21.705 17.914 7.499 1.00 77.00 354 ILE A C 1
ATOM 2901 O O . ILE A 1 354 ? -21.273 16.759 7.489 1.00 77.00 354 ILE A O 1
ATOM 2905 N N . ARG A 1 355 ? -22.954 18.194 7.136 1.00 70.31 355 ARG A N 1
ATOM 2906 C CA . ARG A 1 355 ? -23.861 17.200 6.556 1.00 70.31 355 ARG A CA 1
ATOM 2907 C C . ARG A 1 355 ? -23.888 17.334 5.038 1.00 70.31 355 ARG A C 1
ATOM 2909 O O . ARG A 1 355 ? -23.811 18.462 4.545 1.00 70.31 355 ARG A O 1
ATOM 2916 N N . PRO A 1 356 ? -24.074 16.226 4.301 1.00 60.94 356 PRO A N 1
ATOM 2917 C CA . PRO A 1 356 ? -24.410 16.298 2.890 1.00 60.94 356 PRO A CA 1
ATOM 2918 C C . PRO A 1 356 ? -25.673 17.148 2.752 1.00 60.94 356 PRO A C 1
ATOM 2920 O O . PRO A 1 356 ? -26.767 16.739 3.143 1.00 60.94 356 PRO A O 1
ATOM 2923 N N . SER A 1 357 ? -25.530 18.379 2.262 1.00 52.69 357 SER A N 1
ATOM 2924 C CA . SER A 1 357 ? -26.684 19.220 1.979 1.00 52.69 357 SER A CA 1
ATOM 2925 C C . SER A 1 357 ? -27.483 18.530 0.880 1.00 52.69 357 SER A C 1
ATOM 2927 O O . SER A 1 357 ? -26.961 18.324 -0.220 1.00 52.69 357 SER A O 1
ATOM 2929 N N . ALA A 1 358 ? -28.747 18.216 1.142 1.00 45.69 358 ALA A N 1
ATOM 2930 C CA . ALA A 1 358 ? -29.688 17.736 0.138 1.00 45.69 358 ALA A CA 1
ATOM 2931 C C . ALA A 1 358 ? -30.080 18.858 -0.851 1.00 45.69 358 ALA A C 1
ATOM 2933 O O . ALA A 1 358 ? -31.253 19.095 -1.074 1.00 45.69 358 ALA A O 1
ATOM 2934 N N . SER A 1 359 ? -29.114 19.601 -1.399 1.00 35.59 359 SER A N 1
ATOM 2935 C CA . SER A 1 359 ? -29.266 20.544 -2.514 1.00 35.59 359 SER A CA 1
ATOM 2936 C C . SER A 1 359 ? -27.957 21.309 -2.714 1.00 35.59 359 SER A C 1
ATOM 2938 O O . SER A 1 359 ? -27.473 21.985 -1.812 1.00 35.59 359 SER A O 1
ATOM 2940 N N . SER A 1 360 ? -27.395 21.220 -3.915 1.00 37.31 360 SER A N 1
ATOM 2941 C CA . SER A 1 360 ? -26.138 21.858 -4.308 1.00 37.31 360 SER A CA 1
ATOM 2942 C C . SER A 1 360 ? -26.108 23.389 -4.153 1.00 37.31 360 SER A C 1
ATOM 2944 O O . SER A 1 360 ? -27.131 24.048 -4.330 1.00 37.31 360 SER A O 1
ATOM 2946 N N . LYS A 1 361 ? -24.869 23.906 -4.096 1.00 40.28 361 LYS A N 1
ATOM 2947 C CA . LYS A 1 361 ? -24.397 25.262 -4.455 1.00 40.28 361 LYS A CA 1
ATOM 2948 C C . LYS A 1 361 ? -24.501 26.337 -3.372 1.00 40.28 361 LYS A C 1
ATOM 2950 O O . LYS A 1 361 ? -25.323 27.239 -3.469 1.00 40.28 361 LYS A O 1
ATOM 2955 N N . ARG A 1 362 ? -23.500 26.373 -2.490 1.00 42.00 362 ARG A N 1
ATOM 2956 C CA . ARG A 1 362 ? -22.522 27.478 -2.333 1.00 42.00 362 ARG A CA 1
ATOM 2957 C C . ARG A 1 362 ? -21.723 27.258 -1.044 1.00 42.00 362 ARG A C 1
ATOM 2959 O O . ARG A 1 362 ? -22.263 26.740 -0.087 1.00 42.00 362 ARG A O 1
ATOM 2966 N N . GLN A 1 363 ? -20.474 27.729 -1.065 1.00 45.16 363 GLN A N 1
ATOM 2967 C CA . GLN A 1 363 ? -19.493 27.823 0.033 1.00 45.16 363 GLN A CA 1
ATOM 2968 C C . GLN A 1 363 ? -18.491 26.672 0.130 1.00 45.16 363 GLN A C 1
ATOM 2970 O O . GLN A 1 363 ? -18.642 25.735 0.897 1.00 45.16 363 GLN A O 1
ATOM 2975 N N . VAL A 1 364 ? -17.391 26.819 -0.615 1.00 47.16 364 VAL A N 1
ATOM 2976 C CA . VAL A 1 364 ? -16.135 26.090 -0.350 1.00 47.16 364 VAL A CA 1
ATOM 2977 C C . VAL A 1 364 ? -14.966 27.051 -0.058 1.00 47.16 364 VAL A C 1
ATOM 2979 O O . VAL A 1 364 ? -13.926 26.630 0.423 1.00 47.16 364 VAL A O 1
ATOM 2982 N N . LEU A 1 365 ? -15.128 28.370 -0.230 1.00 43.84 365 LEU A N 1
ATOM 2983 C CA . LEU A 1 365 ? -14.071 29.344 0.098 1.00 43.84 365 LEU A CA 1
ATOM 2984 C C . LEU A 1 365 ? -14.070 29.798 1.570 1.00 43.84 365 LEU A C 1
ATOM 2986 O O . LEU A 1 365 ? -13.004 30.059 2.118 1.00 43.84 365 LEU A O 1
ATOM 2990 N N . GLY A 1 366 ? -15.232 29.847 2.232 1.00 43.00 366 GLY A N 1
ATOM 2991 C CA . GLY A 1 366 ? -15.330 30.285 3.634 1.00 43.00 366 GLY A CA 1
ATOM 2992 C C . GLY A 1 366 ? -14.763 29.268 4.629 1.00 43.00 366 GLY A C 1
ATOM 2993 O O . GLY A 1 366 ? -14.052 29.637 5.558 1.00 43.00 366 GLY A O 1
ATOM 2994 N N . THR A 1 367 ? -15.005 27.979 4.392 1.00 55.25 367 THR A N 1
ATOM 2995 C CA . THR A 1 367 ? -14.609 26.890 5.299 1.00 55.25 367 THR A CA 1
ATOM 2996 C C . THR A 1 367 ? -13.096 26.661 5.313 1.00 55.25 367 THR A C 1
ATOM 2998 O O . THR A 1 367 ? -12.531 26.352 6.357 1.00 55.25 367 THR A O 1
ATOM 3001 N N . ILE A 1 368 ? -12.416 26.881 4.179 1.00 50.47 368 ILE A N 1
ATOM 3002 C CA . ILE A 1 368 ? -10.950 26.780 4.076 1.00 50.47 368 ILE A CA 1
ATOM 3003 C C . ILE A 1 368 ? -10.276 27.918 4.852 1.00 50.47 368 ILE A C 1
ATOM 3005 O O . ILE A 1 368 ? -9.311 27.678 5.576 1.00 50.47 368 ILE A O 1
ATOM 3009 N N . LEU A 1 369 ? -10.807 29.143 4.753 1.00 46.78 369 LEU A N 1
ATOM 3010 C CA . LEU A 1 369 ? -10.278 30.293 5.487 1.00 46.78 369 LEU A CA 1
ATOM 3011 C C . LEU A 1 369 ? -10.501 30.141 7.000 1.00 46.78 369 LEU A C 1
ATOM 3013 O O . LEU A 1 369 ? -9.606 30.444 7.782 1.00 46.78 369 LEU A O 1
ATOM 3017 N N . TRP A 1 370 ? -11.651 29.598 7.407 1.00 46.66 370 TRP A N 1
ATOM 3018 C CA . TRP A 1 370 ? -11.973 29.352 8.815 1.00 46.66 370 TRP A CA 1
ATOM 3019 C C . TRP A 1 370 ? -11.117 28.230 9.430 1.00 46.66 370 TRP A C 1
ATOM 3021 O O . TRP A 1 370 ? -10.585 28.386 10.526 1.00 46.66 370 TRP A O 1
ATOM 3031 N N . ALA A 1 371 ? -10.879 27.139 8.693 1.00 53.25 371 ALA A N 1
ATOM 3032 C CA . ALA A 1 371 ? -9.981 26.067 9.129 1.00 53.25 371 ALA A CA 1
ATOM 3033 C C . ALA A 1 371 ? -8.513 26.529 9.219 1.00 53.25 371 ALA A C 1
ATOM 3035 O O . ALA A 1 371 ? -7.809 26.170 10.162 1.00 53.25 371 ALA A O 1
ATOM 3036 N N . LEU A 1 372 ? -8.052 27.364 8.278 1.00 53.00 372 LEU A N 1
ATOM 3037 C CA . LEU A 1 372 ? -6.719 27.974 8.338 1.00 53.00 372 LEU A CA 1
ATOM 3038 C C . LEU A 1 372 ? 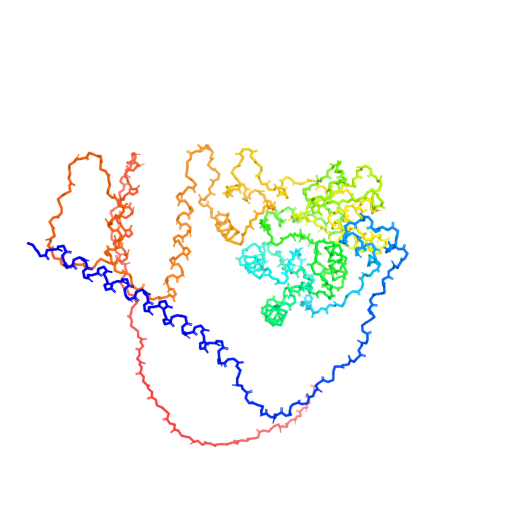-6.582 28.932 9.528 1.00 53.00 372 LEU A C 1
ATOM 3040 O O . LEU A 1 372 ? -5.541 28.925 10.183 1.00 53.00 372 LEU A O 1
ATOM 3044 N N . LEU A 1 373 ? -7.629 29.703 9.839 1.00 51.62 373 LEU A N 1
ATOM 3045 C CA . LEU A 1 373 ? -7.665 30.592 11.002 1.00 51.62 373 LEU A CA 1
ATOM 3046 C C . LEU A 1 373 ? -7.616 29.813 12.321 1.00 51.62 373 LEU A C 1
ATOM 3048 O O . LEU A 1 373 ? -6.815 30.167 13.175 1.00 51.62 373 LEU A O 1
ATOM 3052 N N . LEU A 1 374 ? -8.341 28.698 12.454 1.00 50.28 374 LEU A N 1
ATOM 3053 C CA . LEU A 1 374 ? -8.264 27.838 13.645 1.00 50.28 374 LEU A CA 1
ATOM 3054 C C . LEU A 1 374 ? -6.886 27.182 13.839 1.00 50.28 374 LEU A C 1
ATOM 3056 O O . LEU A 1 374 ? -6.421 27.000 14.968 1.00 50.28 374 LEU A O 1
ATOM 3060 N N . VAL A 1 375 ? -6.214 26.810 12.745 1.00 54.09 375 VAL A N 1
ATOM 3061 C CA . VAL A 1 375 ? -4.849 26.256 12.791 1.00 54.09 375 VAL A CA 1
ATOM 3062 C C . VAL A 1 375 ? -3.824 27.343 13.140 1.00 54.09 375 VAL A C 1
ATOM 3064 O O . VAL A 1 375 ? -2.846 27.063 13.838 1.00 54.09 375 VAL A O 1
ATOM 3067 N N . LEU A 1 376 ? -4.051 28.581 12.695 1.00 46.91 376 LEU A N 1
ATOM 3068 C CA . LEU A 1 376 ? -3.239 29.748 13.046 1.00 46.91 376 LEU A CA 1
ATOM 3069 C C . LEU A 1 376 ? -3.456 30.189 14.499 1.00 46.91 376 LEU A C 1
ATOM 3071 O O . LEU A 1 376 ? -2.475 30.455 15.185 1.00 46.91 376 LEU A O 1
ATOM 3075 N N . GLU A 1 377 ? -4.691 30.184 14.995 1.00 43.50 377 GLU A N 1
ATOM 3076 C CA . GLU A 1 377 ? -5.053 30.534 16.375 1.00 43.50 377 GLU A CA 1
ATOM 3077 C C . GLU A 1 377 ? -4.391 29.574 17.378 1.00 43.50 377 GLU A C 1
ATOM 3079 O O . GLU A 1 377 ? -3.681 30.007 18.284 1.00 43.50 377 GLU A O 1
ATOM 3084 N N . ARG A 1 378 ? -4.432 28.259 17.110 1.00 46.50 378 ARG A N 1
ATOM 3085 C CA . ARG A 1 378 ? -3.712 27.255 17.922 1.00 46.50 378 ARG A CA 1
ATOM 3086 C C . ARG A 1 378 ? -2.183 27.353 17.845 1.00 46.50 378 ARG A C 1
ATOM 3088 O O . ARG A 1 378 ? -1.499 26.818 18.720 1.00 46.50 378 ARG A O 1
ATOM 3095 N N . ARG A 1 379 ? -1.625 27.983 16.803 1.00 44.50 379 ARG A N 1
ATOM 3096 C CA . ARG A 1 379 ? -0.178 28.260 16.692 1.00 44.50 379 ARG A CA 1
ATOM 3097 C C . ARG A 1 379 ? 0.220 29.566 17.379 1.00 44.50 379 ARG A C 1
ATOM 3099 O O . ARG A 1 379 ? 1.319 29.625 17.925 1.00 44.50 379 ARG A O 1
ATOM 3106 N N . LEU A 1 380 ? -0.646 30.577 17.370 1.00 40.09 380 LEU A N 1
ATOM 3107 C CA . LEU A 1 380 ? -0.396 31.884 17.983 1.00 40.09 380 LEU A CA 1
ATOM 3108 C C . LEU A 1 380 ? -0.545 31.845 19.512 1.00 40.09 380 LEU A C 1
ATOM 3110 O O . LEU A 1 380 ? 0.257 32.479 20.197 1.00 40.09 380 LEU A O 1
ATOM 3114 N N . ASP A 1 381 ? -1.419 30.988 20.049 1.00 39.50 381 ASP A N 1
ATOM 3115 C CA . ASP A 1 381 ? -1.512 30.720 21.496 1.00 39.50 381 ASP A CA 1
ATOM 3116 C C . ASP A 1 381 ? -0.230 30.112 22.098 1.00 39.50 381 ASP A C 1
ATOM 3118 O O . ASP A 1 381 ? 0.002 30.206 23.302 1.00 39.50 381 ASP A O 1
ATOM 3122 N N . ARG A 1 382 ? 0.658 29.523 21.279 1.00 42.41 382 ARG A N 1
ATOM 3123 C CA . ARG A 1 382 ? 1.974 29.028 21.735 1.00 42.41 382 ARG A CA 1
ATOM 3124 C C . ARG A 1 382 ? 3.108 30.048 21.615 1.00 42.41 382 ARG A C 1
ATOM 3126 O O . ARG A 1 382 ? 4.201 29.764 22.096 1.00 42.41 382 ARG A O 1
ATOM 3133 N N . ALA A 1 383 ? 2.887 31.197 20.975 1.00 39.31 383 ALA A N 1
ATOM 3134 C CA . ALA A 1 383 ? 3.954 32.135 20.611 1.00 39.31 383 ALA A CA 1
ATOM 3135 C C . ALA A 1 383 ? 3.846 33.528 21.260 1.00 39.31 383 ALA A C 1
ATOM 3137 O O . ALA A 1 383 ? 4.704 34.370 20.997 1.00 39.31 383 ALA A O 1
ATOM 3138 N N . GLY A 1 384 ? 2.836 33.784 22.102 1.00 38.41 384 GLY A N 1
ATOM 3139 C CA . GLY A 1 384 ? 2.799 34.926 23.028 1.00 38.41 384 GLY A CA 1
ATOM 3140 C C . GLY A 1 384 ? 3.169 36.289 22.427 1.00 38.41 384 GLY A C 1
ATOM 3141 O O . GLY A 1 384 ? 3.920 37.041 23.043 1.00 38.41 384 GLY A O 1
ATOM 3142 N N . THR A 1 385 ? 2.701 36.608 21.218 1.00 34.72 385 THR A N 1
ATOM 3143 C CA . THR A 1 385 ? 3.070 37.846 20.511 1.00 34.72 385 THR A CA 1
ATOM 3144 C C . THR A 1 385 ? 1.838 38.665 20.127 1.00 34.72 385 THR A C 1
ATOM 3146 O O . THR A 1 385 ? 0.933 38.189 19.450 1.00 34.72 385 THR A O 1
ATOM 3149 N N . VAL A 1 386 ? 1.819 39.920 20.584 1.00 32.94 386 VAL A N 1
ATOM 3150 C CA . VAL A 1 386 ? 0.782 40.932 20.333 1.00 32.94 386 VAL A CA 1
ATOM 3151 C C . VAL A 1 386 ? 1.102 41.669 19.028 1.00 32.94 386 VAL A C 1
ATOM 3153 O O . VAL A 1 386 ? 2.228 42.132 18.849 1.00 32.94 386 VAL A O 1
ATOM 3156 N N . VAL A 1 387 ? 0.122 41.809 18.128 1.00 31.47 387 VAL A N 1
ATOM 3157 C CA . VAL A 1 387 ? 0.248 42.585 16.878 1.00 31.47 387 VAL A CA 1
ATOM 3158 C C . VAL A 1 387 ? -0.582 43.879 16.988 1.00 31.47 387 VAL A C 1
ATOM 3160 O O . VAL A 1 387 ? -1.751 43.793 17.365 1.00 31.47 387 VAL A O 1
ATOM 3163 N N . PRO A 1 388 ? -0.041 45.076 16.673 1.00 29.61 388 PRO A N 1
ATOM 3164 C CA . PRO A 1 388 ? -0.793 46.337 16.728 1.00 29.61 388 PRO A CA 1
ATOM 3165 C C . PRO A 1 388 ? -1.836 46.477 15.600 1.00 29.61 388 PRO A C 1
ATOM 3167 O O . PRO A 1 388 ? -1.559 46.155 14.445 1.00 29.61 388 PRO A O 1
ATOM 3170 N N . CYS A 1 389 ? -3.012 47.032 15.922 1.00 30.61 389 CYS A N 1
ATOM 3171 C CA . CYS A 1 389 ? -4.196 47.165 15.050 1.00 30.61 389 CYS A CA 1
ATOM 3172 C C . CYS A 1 389 ? -4.084 48.120 13.839 1.00 30.61 389 CYS A C 1
ATOM 3174 O O . CYS A 1 389 ? -5.065 48.297 13.121 1.00 30.61 389 CYS A O 1
ATOM 3176 N N . GLU A 1 390 ? -2.935 48.729 13.550 1.00 33.62 390 GLU A N 1
ATOM 3177 C CA . GLU A 1 390 ? -2.840 49.713 12.456 1.00 33.62 390 GLU A CA 1
ATOM 3178 C C . GLU A 1 390 ? -2.660 49.102 11.053 1.00 33.62 390 GLU A C 1
ATOM 3180 O O . GLU A 1 390 ? -2.799 49.816 10.062 1.00 33.62 390 GLU A O 1
ATOM 3185 N N . LEU A 1 391 ? -2.433 47.786 10.922 1.00 32.84 391 LEU A N 1
ATOM 3186 C CA . LEU A 1 391 ? -2.207 47.148 9.611 1.00 32.84 391 LEU A CA 1
ATOM 3187 C C . LEU A 1 391 ? -3.451 46.548 8.923 1.00 32.84 391 LEU A C 1
ATOM 3189 O O . LEU A 1 391 ? -3.356 46.148 7.765 1.00 32.84 391 LEU A 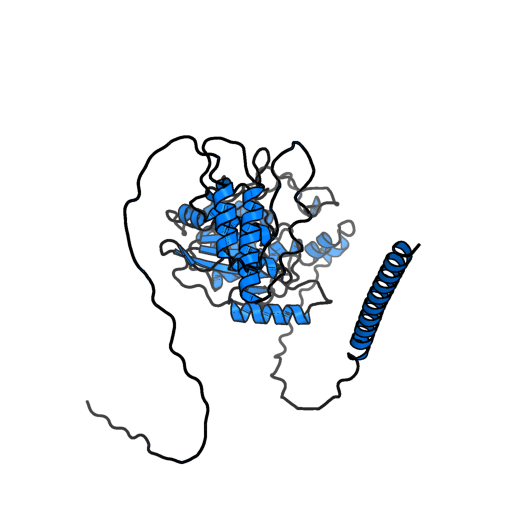O 1
ATOM 3193 N N . LEU A 1 392 ? -4.613 46.475 9.583 1.00 33.34 392 LEU A N 1
ATOM 3194 C CA . LEU A 1 392 ? -5.800 45.784 9.040 1.00 33.34 392 LEU A CA 1
ATOM 3195 C C . LEU A 1 392 ? -6.826 46.703 8.353 1.00 33.34 392 LEU A C 1
ATOM 3197 O O . LEU A 1 392 ? -7.658 46.220 7.587 1.00 33.34 392 LEU A O 1
ATOM 3201 N N . CYS A 1 393 ? -6.744 48.023 8.539 1.00 30.25 393 CYS A N 1
ATOM 3202 C CA . CYS A 1 393 ? -7.737 48.965 7.999 1.00 30.25 393 CYS A CA 1
ATOM 3203 C C . CYS A 1 393 ? -7.448 49.497 6.581 1.00 30.25 393 CYS A C 1
ATOM 3205 O O . CYS A 1 393 ? -8.230 50.297 6.076 1.00 30.25 393 CYS A O 1
ATOM 3207 N N . GLN A 1 394 ? -6.374 49.072 5.904 1.00 31.55 394 GLN A N 1
ATOM 3208 C CA . GLN A 1 394 ? -6.014 49.603 4.573 1.00 31.55 394 GLN A CA 1
ATOM 3209 C C . GLN A 1 394 ? -6.399 48.722 3.369 1.00 31.55 394 GLN A C 1
ATOM 3211 O O . GLN A 1 394 ? -6.110 49.099 2.237 1.00 31.55 394 GLN A O 1
ATOM 3216 N N . HIS A 1 395 ? -7.095 47.595 3.564 1.00 30.72 395 HIS A N 1
ATOM 3217 C CA . HIS A 1 395 ? -7.445 46.685 2.456 1.00 30.72 395 HIS A CA 1
ATOM 3218 C C . HIS A 1 395 ? -8.941 46.453 2.192 1.00 30.72 395 HIS A C 1
ATOM 3220 O O . HIS A 1 395 ? -9.265 45.677 1.298 1.00 30.72 395 HIS A O 1
ATOM 3226 N N . PHE A 1 396 ? -9.856 47.141 2.887 1.00 31.19 396 PHE A N 1
ATOM 3227 C CA . PHE A 1 396 ? -11.302 46.878 2.761 1.00 31.19 396 PHE A CA 1
ATOM 3228 C C . PHE A 1 396 ? -12.176 48.040 2.267 1.00 31.19 396 PHE A C 1
ATOM 3230 O O . PHE A 1 396 ? -13.398 47.919 2.293 1.00 31.19 396 PHE A O 1
ATOM 3237 N N . CYS A 1 397 ? -11.599 49.127 1.750 1.00 28.75 397 CYS A N 1
ATOM 3238 C CA . CYS A 1 397 ? -12.390 50.226 1.190 1.00 28.75 397 CYS A CA 1
ATOM 3239 C C . CYS A 1 397 ? -11.995 50.523 -0.260 1.00 28.75 397 CYS A C 1
ATOM 3241 O O . CYS A 1 397 ? -10.945 51.109 -0.498 1.00 28.75 397 CYS A O 1
ATOM 3243 N N . ASP A 1 398 ? -12.869 50.162 -1.200 1.00 25.66 398 ASP A N 1
ATOM 3244 C CA . ASP A 1 398 ? -12.980 50.786 -2.527 1.00 25.66 398 ASP A CA 1
ATOM 3245 C C . ASP A 1 398 ? -14.471 50.766 -2.957 1.00 25.66 398 ASP A C 1
ATOM 3247 O O . ASP A 1 398 ? -15.264 50.025 -2.366 1.00 25.66 398 ASP A O 1
ATOM 3251 N N . PRO A 1 399 ? -14.936 51.628 -3.880 1.00 35.31 399 PRO A N 1
ATOM 3252 C CA . PRO A 1 399 ? -15.908 52.655 -3.534 1.00 35.31 399 PRO A CA 1
ATOM 3253 C C . PRO A 1 399 ? -17.144 52.567 -4.433 1.00 35.31 399 PRO A C 1
ATOM 3255 O O . PRO A 1 399 ? -17.129 53.039 -5.567 1.00 35.31 399 PRO A O 1
ATOM 3258 N N . LEU A 1 400 ? -18.245 52.011 -3.933 1.00 29.14 400 LEU A N 1
ATOM 3259 C CA . LEU A 1 400 ? -19.546 52.139 -4.588 1.00 29.14 400 LEU A CA 1
ATOM 3260 C C . LEU A 1 400 ? -20.635 52.383 -3.536 1.00 29.14 400 LEU A C 1
ATOM 3262 O O . LEU A 1 400 ? -20.959 51.504 -2.748 1.00 29.14 400 LEU A O 1
ATOM 3266 N N . HIS A 1 401 ? -21.188 53.598 -3.601 1.00 29.92 401 HIS A N 1
ATOM 3267 C CA . HIS A 1 401 ? -22.356 54.135 -2.893 1.00 29.92 401 HIS A CA 1
ATOM 3268 C C . HIS A 1 401 ? -22.224 54.507 -1.397 1.00 29.92 401 HIS A C 1
ATOM 3270 O O . HIS A 1 401 ? -22.468 53.719 -0.492 1.00 29.92 401 HIS A O 1
ATOM 3276 N N . ASP A 1 402 ? -21.878 55.787 -1.199 1.00 29.56 402 ASP A N 1
ATOM 3277 C CA . ASP A 1 402 ? -22.479 56.799 -0.298 1.00 29.56 402 ASP A CA 1
ATOM 3278 C C . ASP A 1 402 ? -23.690 56.312 0.537 1.00 29.56 402 ASP A C 1
ATOM 3280 O O . ASP A 1 402 ? -24.618 55.723 -0.003 1.00 29.56 402 ASP A O 1
ATOM 3284 N N . SER A 1 403 ? -23.865 56.565 1.834 1.00 31.19 403 SER A N 1
ATOM 3285 C CA . SER A 1 403 ? -23.477 57.698 2.674 1.00 31.19 403 SER A CA 1
ATOM 3286 C C . SER A 1 403 ? -23.760 57.290 4.130 1.00 31.19 403 SER A C 1
ATOM 3288 O O . SER A 1 403 ? -24.919 57.144 4.492 1.00 31.19 403 SER A O 1
ATOM 3290 N N . GLN A 1 404 ? -22.733 57.042 4.950 1.00 29.44 404 GLN A N 1
ATOM 3291 C CA . GLN A 1 404 ? -22.763 57.057 6.432 1.00 29.44 404 GLN A CA 1
ATOM 3292 C C . GLN A 1 404 ? -21.443 56.492 6.977 1.00 29.44 404 GLN A C 1
ATOM 3294 O O . GLN A 1 404 ? -21.378 55.415 7.554 1.00 29.44 404 GLN A O 1
ATOM 3299 N N . CYS A 1 405 ? -20.352 57.236 6.799 1.00 26.62 405 CYS A N 1
ATOM 3300 C CA . CYS A 1 405 ? -19.121 56.984 7.543 1.00 26.62 405 CYS A CA 1
ATOM 3301 C C . CYS A 1 405 ? -18.704 58.293 8.219 1.00 26.62 405 CYS A C 1
ATOM 3303 O O . CYS A 1 405 ? -17.933 59.090 7.691 1.00 26.62 405 CYS A O 1
ATOM 3305 N N . LYS A 1 406 ? -19.313 58.562 9.376 1.00 25.92 406 LYS A N 1
ATOM 3306 C CA . LYS A 1 406 ? -18.856 59.572 10.332 1.00 25.92 406 LYS A CA 1
ATOM 3307 C C . LYS A 1 406 ? -18.665 58.869 11.667 1.00 25.92 406 LYS A C 1
ATOM 3309 O O . LYS A 1 406 ? -19.612 58.735 12.431 1.00 25.92 406 LYS A O 1
ATOM 3314 N N . LEU A 1 407 ? -17.435 58.461 11.952 1.00 27.08 407 LEU A N 1
ATOM 3315 C CA . LEU A 1 407 ? -16.998 58.207 13.318 1.00 27.08 407 LEU A CA 1
ATOM 3316 C C . LEU A 1 407 ? -15.994 59.297 13.684 1.00 27.08 407 LEU A C 1
ATOM 3318 O O . LEU A 1 407 ? -14.904 59.388 13.124 1.00 27.08 407 LEU A O 1
ATOM 3322 N N . ARG A 1 408 ? -16.429 60.185 14.584 1.00 24.34 408 ARG A N 1
ATOM 3323 C CA . ARG A 1 408 ? -15.557 61.111 15.307 1.00 24.34 408 ARG A CA 1
ATOM 3324 C C . ARG A 1 408 ? -14.676 60.274 16.226 1.00 24.34 408 ARG A C 1
ATOM 3326 O O . ARG A 1 408 ? -15.195 59.536 17.054 1.00 24.34 408 ARG A O 1
ATOM 3333 N N . SER A 1 409 ? -13.365 60.422 16.084 1.00 26.55 409 SER A N 1
ATOM 3334 C CA . SER A 1 409 ? -12.394 59.921 17.045 1.00 26.55 409 SER A CA 1
ATOM 3335 C C . SER A 1 409 ? -12.407 60.811 18.284 1.00 26.55 409 SER A C 1
ATOM 3337 O O . SER A 1 409 ? -11.973 61.962 18.212 1.00 26.55 409 SER A O 1
ATOM 3339 N N . THR A 1 410 ? -12.844 60.279 19.415 1.00 25.83 410 THR A N 1
ATOM 3340 C CA . THR A 1 410 ? -12.401 60.766 20.721 1.00 25.83 410 THR A CA 1
ATOM 3341 C C . THR A 1 410 ? -12.295 59.585 21.671 1.00 25.83 410 THR A C 1
ATOM 3343 O O . THR A 1 410 ? -13.275 58.883 21.884 1.00 25.83 410 THR A O 1
ATOM 3346 N N . GLU A 1 411 ? -11.092 59.464 22.226 1.00 28.06 411 GLU A N 1
ATOM 3347 C CA . GLU A 1 411 ? -10.696 58.716 23.420 1.00 28.06 411 GLU A CA 1
ATOM 3348 C C . GLU A 1 411 ? -10.308 57.238 23.272 1.00 28.06 411 GLU A C 1
ATOM 3350 O O . GLU A 1 411 ? -10.894 56.438 22.549 1.00 28.06 411 GLU A O 1
ATOM 3355 N N . HIS A 1 412 ? -9.184 56.959 23.933 1.00 36.31 412 HIS A N 1
ATOM 3356 C CA . HIS A 1 412 ? -8.468 55.703 24.019 1.00 36.31 412 HIS A CA 1
ATOM 3357 C C . HIS A 1 412 ? -9.313 54.660 24.746 1.00 36.31 412 HIS A C 1
ATOM 3359 O O . HIS A 1 412 ? -9.550 54.831 25.933 1.00 36.31 412 HIS A O 1
ATOM 3365 N N . ASP A 1 413 ? -9.643 53.552 24.084 1.00 29.52 413 ASP A N 1
ATOM 3366 C CA . ASP A 1 413 ? -10.034 52.322 24.771 1.00 29.52 413 ASP A CA 1
ATOM 3367 C C . ASP A 1 413 ? -9.488 51.089 24.042 1.00 29.52 413 ASP A C 1
ATOM 3369 O O . ASP A 1 413 ? -9.587 50.933 22.823 1.00 29.52 413 ASP A O 1
ATOM 3373 N N . VAL A 1 414 ? -8.857 50.214 24.822 1.00 31.64 414 VAL A N 1
ATOM 3374 C CA . VAL A 1 414 ? -8.295 48.931 24.396 1.00 31.64 414 VAL A CA 1
ATOM 3375 C C . VAL A 1 414 ? -9.435 47.908 24.359 1.00 31.64 414 VAL A C 1
ATOM 3377 O O . VAL A 1 414 ? -9.946 47.513 25.403 1.00 31.64 414 VAL A O 1
ATOM 3380 N N . MET A 1 415 ? -9.843 47.453 23.171 1.00 31.25 415 MET A N 1
ATOM 3381 C CA . MET A 1 415 ? -10.809 46.352 23.031 1.00 31.25 415 MET A CA 1
ATOM 3382 C C . MET A 1 415 ? -10.107 44.997 23.203 1.00 31.25 415 MET A C 1
ATOM 3384 O O . MET A 1 415 ? -9.112 44.716 22.537 1.00 31.25 415 MET A O 1
ATOM 3388 N N . SER A 1 416 ? -10.639 44.134 24.074 1.00 34.25 416 SER A N 1
ATOM 3389 C CA . SER A 1 416 ? -10.176 42.747 24.202 1.00 34.25 416 SER A CA 1
ATOM 3390 C C . SER A 1 416 ? -10.596 41.900 22.990 1.00 34.25 416 SER A C 1
ATOM 3392 O O . SER A 1 416 ? -11.541 42.238 22.274 1.00 34.25 416 SER A O 1
ATOM 3394 N N . VAL A 1 417 ? -9.932 40.755 22.791 1.00 37.50 417 VAL A N 1
ATOM 3395 C CA . VAL A 1 417 ? -10.216 39.762 21.729 1.00 37.50 417 VAL A CA 1
ATOM 3396 C C . VAL A 1 417 ? -11.695 39.322 21.708 1.00 37.50 417 VAL A C 1
ATOM 3398 O O . VAL A 1 417 ? -12.245 39.028 20.648 1.00 37.50 417 VAL A O 1
ATOM 3401 N N . VAL A 1 418 ? -12.389 39.391 22.850 1.00 38.66 418 VAL A N 1
ATOM 3402 C CA . VAL A 1 418 ? -13.829 39.091 22.974 1.00 38.66 418 VAL A CA 1
ATOM 3403 C C . VAL A 1 418 ? -14.704 40.136 22.260 1.00 38.66 418 VAL A C 1
ATOM 3405 O O . VAL A 1 418 ? -15.758 39.808 21.719 1.00 38.66 418 VAL A O 1
ATOM 3408 N N . GLY A 1 419 ? -14.260 41.394 22.191 1.00 36.66 419 GLY A N 1
ATOM 3409 C CA . GLY A 1 419 ? -14.977 42.466 21.497 1.00 36.66 419 GLY A CA 1
ATOM 3410 C C . GLY A 1 419 ? -14.963 42.326 19.970 1.00 36.66 419 GLY A C 1
ATOM 3411 O O . GLY A 1 419 ? -15.951 42.653 19.315 1.00 36.66 419 GLY A O 1
ATOM 3412 N N . LEU A 1 420 ? -13.880 41.788 19.401 1.00 40.00 420 LEU A N 1
ATOM 3413 C CA . LEU A 1 420 ? -13.760 41.506 17.964 1.00 40.00 420 LEU A CA 1
ATOM 3414 C C . LEU A 1 420 ? -14.642 40.322 17.537 1.00 40.00 420 LEU A C 1
ATOM 3416 O O . LEU A 1 420 ? -15.283 40.384 16.489 1.00 40.00 420 LEU A O 1
ATOM 3420 N N . ALA A 1 421 ? -14.754 39.289 18.379 1.00 38.41 421 ALA A N 1
ATOM 3421 C CA . ALA A 1 421 ? -15.639 38.149 18.135 1.00 38.41 421 ALA A CA 1
ATOM 3422 C C . ALA A 1 421 ? -17.127 38.552 18.111 1.00 38.41 421 ALA A C 1
ATOM 3424 O O . ALA A 1 421 ? -17.882 38.097 17.251 1.00 38.41 421 ALA A O 1
ATOM 3425 N N . ASN A 1 422 ? -17.542 39.471 18.990 1.00 35.72 422 ASN A N 1
ATOM 3426 C CA . ASN A 1 422 ? -18.923 39.965 19.030 1.00 35.72 422 ASN A CA 1
ATOM 3427 C C . ASN A 1 422 ? -19.289 40.835 17.815 1.00 35.72 422 ASN A C 1
ATOM 3429 O O . ASN A 1 422 ? -20.428 40.788 17.355 1.00 35.72 422 ASN A O 1
ATOM 3433 N N . LEU A 1 423 ? -18.331 41.575 17.247 1.00 38.69 423 LEU A N 1
ATOM 3434 C CA . LEU A 1 423 ? -18.560 42.395 16.051 1.00 38.69 423 LEU A CA 1
ATOM 3435 C C . LEU A 1 423 ? -18.680 41.544 14.773 1.00 38.69 423 LEU A C 1
ATOM 3437 O O . LEU A 1 423 ? -19.485 41.853 13.897 1.00 38.69 423 LEU A O 1
ATOM 3441 N N . VAL A 1 424 ? -17.930 40.438 14.692 1.00 40.53 424 VAL A N 1
ATOM 3442 C CA . VAL A 1 424 ? -18.038 39.450 13.602 1.00 40.53 424 VAL A CA 1
ATOM 3443 C C . VAL A 1 424 ? -19.333 38.636 13.717 1.00 40.53 424 VAL A C 1
ATOM 3445 O O . VAL A 1 424 ? -19.973 38.363 12.703 1.00 40.53 424 VAL A O 1
ATOM 3448 N N . SER A 1 425 ? -19.775 38.325 14.940 1.00 35.78 425 SER A N 1
ATOM 3449 C CA . SER A 1 425 ? -21.069 37.671 15.186 1.00 35.78 425 SER A CA 1
ATOM 3450 C C . SER A 1 425 ? -22.253 38.569 14.788 1.00 35.78 425 SER A C 1
ATOM 3452 O O . SER A 1 425 ? -23.182 38.115 14.122 1.00 35.78 425 SER A O 1
ATOM 3454 N N . ALA A 1 426 ? -22.177 39.875 15.074 1.00 33.50 426 ALA A N 1
ATOM 3455 C CA . ALA A 1 426 ? -23.207 40.846 14.692 1.00 33.50 426 ALA A CA 1
ATOM 3456 C C . ALA A 1 426 ? -23.326 41.067 13.167 1.00 33.50 426 ALA A C 1
ATOM 3458 O O . ALA A 1 426 ? -24.396 41.425 12.681 1.00 33.50 426 ALA A O 1
ATOM 3459 N N . PHE A 1 427 ? -22.261 40.817 12.393 1.00 32.62 427 PHE A N 1
ATOM 3460 C CA . PHE A 1 427 ? -22.291 40.905 10.925 1.00 32.62 427 PHE A CA 1
ATOM 3461 C C . PHE A 1 427 ? -22.865 39.646 10.247 1.00 32.62 427 PHE A C 1
ATOM 3463 O O . PHE A 1 427 ? -23.266 39.708 9.085 1.00 32.62 427 PHE A O 1
ATOM 3470 N N . TRP A 1 428 ? -22.938 38.514 10.958 1.00 31.95 428 TRP A N 1
ATOM 3471 C CA . TRP A 1 428 ? -23.507 37.257 10.450 1.00 31.95 428 TRP A CA 1
ATOM 3472 C C . TRP A 1 428 ? -25.021 37.125 10.710 1.00 31.95 428 TRP A C 1
ATOM 3474 O O . TRP A 1 428 ? -25.686 36.293 10.091 1.00 31.95 428 TRP A O 1
ATOM 3484 N N . ASP A 1 429 ? -25.597 37.979 11.561 1.00 27.91 429 ASP A N 1
ATOM 3485 C CA . ASP A 1 429 ? -26.998 37.871 12.000 1.00 27.91 429 ASP A CA 1
ATOM 3486 C C . ASP A 1 429 ? -28.013 38.682 11.159 1.00 27.91 429 ASP A C 1
ATOM 3488 O O . ASP A 1 429 ? -29.194 38.743 11.484 1.00 27.91 429 ASP A O 1
ATOM 3492 N N . SER A 1 430 ? -27.615 39.279 10.024 1.00 28.27 430 SER A N 1
ATOM 3493 C CA . SER A 1 430 ? -28.553 40.035 9.159 1.00 28.27 430 SER A CA 1
ATOM 3494 C C . SER A 1 430 ? -29.244 39.207 8.062 1.00 28.27 430 SER A C 1
ATOM 3496 O O . SER A 1 430 ? -29.887 39.759 7.170 1.00 28.27 430 SER A O 1
ATOM 3498 N N . SER A 1 431 ? -29.167 37.872 8.119 1.00 32.59 431 SER A N 1
ATOM 3499 C CA . SER A 1 431 ? -29.735 36.984 7.087 1.00 32.59 431 SER A CA 1
ATOM 3500 C C . SER A 1 431 ? -30.711 35.923 7.609 1.00 32.59 431 SER A C 1
ATOM 3502 O O . SER A 1 431 ? -30.813 34.833 7.047 1.00 32.59 431 SER A O 1
ATOM 3504 N N . ARG A 1 432 ? -31.491 36.239 8.653 1.00 28.23 432 ARG A N 1
ATOM 3505 C CA . ARG A 1 432 ? -32.650 35.426 9.060 1.00 28.23 432 ARG A CA 1
ATOM 3506 C C . ARG A 1 432 ? -33.933 36.249 9.086 1.00 28.23 432 ARG A C 1
ATOM 3508 O O . ARG A 1 432 ? -34.132 37.112 9.932 1.00 28.23 432 ARG A O 1
ATOM 3515 N N . THR A 1 433 ? -34.831 35.944 8.159 1.00 27.84 433 THR A N 1
ATOM 3516 C CA . THR A 1 433 ? -36.250 36.289 8.255 1.00 27.84 433 THR A CA 1
ATOM 3517 C C . THR A 1 433 ? -36.965 35.291 9.186 1.00 27.84 433 THR A C 1
ATOM 3519 O O . THR A 1 433 ? -36.770 34.084 9.064 1.00 27.84 433 THR A O 1
ATOM 3522 N N . SER A 1 434 ? -37.826 35.826 10.071 1.00 24.25 434 SER A N 1
ATOM 3523 C CA . SER A 1 434 ? -38.699 35.198 11.107 1.00 24.25 434 SER A CA 1
ATOM 3524 C C . SER A 1 434 ? -38.019 34.824 12.451 1.00 24.25 434 SER A C 1
ATOM 3526 O O . SER A 1 434 ? -37.102 34.013 12.468 1.00 24.25 434 SER A O 1
ATOM 3528 N N . CYS A 1 435 ? -38.238 35.584 13.549 1.00 21.20 435 CYS A N 1
ATOM 3529 C CA . CYS A 1 435 ? -39.346 35.550 14.556 1.00 21.20 435 CYS A CA 1
ATOM 3530 C C . CYS A 1 435 ? -39.438 34.199 15.313 1.00 21.20 435 CYS A C 1
ATOM 3532 O O . CYS A 1 435 ? -39.548 33.181 14.650 1.00 21.20 435 CYS A O 1
ATOM 3534 N N . THR A 1 436 ? -39.391 34.061 16.652 1.00 22.00 436 THR A N 1
ATOM 3535 C CA . THR A 1 436 ? -39.897 34.858 17.804 1.00 22.00 436 THR A CA 1
ATOM 3536 C C . THR A 1 436 ? -39.133 34.570 19.125 1.00 22.00 436 THR A C 1
ATOM 3538 O O . THR A 1 436 ? -38.541 33.505 19.250 1.00 22.00 436 THR A O 1
ATOM 3541 N N . CYS A 1 437 ? -39.235 35.534 20.064 1.00 22.25 437 CYS A N 1
ATOM 3542 C CA . CYS A 1 437 ? -39.149 35.585 21.552 1.00 22.25 437 CYS A CA 1
ATOM 3543 C C . CYS A 1 437 ? -38.743 34.315 22.348 1.00 22.25 437 CYS A C 1
ATOM 3545 O O . CYS A 1 437 ? -39.115 33.214 21.978 1.00 22.25 437 CYS A O 1
ATOM 3547 N N . ASP A 1 438 ? -38.084 34.341 23.512 1.00 21.77 438 ASP A N 1
ATOM 3548 C CA . ASP A 1 438 ? -38.086 35.277 24.647 1.00 21.77 438 ASP A CA 1
ATOM 3549 C C . ASP A 1 438 ? -36.967 34.810 25.615 1.00 21.77 438 ASP A C 1
ATOM 3551 O O . ASP A 1 438 ? -36.788 33.601 25.774 1.00 21.77 438 ASP A O 1
ATOM 3555 N N . PHE A 1 439 ? -36.228 35.699 26.287 1.00 23.77 439 PHE A N 1
ATOM 3556 C CA . PHE A 1 439 ? -35.367 35.295 27.415 1.00 23.77 439 PHE A CA 1
ATOM 3557 C C . PHE A 1 439 ? -35.516 36.281 28.571 1.00 23.77 439 PHE A C 1
ATOM 3559 O O . PHE A 1 439 ? -34.910 37.352 28.615 1.00 23.77 439 PHE A O 1
ATOM 3566 N N . THR A 1 440 ? -36.336 35.877 29.535 1.00 25.30 440 THR A N 1
ATOM 3567 C CA . THR A 1 440 ? -36.342 36.407 30.891 1.00 25.30 440 THR A CA 1
ATOM 3568 C C . THR A 1 440 ? -35.273 35.680 31.721 1.00 25.30 440 THR A C 1
ATOM 3570 O O . THR A 1 440 ? -35.312 34.470 31.895 1.00 25.30 440 THR A O 1
ATOM 3573 N N . THR A 1 441 ? -34.360 36.471 32.291 1.00 24.94 441 THR A N 1
ATOM 3574 C CA . THR A 1 441 ? -33.978 36.408 33.715 1.00 24.94 441 THR A CA 1
ATOM 3575 C C . THR A 1 441 ? -32.857 35.437 34.180 1.00 24.94 441 THR A C 1
ATOM 3577 O O . THR A 1 441 ? -33.089 34.266 34.436 1.00 24.94 441 THR A O 1
ATOM 3580 N N . TRP A 1 442 ? -31.687 36.043 34.473 1.00 23.86 442 TRP A N 1
ATOM 3581 C CA . TRP A 1 442 ? -30.836 35.888 35.684 1.00 23.86 442 TRP A CA 1
ATOM 3582 C C . TRP A 1 442 ? -29.783 34.745 35.852 1.00 23.86 442 TRP A C 1
ATOM 3584 O O . TRP A 1 442 ? -30.105 33.581 36.034 1.00 23.86 442 TRP A O 1
ATOM 3594 N N . MET A 1 443 ? -28.530 35.203 36.072 1.00 22.92 443 MET A N 1
ATOM 3595 C CA . MET A 1 443 ? -27.622 34.920 37.218 1.00 22.92 443 MET A CA 1
ATOM 3596 C C . MET A 1 443 ? -26.473 33.859 37.172 1.00 22.92 443 MET A C 1
ATOM 3598 O O . MET A 1 443 ? -26.697 32.669 37.021 1.00 22.92 443 MET A O 1
ATOM 3602 N N . TRP A 1 444 ? -25.270 34.362 37.535 1.00 22.25 444 TRP A N 1
ATOM 3603 C CA . TRP A 1 444 ? -24.032 33.751 38.099 1.00 22.25 444 TRP A CA 1
ATOM 3604 C C . TRP A 1 444 ? -23.041 32.957 37.227 1.00 22.25 444 TRP A C 1
ATOM 3606 O O . TRP A 1 444 ? -23.300 31.824 36.850 1.00 22.25 444 TRP A O 1
ATOM 3616 N N . LEU A 1 445 ? -21.799 33.472 37.128 1.00 23.89 445 LEU A N 1
ATOM 3617 C CA . LEU A 1 445 ? -20.656 32.932 37.896 1.00 23.89 445 LEU A CA 1
ATOM 3618 C 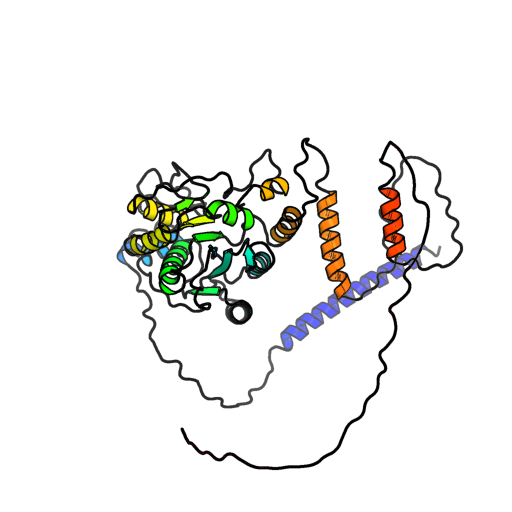C . LEU A 1 445 ? -19.401 33.830 37.811 1.00 23.89 445 LEU A C 1
ATOM 3620 O O . LEU A 1 445 ? -18.735 33.935 36.786 1.00 23.89 445 LEU A O 1
ATOM 3624 N N . ARG A 1 446 ? -19.077 34.444 38.955 1.00 23.88 446 ARG A N 1
ATOM 3625 C CA . ARG A 1 446 ? -17.757 34.955 39.353 1.00 23.88 446 ARG A CA 1
ATOM 3626 C C . ARG A 1 446 ? -17.171 33.891 40.286 1.00 23.88 446 ARG A C 1
ATOM 3628 O O . ARG A 1 446 ? -17.776 33.666 41.328 1.00 23.88 446 ARG A O 1
ATOM 3635 N N . ALA A 1 447 ? -16.057 33.259 39.922 1.00 23.66 447 ALA A N 1
ATOM 3636 C CA . ALA A 1 447 ? -15.053 32.670 40.824 1.00 23.66 447 ALA A CA 1
ATOM 3637 C C . ALA A 1 447 ? -14.113 31.775 40.006 1.00 23.66 447 ALA A C 1
ATOM 3639 O O . ALA A 1 447 ? -14.566 30.780 39.460 1.00 23.66 447 ALA A O 1
ATOM 3640 N N . VAL A 1 448 ? -12.839 32.155 39.903 1.00 26.41 448 VAL A N 1
ATOM 3641 C CA . VAL A 1 448 ? -11.632 31.346 40.184 1.00 26.41 448 VAL A CA 1
ATOM 3642 C C . VAL A 1 448 ? -10.442 32.163 39.669 1.00 26.41 448 VAL A C 1
ATOM 3644 O O . VAL A 1 448 ? -10.023 32.051 38.522 1.00 26.41 448 VAL A O 1
ATOM 3647 N N . THR A 1 449 ? -9.909 33.004 40.546 1.00 24.42 449 THR A N 1
ATOM 3648 C CA . THR A 1 449 ? -8.518 33.466 40.529 1.00 24.42 449 THR A CA 1
ATOM 3649 C C . THR A 1 449 ? -8.056 33.534 41.980 1.00 24.42 449 THR A C 1
ATOM 3651 O O . THR A 1 449 ? -8.852 33.903 42.838 1.00 24.42 449 THR A O 1
ATOM 3654 N N . GLU A 1 450 ? -6.774 33.224 42.189 1.00 26.30 450 GLU A N 1
ATOM 3655 C CA . GLU A 1 450 ? -5.970 33.319 43.423 1.00 26.30 450 GLU A CA 1
ATOM 3656 C C . GLU A 1 450 ? -5.789 32.020 44.226 1.00 26.30 450 GLU A C 1
ATOM 3658 O O . GLU A 1 450 ? -6.630 31.628 45.026 1.00 26.30 450 GLU A O 1
ATOM 3663 N N . ALA A 1 451 ? -4.621 31.387 44.048 1.00 26.23 451 ALA A N 1
ATOM 3664 C CA . ALA A 1 451 ? -3.621 31.273 45.117 1.00 26.23 451 ALA A CA 1
ATOM 3665 C C . ALA A 1 451 ? -2.343 30.577 44.605 1.00 26.23 451 ALA A C 1
ATOM 3667 O O . ALA A 1 451 ? -2.316 29.365 44.407 1.00 26.23 451 ALA A O 1
ATOM 3668 N N . TRP A 1 452 ? -1.259 31.340 44.455 1.00 23.95 452 TRP A N 1
ATOM 3669 C CA . TRP A 1 452 ? 0.111 30.829 44.550 1.00 23.95 452 TRP A CA 1
ATOM 3670 C C . TRP A 1 452 ? 0.984 31.938 45.150 1.00 23.95 452 TRP A C 1
ATOM 3672 O O . TRP A 1 452 ? 0.965 33.049 44.619 1.00 23.95 452 TRP A O 1
ATOM 3682 N N . PRO A 1 453 ? 1.742 31.680 46.229 1.00 32.78 453 PRO A N 1
ATOM 3683 C CA . PRO A 1 453 ? 2.863 32.527 46.599 1.00 32.78 453 PRO A CA 1
ATOM 3684 C C . PRO A 1 453 ? 4.202 31.801 46.407 1.00 32.78 453 PRO A C 1
ATOM 3686 O O . PRO A 1 453 ? 4.352 30.609 46.671 1.00 32.78 453 PRO A O 1
ATOM 3689 N N . SER A 1 454 ? 5.172 32.579 45.942 1.00 30.00 454 SER A N 1
ATOM 3690 C CA . SER A 1 454 ? 6.599 32.293 45.787 1.00 30.00 454 SER A CA 1
ATOM 3691 C C . SER A 1 454 ? 7.385 32.480 47.092 1.00 30.00 454 SER A C 1
ATOM 3693 O O . SER A 1 454 ? 7.137 33.475 47.771 1.00 30.00 454 SER A O 1
ATOM 3695 N N . SER A 1 455 ? 8.401 31.646 47.356 1.00 29.12 455 SER A N 1
ATOM 3696 C CA . SER A 1 455 ? 9.816 32.060 47.545 1.00 29.12 455 SER A CA 1
ATOM 3697 C C . SER A 1 455 ? 10.719 30.931 48.087 1.00 29.12 455 SER A C 1
ATOM 3699 O O . SER A 1 455 ? 10.261 29.962 48.687 1.00 29.12 455 SER A O 1
ATOM 3701 N N . GLU A 1 456 ? 12.013 31.063 47.785 1.00 30.17 456 GLU A N 1
ATOM 3702 C CA . GLU A 1 456 ? 13.151 30.150 47.978 1.00 30.17 456 GLU A CA 1
ATOM 3703 C C . GLU A 1 456 ? 13.617 29.966 49.440 1.00 30.17 456 GLU A C 1
ATOM 3705 O O . GLU A 1 456 ? 13.485 30.883 50.249 1.00 30.17 456 GLU A O 1
ATOM 3710 N N . ASN A 1 457 ? 14.254 28.818 49.749 1.00 27.14 457 ASN A N 1
ATOM 3711 C CA . ASN A 1 457 ? 15.623 28.716 50.313 1.00 27.14 457 ASN A CA 1
ATOM 3712 C C . ASN A 1 457 ? 15.992 27.275 50.761 1.00 27.14 457 ASN A C 1
ATOM 3714 O O . ASN A 1 457 ? 15.267 26.622 51.505 1.00 27.14 457 ASN A O 1
ATOM 3718 N N . THR A 1 458 ? 17.177 26.812 50.352 1.00 27.38 458 THR A N 1
ATOM 3719 C CA . THR A 1 458 ? 17.979 25.681 50.899 1.00 27.38 458 THR A CA 1
ATOM 3720 C C . THR A 1 458 ? 19.225 26.249 51.623 1.00 27.38 458 THR A C 1
ATOM 3722 O O . THR A 1 458 ? 19.403 27.463 51.510 1.00 27.38 458 THR A O 1
ATOM 3725 N N . PRO A 1 459 ? 20.186 25.495 52.235 1.00 43.75 459 PRO A N 1
ATOM 3726 C CA . PRO A 1 459 ? 20.309 24.055 52.588 1.00 43.75 459 PRO A CA 1
ATOM 3727 C C . PRO A 1 459 ? 20.848 23.784 54.036 1.00 43.75 459 PRO A C 1
ATOM 3729 O O . PRO A 1 459 ? 21.298 24.711 54.701 1.00 43.75 459 PRO A O 1
ATOM 3732 N N . THR A 1 460 ? 20.884 22.519 54.513 1.00 29.16 460 THR A N 1
ATOM 3733 C CA . THR A 1 460 ? 22.083 21.779 55.044 1.00 29.16 460 THR A CA 1
ATOM 3734 C C . THR A 1 460 ? 21.763 20.512 55.882 1.00 29.16 460 THR A C 1
ATOM 3736 O O . THR A 1 460 ? 20.994 20.548 56.834 1.00 29.16 460 THR A O 1
ATOM 3739 N N . ASP A 1 461 ? 22.417 19.409 55.482 1.00 29.06 461 ASP A N 1
ATOM 3740 C CA . ASP A 1 461 ? 23.030 18.263 56.196 1.00 29.06 461 ASP A CA 1
ATOM 3741 C C . ASP A 1 461 ? 22.409 17.564 57.436 1.00 29.06 461 ASP A C 1
ATOM 3743 O O . ASP A 1 461 ? 22.343 18.133 58.521 1.00 29.06 461 ASP A O 1
ATOM 3747 N N . ARG A 1 462 ? 22.215 16.228 57.356 1.00 27.08 462 ARG A N 1
ATOM 3748 C CA . ARG A 1 462 ? 23.141 15.149 57.834 1.00 27.08 462 ARG A CA 1
ATOM 3749 C C . ARG A 1 462 ? 22.438 13.782 57.993 1.00 27.08 462 ARG A C 1
ATOM 3751 O O . ARG A 1 462 ? 21.420 13.706 58.661 1.00 27.08 462 ARG A O 1
ATOM 3758 N N . LEU A 1 463 ? 23.083 12.742 57.426 1.00 28.16 463 LEU A N 1
ATOM 3759 C CA . LEU A 1 463 ? 23.441 11.402 57.978 1.00 28.16 463 LEU A CA 1
ATOM 3760 C C . LEU A 1 463 ? 22.406 10.633 58.840 1.00 28.16 463 LEU A C 1
ATOM 3762 O O . LEU A 1 463 ? 21.803 11.196 59.733 1.00 28.16 463 LEU A O 1
ATOM 3766 N N . SER A 1 464 ? 22.250 9.307 58.811 1.00 27.30 464 SER A N 1
ATOM 3767 C CA . SER A 1 464 ? 22.849 8.168 58.102 1.00 27.30 464 SER A CA 1
ATOM 3768 C C . SER A 1 464 ? 22.246 6.881 58.707 1.00 27.30 464 SER A C 1
ATOM 3770 O O . SER A 1 464 ? 21.889 6.871 59.882 1.00 27.30 464 SER A O 1
ATOM 3772 N N . SER A 1 465 ? 22.308 5.769 57.952 1.00 28.14 465 SER A N 1
ATOM 3773 C CA . SER A 1 465 ? 22.405 4.374 58.456 1.00 28.14 465 SER A CA 1
ATOM 3774 C C . SER A 1 465 ? 21.136 3.779 59.126 1.00 28.14 465 SER A C 1
ATOM 3776 O O . SER A 1 465 ? 20.352 4.496 59.719 1.00 28.14 465 SER A O 1
ATOM 3778 N N . GLN A 1 466 ? 20.813 2.482 59.130 1.00 28.56 466 GLN A N 1
ATOM 3779 C CA . GLN A 1 466 ? 21.402 1.231 58.638 1.00 28.56 466 GLN A CA 1
ATOM 3780 C C . GLN A 1 466 ? 20.421 0.077 59.000 1.00 28.56 466 GLN A C 1
ATOM 3782 O O . GLN A 1 466 ? 19.579 0.254 59.876 1.00 28.56 466 GLN A O 1
ATOM 3787 N N . LYS A 1 467 ? 20.682 -1.124 58.447 1.00 29.59 467 LYS A N 1
ATOM 3788 C CA . LYS A 1 467 ? 20.191 -2.494 58.785 1.00 29.59 467 LYS A CA 1
ATOM 3789 C C . LYS A 1 467 ? 18.968 -2.984 57.994 1.00 29.59 467 LYS A C 1
ATOM 3791 O O . LYS A 1 467 ? 17.878 -2.461 58.145 1.00 29.59 467 LYS A O 1
ATOM 3796 N N . GLN A 1 468 ? 19.127 -3.854 56.989 1.00 30.70 468 GLN A N 1
ATOM 3797 C CA . GLN A 1 468 ? 19.570 -5.272 56.947 1.00 30.70 468 GLN A CA 1
ATOM 3798 C C . GLN A 1 468 ? 18.470 -6.305 57.256 1.00 30.70 468 GLN A C 1
ATOM 3800 O O . GLN A 1 468 ? 17.964 -6.393 58.368 1.00 30.70 468 GLN A O 1
ATOM 3805 N N . ASN A 1 469 ? 18.218 -7.120 56.222 1.00 30.17 469 ASN A N 1
ATOM 3806 C CA . ASN A 1 469 ? 17.713 -8.500 56.188 1.00 30.17 469 ASN A CA 1
ATOM 3807 C C . ASN A 1 469 ? 18.041 -9.363 57.418 1.00 30.17 469 ASN A C 1
ATOM 3809 O O . ASN A 1 469 ? 19.175 -9.290 57.870 1.00 30.17 469 ASN A O 1
ATOM 3813 N N . VAL A 1 470 ? 17.136 -10.294 57.787 1.00 31.44 470 VAL A N 1
ATOM 3814 C CA . VAL A 1 470 ? 17.344 -11.772 57.855 1.00 31.44 470 VAL A CA 1
ATOM 3815 C C . VAL A 1 470 ? 15.989 -12.511 58.055 1.00 31.44 470 VAL A C 1
ATOM 3817 O O . VAL A 1 470 ? 15.325 -12.343 59.067 1.00 31.44 470 VAL A O 1
ATOM 3820 N N . ARG A 1 471 ? 15.598 -13.312 57.047 1.00 30.91 471 ARG A N 1
ATOM 3821 C CA . ARG A 1 471 ? 15.209 -14.755 57.029 1.00 30.91 471 ARG A CA 1
ATOM 3822 C C . ARG A 1 471 ? 14.580 -15.453 58.270 1.00 30.91 471 ARG A C 1
ATOM 3824 O O . ARG A 1 471 ? 15.227 -15.512 59.305 1.00 30.91 471 ARG A O 1
ATOM 3831 N N . ALA A 1 472 ? 13.451 -16.162 58.063 1.00 30.83 472 ALA A N 1
ATOM 3832 C CA . ALA A 1 472 ? 13.146 -17.582 58.426 1.00 30.83 472 ALA A CA 1
ATOM 3833 C C . ALA A 1 472 ? 11.614 -17.837 58.326 1.00 30.83 472 ALA A C 1
ATOM 3835 O O . ALA A 1 472 ? 10.843 -17.140 58.969 1.00 30.83 472 ALA A O 1
ATOM 3836 N N . GLN A 1 473 ? 11.099 -18.611 57.358 1.00 33.84 473 GLN A N 1
ATOM 3837 C CA . GLN A 1 473 ? 10.771 -20.054 57.436 1.00 33.84 473 GLN A CA 1
ATOM 3838 C C . GLN A 1 473 ? 9.964 -20.493 58.675 1.00 33.84 473 GLN A C 1
ATOM 3840 O O . GLN A 1 473 ? 10.541 -20.620 59.747 1.00 33.84 473 GLN A O 1
ATOM 3845 N N . HIS A 1 474 ? 8.675 -20.821 58.489 1.00 34.75 474 HIS A N 1
ATOM 3846 C CA . HIS A 1 474 ? 8.090 -22.142 58.786 1.00 34.75 474 HIS A CA 1
ATOM 3847 C C . HIS A 1 474 ? 6.599 -22.223 58.384 1.00 34.75 474 HIS A C 1
ATOM 3849 O O . HIS A 1 474 ? 5.845 -21.294 58.662 1.00 34.75 474 HIS A O 1
ATOM 3855 N N . LEU A 1 475 ? 6.247 -23.397 57.832 1.00 38.25 475 LEU A N 1
ATOM 3856 C CA . LEU A 1 475 ? 4.947 -23.948 57.395 1.00 38.25 475 LEU A CA 1
ATOM 3857 C C . LEU A 1 475 ? 4.502 -23.657 55.957 1.00 38.25 475 LEU A C 1
ATOM 3859 O O . LEU A 1 475 ? 4.222 -22.489 55.617 1.00 38.25 475 LEU A O 1
#

Radius of gyration: 31.85 Å; chains: 1; bounding box: 81×97×84 Å

InterPro domains:
  IPR002659 Glycosyl transferase, family 31 [PF01762] (115-307)
  IPR002659 Glycosyl transferase, family 31 [PTHR11214] (77-309)

Foldseek 3Di:
DPPVVVVVVVVVVVVVVVVVVVVVVVVVVVVVVVVVPDDDDDDDDDDDPDPPDDPPPDQAWDVVQLPVPPVDPPVVSVCNRCLVPQDWDWPAAFAFDDLQAAEEEEEEDELVVVLLVVLLCVFVQPFDQDVNHTYHAAYQYEQEPPPPCRVVSVVVVVVVCVVRSRYTYTHDYPDLQCVQSSLLVVLVCCVVRNLNHFKYKYFYSFKAFPVNLVCVVCVPPGLQDWAKEAAKDPFAAQDCDSVDPSHDHCVQPVDGGQAIWHARRIIMTGSNNSNQLNVLSVVDRRDRHNRSSSRVSCVVVVHDYHYDPLHANVADDPPDDSLQLQNVLNHGMGPGHDSVSNNLSSVLVPDPVRHDPPDDDDDPPVSVVVSVVVVVVVVVVVVPDDDDPPPPPPPPDDDDDDDDDDDDDDDDDDDDPVNVVVVVVVVVPPPDDDDDDDDDDYDDDDDDDDDDDDDDDDDDDDDDDDDDDDDDDDD

pLDDT: mean 74.11, std 28.16, range [21.2, 98.75]